Protein AF-A0A415EIR6-F1 (afdb_monomer)

Solvent-accessible surface area (backbone atoms only — not comparable to full-atom values): 23571 Å² total; per-residue (Å²): 142,83,88,81,83,83,81,78,79,88,65,87,73,75,87,71,74,74,69,89,70,48,70,69,56,34,32,58,34,14,55,51,38,48,51,50,52,42,71,72,45,33,69,49,93,43,71,67,63,44,50,50,51,32,55,47,48,59,51,32,56,76,61,48,87,56,74,88,52,66,75,45,60,47,40,31,49,40,77,56,44,36,68,49,57,38,47,51,34,42,35,40,39,22,46,23,30,60,74,62,42,91,47,72,35,34,48,37,27,53,50,24,25,36,48,20,37,49,58,68,36,45,69,56,54,50,49,52,50,52,50,53,63,40,44,81,64,40,84,77,64,86,86,72,90,56,83,63,54,65,54,54,52,22,54,52,49,52,49,48,64,70,68,31,66,53,76,66,53,51,55,50,11,46,52,44,6,52,50,20,31,50,75,58,68,38,40,67,38,16,52,32,41,42,44,52,49,51,48,51,52,14,58,74,69,75,32,84,46,50,50,52,38,53,38,51,73,59,59,71,64,51,39,54,48,41,53,57,68,43,54,85,68,64,62,74,45,47,74,48,72,47,95,90,50,28,13,30,26,34,44,96,94,45,71,53,74,36,69,60,68,55,91,80,47,41,18,53,49,52,28,44,45,27,33,28,28,54,42,51,44,52,75,70,64,65,56,46,86,45,51,46,70,48,76,47,90,75,31,8,33,25,25,47,75,89,45,65,37,44,80,31,36,32,83,76,27,84,85,81,42,50,18,56,61,55,25,50,54,50,40,52,53,50,27,53,49,42,50,52,58,59,72,66,50,68,98,70,75,89,72,74,90,82,78,87,85,78,85,84,86,82,82,92,76,92,76,87,87,81,87,84,83,89,78,85,89,79,92,74,90,85,79,83,92,74,89,80,77,78,84,84,85,81,84,79,88,75,88,82,81,89,135

Nearest PDB structures (foldseek):
  3c37-assembly2_B  TM=8.431E-01  e=1.648E-11  Geobacter sulfurreducens PCA
  3c37-assembly1_A  TM=8.569E-01  e=3.204E-11  Geobacter sulfurreducens PCA
  6ait-assembly1_C  TM=7.827E-01  e=4.136E-10  Escherichia coli K-12
  6ait-assembly1_D  TM=7.733E-01  e=9.376E-10  Escherichia coli K-12
  6ait-assembly1_B  TM=7.524E-01  e=5.341E-10  Escherichia coli K-12

Structure (mmCIF, N/CA/C/O backbone):
data_AF-A0A415EIR6-F1
#
_entry.id   AF-A0A415EIR6-F1
#
loop_
_atom_site.group_PDB
_atom_site.id
_atom_site.type_symbol
_atom_site.label_atom_id
_atom_site.label_alt_id
_atom_site.label_comp_id
_atom_site.label_asym_id
_atom_site.label_entity_id
_atom_site.label_seq_id
_atom_site.pdbx_PDB_ins_code
_atom_site.Cartn_x
_atom_site.Cartn_y
_atom_site.Cartn_z
_atom_site.occupancy
_atom_site.B_iso_or_equiv
_atom_site.auth_seq_id
_atom_site.auth_comp_id
_atom_site.auth_asym_id
_atom_site.auth_atom_id
_atom_site.pdbx_PDB_model_num
ATOM 1 N N . MET A 1 1 ? 6.773 29.374 -67.226 1.00 42.34 1 MET A N 1
ATOM 2 C CA . MET A 1 1 ? 6.252 29.586 -65.859 1.00 42.34 1 MET A CA 1
ATOM 3 C C . MET A 1 1 ? 5.043 28.681 -65.683 1.00 42.34 1 MET A C 1
ATOM 5 O O . MET A 1 1 ? 3.971 29.038 -66.146 1.00 42.34 1 MET A O 1
ATOM 9 N N . LEU A 1 2 ? 5.224 27.486 -65.115 1.00 36.88 2 LEU A N 1
ATOM 10 C CA . LEU A 1 2 ? 4.112 26.616 -64.726 1.00 36.88 2 LEU A CA 1
ATOM 11 C C . LEU A 1 2 ? 4.242 26.340 -63.228 1.00 36.88 2 LEU A C 1
ATOM 13 O O . LEU A 1 2 ? 5.269 25.858 -62.759 1.00 36.88 2 LEU A O 1
ATOM 17 N N . CYS A 1 3 ? 3.210 26.753 -62.505 1.00 41.00 3 CYS A N 1
ATOM 18 C CA . CYS A 1 3 ? 3.052 26.660 -61.066 1.00 41.00 3 CYS A CA 1
ATOM 19 C C . CYS A 1 3 ? 2.655 25.217 -60.713 1.00 41.00 3 CYS A C 1
ATOM 21 O O . CYS A 1 3 ? 1.634 24.746 -61.208 1.00 41.00 3 CYS A O 1
ATOM 23 N N . PHE A 1 4 ? 3.437 24.519 -59.884 1.00 41.25 4 PHE A N 1
ATOM 24 C CA . PHE A 1 4 ? 3.026 23.244 -59.288 1.00 41.25 4 PHE A CA 1
ATOM 25 C C . PHE A 1 4 ? 2.698 23.484 -57.814 1.00 41.25 4 PHE A C 1
ATOM 27 O O . PHE A 1 4 ? 3.573 23.714 -56.982 1.00 41.25 4 PHE A O 1
ATOM 34 N N . PHE A 1 5 ? 1.401 23.489 -57.526 1.00 45.62 5 PHE A N 1
ATOM 35 C CA . PHE A 1 5 ? 0.823 23.557 -56.193 1.00 45.62 5 PHE A CA 1
ATOM 36 C C . PHE A 1 5 ? 1.016 22.184 -55.523 1.00 45.62 5 PHE A C 1
ATOM 38 O O . PHE A 1 5 ? 0.353 21.215 -55.891 1.00 45.62 5 PHE A O 1
ATOM 45 N N . CYS A 1 6 ? 1.935 22.071 -54.560 1.00 43.50 6 CYS A N 1
ATOM 46 C CA . CYS A 1 6 ? 2.029 20.891 -53.697 1.00 43.50 6 CYS A CA 1
ATOM 47 C C . CYS A 1 6 ? 0.929 20.959 -52.632 1.00 43.50 6 CYS A C 1
ATOM 49 O O . CYS A 1 6 ? 1.078 21.608 -51.598 1.00 43.50 6 CYS A O 1
ATOM 51 N N . LEU A 1 7 ? -0.182 20.274 -52.897 1.00 43.69 7 LEU A N 1
ATOM 52 C CA . LEU A 1 7 ? -1.229 19.998 -51.923 1.00 43.69 7 LEU A CA 1
ATOM 53 C C . LEU A 1 7 ? -0.724 18.912 -50.955 1.00 43.69 7 LEU A C 1
ATOM 55 O O . LEU A 1 7 ? -0.846 17.718 -51.222 1.00 43.69 7 LEU A O 1
ATOM 59 N N . PHE A 1 8 ? -0.121 19.323 -49.838 1.00 44.19 8 PHE A N 1
ATOM 60 C CA . PHE A 1 8 ? 0.155 18.426 -48.714 1.00 44.19 8 PHE A CA 1
ATOM 61 C C . PHE A 1 8 ? -1.186 18.020 -48.089 1.00 44.19 8 PHE A C 1
ATOM 63 O O . PHE A 1 8 ? -1.839 18.809 -47.406 1.00 44.19 8 PHE A O 1
ATOM 70 N N . CYS A 1 9 ? -1.625 16.791 -48.360 1.00 42.34 9 CYS A N 1
ATOM 71 C CA . CYS A 1 9 ? -2.767 16.194 -47.682 1.00 42.34 9 CYS A CA 1
ATOM 72 C C . CYS A 1 9 ? -2.441 16.024 -46.191 1.00 42.34 9 CYS A C 1
ATOM 74 O O . CYS A 1 9 ? -1.628 15.184 -45.811 1.00 42.34 9 CYS A O 1
ATOM 76 N N . LEU A 1 10 ? -3.103 16.824 -45.356 1.00 52.06 10 LEU A N 1
ATOM 77 C CA . LEU A 1 10 ? -3.256 16.614 -43.918 1.00 52.06 10 LEU A CA 1
ATOM 78 C C . LEU A 1 10 ? -4.143 15.382 -43.689 1.00 52.06 10 LEU A C 1
ATOM 80 O O . LEU A 1 10 ? -5.353 15.502 -43.513 1.00 52.06 10 LEU A O 1
ATOM 84 N N . LEU A 1 11 ? -3.552 14.190 -43.708 1.00 45.53 11 LEU A N 1
ATOM 85 C CA . LEU A 1 11 ? -4.164 13.017 -43.086 1.00 45.53 11 LEU A CA 1
ATOM 86 C C . LEU A 1 11 ? -3.562 12.860 -41.683 1.00 45.53 11 LEU A C 1
ATOM 88 O O . LEU A 1 11 ? -2.335 12.880 -41.557 1.00 45.53 11 LEU A O 1
ATOM 92 N N . PRO A 1 12 ? -4.376 12.711 -40.621 1.00 43.81 12 PRO A N 1
ATOM 93 C CA . PRO A 1 12 ? -3.854 12.352 -39.313 1.00 43.81 12 PRO A CA 1
ATOM 94 C C . PRO A 1 12 ? -3.249 10.951 -39.421 1.00 43.81 12 PRO A C 1
ATOM 96 O O . PRO A 1 12 ? -3.966 9.959 -39.552 1.00 43.81 12 PRO A O 1
ATOM 99 N N . LEU A 1 13 ? -1.918 10.872 -39.405 1.00 49.16 13 LEU A N 1
ATOM 100 C CA . LEU A 1 13 ? -1.220 9.604 -39.235 1.00 49.16 13 LEU A CA 1
ATOM 101 C C . LEU A 1 13 ? -1.740 8.960 -37.939 1.00 49.16 13 LEU A C 1
ATOM 103 O O . LEU A 1 13 ? -1.738 9.630 -36.899 1.00 49.16 13 LEU A O 1
ATOM 107 N N . PRO A 1 14 ? -2.196 7.695 -37.958 1.00 42.81 14 PRO A N 1
ATOM 108 C CA . PRO A 1 14 ? -2.469 6.992 -36.717 1.00 42.81 14 PRO A CA 1
ATOM 109 C C . PRO A 1 14 ? -1.179 6.990 -35.892 1.00 42.81 14 PRO A C 1
ATOM 111 O O . PRO A 1 14 ? -0.109 6.663 -36.409 1.00 42.81 14 PRO A O 1
ATOM 114 N N . LYS A 1 15 ? -1.266 7.367 -34.610 1.00 40.03 15 LYS A N 1
ATOM 115 C CA . LYS A 1 15 ? -0.161 7.251 -33.646 1.00 40.03 15 LYS A CA 1
ATOM 116 C C . LYS A 1 15 ? 0.082 5.776 -33.310 1.00 40.03 15 LYS A C 1
ATOM 118 O O . LYS A 1 15 ? -0.088 5.352 -32.176 1.00 40.03 15 LYS A O 1
ATOM 123 N N . ALA A 1 16 ? 0.449 4.975 -34.300 1.00 42.72 16 ALA A N 1
ATOM 124 C CA . ALA A 1 16 ? 1.125 3.719 -34.052 1.00 42.72 16 ALA A CA 1
ATOM 125 C C . ALA A 1 16 ? 2.602 4.070 -33.858 1.00 42.72 16 ALA A C 1
ATOM 127 O O . ALA A 1 16 ? 3.388 4.048 -34.803 1.00 42.72 16 ALA A O 1
ATOM 128 N N . GLN A 1 17 ? 2.969 4.468 -32.637 1.00 47.75 17 GLN A N 1
ATOM 129 C CA . GLN A 1 17 ? 4.368 4.411 -32.233 1.00 47.75 17 GLN A CA 1
ATOM 130 C C . GLN A 1 17 ? 4.720 2.919 -32.280 1.00 47.75 17 GLN A C 1
ATOM 132 O O . GLN A 1 17 ? 4.278 2.152 -31.428 1.00 47.75 17 GLN A O 1
ATOM 137 N N . ALA A 1 18 ? 5.404 2.465 -33.330 1.00 51.66 18 ALA A N 1
ATOM 138 C CA . ALA A 1 18 ? 5.965 1.124 -33.318 1.00 51.66 18 ALA A CA 1
ATOM 139 C C . ALA A 1 18 ? 6.944 1.083 -32.138 1.00 51.66 18 ALA A C 1
ATOM 141 O O . ALA A 1 18 ? 7.941 1.806 -32.159 1.00 51.66 18 ALA A O 1
ATOM 142 N N . ALA A 1 19 ? 6.618 0.319 -31.091 1.00 62.62 19 ALA A N 1
ATOM 143 C CA . ALA A 1 19 ? 7.515 0.141 -29.957 1.00 62.62 19 ALA A CA 1
ATOM 144 C C . ALA A 1 19 ? 8.850 -0.392 -30.493 1.00 62.62 19 ALA A C 1
ATOM 146 O O . ALA A 1 19 ? 8.878 -1.407 -31.197 1.00 62.62 19 ALA A O 1
ATOM 147 N N . MET A 1 20 ? 9.942 0.319 -30.214 1.00 80.12 20 MET A N 1
ATOM 148 C CA . MET A 1 20 ? 11.279 -0.078 -30.656 1.00 80.12 20 MET A CA 1
ATOM 149 C C . MET A 1 20 ? 11.759 -1.316 -29.895 1.00 80.12 20 MET A C 1
ATOM 151 O O . MET A 1 20 ? 12.554 -2.094 -30.420 1.00 80.12 20 MET A O 1
ATOM 155 N N . ILE A 1 21 ? 11.263 -1.510 -28.672 1.00 83.69 21 ILE A N 1
ATOM 156 C CA . ILE A 1 21 ? 11.559 -2.666 -27.829 1.00 83.69 21 ILE A CA 1
ATOM 157 C C . ILE A 1 21 ? 10.351 -3.612 -27.840 1.00 83.69 21 ILE A C 1
ATOM 159 O O . ILE A 1 21 ? 9.280 -3.308 -27.310 1.00 83.69 21 ILE A O 1
ATOM 163 N N . SER A 1 22 ? 10.523 -4.797 -28.429 1.00 88.56 22 SER A N 1
ATOM 164 C CA . SER A 1 22 ? 9.506 -5.857 -28.393 1.00 88.56 22 SER A CA 1
ATOM 165 C C . SER A 1 22 ? 9.292 -6.390 -26.972 1.00 88.56 22 SER A C 1
ATOM 167 O O . SER A 1 22 ? 10.174 -6.302 -26.122 1.00 88.56 22 SER A O 1
ATOM 169 N N . GLU A 1 23 ? 8.139 -7.008 -26.705 1.00 91.69 23 GLU A N 1
ATOM 170 C CA . GLU A 1 23 ? 7.875 -7.630 -25.397 1.00 91.69 23 GLU A CA 1
ATOM 171 C C . GLU A 1 23 ? 8.887 -8.729 -25.040 1.00 91.69 23 GLU A C 1
ATOM 173 O O . GLU A 1 23 ? 9.310 -8.838 -23.894 1.00 91.69 23 GLU A O 1
ATOM 178 N N . LYS A 1 24 ? 9.344 -9.509 -26.024 1.00 90.06 24 LYS A N 1
ATOM 179 C CA . LYS A 1 24 ? 10.393 -10.505 -25.791 1.00 90.06 24 LYS A CA 1
ATOM 180 C C . LYS A 1 24 ? 11.683 -9.846 -25.287 1.00 90.06 24 LYS A C 1
ATOM 182 O O . LYS A 1 24 ? 12.264 -10.310 -24.312 1.00 90.06 24 LYS A O 1
ATOM 187 N N . GLN A 1 25 ? 12.105 -8.754 -25.928 1.00 87.56 25 GLN A N 1
ATOM 188 C CA . GLN A 1 25 ? 13.288 -7.993 -25.509 1.00 87.56 25 GLN A CA 1
ATOM 189 C C . GLN A 1 25 ? 13.087 -7.335 -24.140 1.00 87.56 25 GLN A C 1
ATOM 191 O O . GLN A 1 25 ? 14.022 -7.297 -23.347 1.00 87.56 25 GLN A O 1
ATOM 196 N N . GLU A 1 26 ? 11.879 -6.846 -23.850 1.00 91.88 26 GLU A N 1
ATOM 197 C CA . GLU A 1 26 ? 11.505 -6.320 -22.536 1.00 91.88 26 GLU A CA 1
ATOM 198 C C . GLU A 1 26 ? 11.695 -7.378 -21.438 1.00 91.88 26 GLU A C 1
ATOM 200 O O . GLU A 1 26 ? 12.342 -7.101 -20.431 1.00 91.88 26 GLU A O 1
ATOM 205 N N . ILE A 1 27 ? 11.193 -8.600 -21.646 1.00 94.31 27 ILE A N 1
ATOM 206 C CA . ILE A 1 27 ? 11.322 -9.704 -20.684 1.00 94.31 27 ILE A CA 1
ATOM 207 C C . ILE A 1 27 ? 12.789 -10.115 -20.504 1.00 94.31 27 ILE A C 1
ATOM 209 O O . ILE A 1 27 ? 13.251 -10.253 -19.374 1.00 94.31 27 ILE A O 1
ATOM 213 N N . GLU A 1 28 ? 13.542 -10.285 -21.595 1.00 89.75 28 GLU A N 1
ATOM 214 C CA . GLU A 1 28 ? 14.969 -10.649 -21.538 1.00 89.75 28 GLU A CA 1
ATOM 215 C C . GLU A 1 28 ? 15.805 -9.590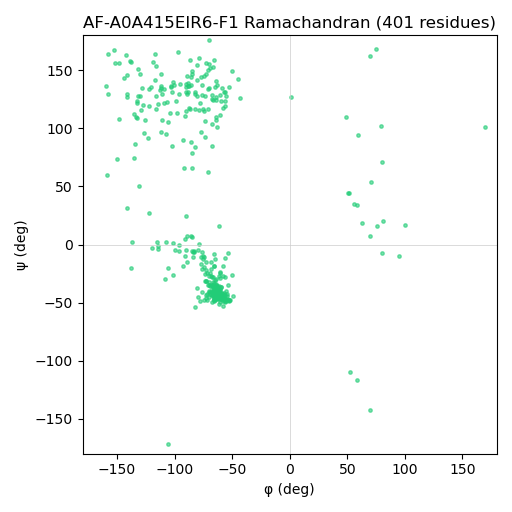 -20.803 1.00 89.75 28 GLU A C 1
ATOM 217 O O . GLU A 1 28 ? 16.719 -9.915 -20.042 1.00 89.75 28 GLU A O 1
ATOM 222 N N . MET A 1 29 ? 15.489 -8.312 -21.013 1.00 88.88 29 MET A N 1
ATOM 223 C CA . MET A 1 29 ? 16.104 -7.200 -20.297 1.00 88.88 29 MET A CA 1
ATOM 224 C C . MET A 1 29 ? 15.734 -7.230 -18.813 1.00 88.88 29 MET A C 1
ATOM 226 O O . MET A 1 29 ? 16.620 -7.152 -17.963 1.00 88.88 29 MET A O 1
ATOM 230 N N . GLY A 1 30 ? 14.450 -7.417 -18.510 1.00 93.38 30 GLY A N 1
ATOM 231 C CA . GLY A 1 30 ? 13.923 -7.586 -17.160 1.00 93.38 30 GLY A CA 1
ATOM 232 C C . GLY A 1 30 ? 14.640 -8.665 -16.364 1.00 93.38 30 GLY A C 1
ATOM 233 O O . GLY A 1 30 ? 15.092 -8.408 -15.254 1.00 93.38 30 GLY A O 1
ATOM 234 N N . GLN A 1 31 ? 14.830 -9.842 -16.966 1.00 95.44 31 GLN A N 1
ATOM 235 C CA . GLN A 1 31 ? 15.546 -10.966 -16.358 1.00 95.44 31 GLN A CA 1
ATOM 236 C C . GLN A 1 31 ? 16.987 -10.609 -15.982 1.00 95.44 31 GLN A C 1
ATOM 238 O O . GLN A 1 31 ? 17.455 -10.984 -14.908 1.00 95.44 31 GLN A O 1
ATOM 243 N N . LYS A 1 32 ? 17.699 -9.871 -16.840 1.00 89.81 32 LYS A N 1
ATOM 244 C CA . LYS A 1 32 ? 19.078 -9.449 -16.555 1.00 89.81 32 LYS A CA 1
ATOM 245 C C . LYS A 1 32 ? 19.137 -8.415 -15.438 1.00 89.81 32 LYS A C 1
ATOM 247 O O . LYS A 1 32 ? 19.988 -8.529 -14.561 1.00 89.81 32 LYS A O 1
ATOM 252 N N . VAL A 1 33 ? 18.230 -7.438 -15.446 1.00 91.31 33 VAL A N 1
ATOM 253 C CA . VAL A 1 33 ? 18.150 -6.432 -14.378 1.00 91.31 33 VAL A CA 1
ATOM 254 C C . VAL A 1 33 ? 17.778 -7.100 -13.052 1.00 91.31 33 VAL A C 1
ATOM 256 O O . VAL A 1 33 ? 18.442 -6.869 -12.049 1.00 91.31 33 VAL A O 1
ATOM 259 N N . ALA A 1 34 ? 16.795 -8.001 -13.052 1.00 94.94 34 ALA A N 1
ATOM 260 C CA . ALA A 1 34 ? 16.421 -8.824 -11.903 1.00 94.94 34 ALA A CA 1
ATOM 261 C C . ALA A 1 34 ? 17.623 -9.591 -11.319 1.00 94.94 34 ALA A C 1
ATOM 263 O O . ALA A 1 34 ? 17.881 -9.518 -10.120 1.00 94.94 34 ALA A O 1
ATOM 264 N N . GLN A 1 35 ? 18.422 -10.252 -12.166 1.00 95.50 35 GLN A N 1
ATOM 265 C CA . GLN A 1 35 ? 19.650 -10.933 -11.736 1.00 95.50 35 GLN A CA 1
ATOM 266 C C . GLN A 1 35 ? 20.672 -9.976 -11.109 1.00 95.50 35 GLN A C 1
ATOM 268 O O . GLN A 1 35 ? 21.318 -10.339 -10.129 1.00 95.50 35 GLN A O 1
ATOM 273 N N . GLN A 1 36 ? 20.818 -8.759 -11.641 1.00 92.38 36 GLN A N 1
ATOM 274 C CA . GLN A 1 36 ? 21.704 -7.742 -11.066 1.00 92.38 36 GLN A CA 1
ATOM 275 C C . GLN A 1 36 ? 21.222 -7.285 -9.683 1.00 92.38 36 GLN A C 1
ATOM 277 O O . GLN A 1 36 ? 22.031 -7.215 -8.762 1.00 92.38 36 GLN A O 1
ATOM 282 N N . GLN A 1 37 ? 19.918 -7.038 -9.517 1.00 93.50 37 GLN A N 1
ATOM 283 C CA . GLN A 1 37 ? 19.329 -6.662 -8.225 1.00 93.50 37 GLN A CA 1
ATOM 284 C C . GLN A 1 37 ? 19.501 -7.779 -7.183 1.00 93.50 37 GLN A C 1
ATOM 286 O O . GLN A 1 37 ? 19.928 -7.526 -6.057 1.00 93.50 37 GLN A O 1
ATOM 291 N N . GLU A 1 38 ? 19.242 -9.032 -7.568 1.00 96.75 38 GLU A N 1
ATOM 292 C CA . GLU A 1 38 ? 19.437 -10.194 -6.693 1.00 96.75 38 GLU A CA 1
ATOM 293 C C . GLU A 1 38 ? 20.910 -10.409 -6.329 1.00 96.75 38 GLU A C 1
ATOM 295 O O . GLU A 1 38 ? 21.209 -10.736 -5.183 1.00 96.75 38 GLU A O 1
ATOM 300 N N . ALA A 1 39 ? 21.839 -10.189 -7.264 1.00 96.50 39 ALA A N 1
ATOM 301 C CA . ALA A 1 39 ? 23.271 -10.272 -6.990 1.00 96.50 39 ALA A CA 1
ATOM 302 C C . ALA A 1 39 ? 23.758 -9.147 -6.062 1.00 96.50 39 ALA A C 1
ATOM 304 O O . ALA A 1 39 ? 24.651 -9.372 -5.247 1.00 96.50 39 ALA A O 1
ATOM 305 N N . GLN A 1 40 ? 23.183 -7.947 -6.183 1.00 94.44 40 GLN A N 1
ATOM 306 C CA . GLN A 1 40 ? 23.561 -6.787 -5.381 1.00 94.44 40 GLN A CA 1
ATOM 307 C C . GLN A 1 40 ? 23.052 -6.882 -3.938 1.00 94.44 40 GLN A C 1
ATOM 309 O O . GLN A 1 40 ? 23.813 -6.624 -3.008 1.00 94.44 40 GLN A O 1
ATOM 314 N N . TYR A 1 41 ? 21.776 -7.221 -3.748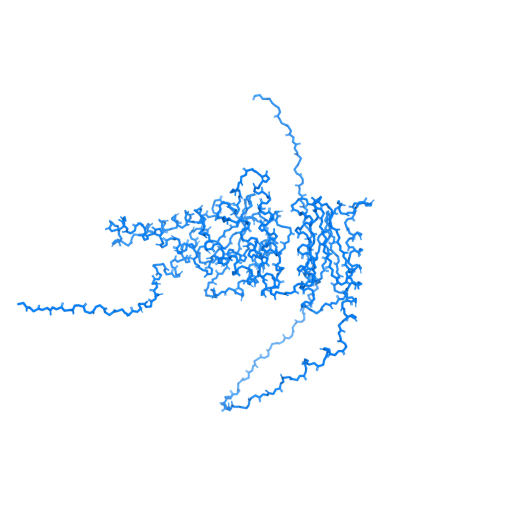 1.00 96.31 41 TYR A N 1
ATOM 315 C CA . TYR A 1 41 ? 21.120 -7.143 -2.437 1.00 96.31 41 TYR A CA 1
ATOM 316 C C . TYR A 1 41 ? 20.888 -8.506 -1.776 1.00 96.31 41 TYR A C 1
ATOM 318 O O . TYR A 1 41 ? 20.703 -8.581 -0.562 1.00 96.31 41 TYR A O 1
ATOM 326 N N . GLY A 1 42 ? 20.888 -9.592 -2.552 1.00 97.94 42 GLY A N 1
ATOM 327 C CA . GLY A 1 42 ? 20.450 -10.905 -2.090 1.00 97.94 42 GLY A CA 1
ATOM 328 C C . GLY A 1 42 ? 18.938 -10.984 -1.845 1.00 97.94 42 GLY A C 1
ATOM 329 O O . GLY A 1 42 ? 18.238 -9.979 -1.702 1.00 97.94 42 GLY A O 1
ATOM 330 N N . LEU A 1 43 ? 18.422 -12.212 -1.775 1.00 98.00 43 LEU A N 1
ATOM 331 C CA . LEU A 1 43 ? 17.023 -12.483 -1.435 1.00 98.00 43 LEU A CA 1
ATOM 332 C C . LEU A 1 43 ? 16.854 -12.657 0.075 1.00 98.00 43 LEU A C 1
ATOM 334 O O . LEU A 1 43 ? 17.623 -13.385 0.710 1.00 98.00 43 LEU A O 1
ATOM 338 N N . TYR A 1 44 ? 15.821 -12.036 0.639 1.00 98.19 44 TYR A N 1
ATOM 339 C CA . TYR A 1 44 ? 15.456 -12.221 2.039 1.00 98.19 44 TYR A CA 1
ATOM 340 C C . TYR A 1 44 ? 14.860 -13.620 2.252 1.00 98.19 44 TYR A C 1
ATOM 342 O O . TYR A 1 44 ? 13.826 -13.965 1.684 1.00 98.19 44 TYR A O 1
ATOM 350 N N . GLN A 1 45 ? 15.532 -14.440 3.063 1.00 97.56 45 GLN A N 1
ATOM 351 C CA . GLN A 1 45 ? 15.192 -15.851 3.268 1.00 97.56 45 GLN A CA 1
ATOM 352 C C . GLN A 1 45 ? 14.115 -16.010 4.348 1.00 97.56 45 GLN A C 1
ATOM 354 O O . GLN A 1 45 ? 14.413 -16.321 5.502 1.00 97.56 45 GLN A O 1
ATOM 359 N N . ASN A 1 46 ? 12.859 -15.757 3.982 1.00 97.94 46 ASN A N 1
ATOM 360 C CA . ASN A 1 46 ? 11.704 -15.990 4.844 1.00 97.94 46 ASN A CA 1
ATOM 361 C C . ASN A 1 46 ? 10.479 -16.378 4.003 1.00 97.94 46 ASN A C 1
ATOM 363 O O . ASN A 1 46 ? 9.892 -15.535 3.323 1.00 97.94 46 ASN A O 1
ATOM 367 N N . ASP A 1 47 ? 10.089 -17.650 4.081 1.00 97.88 47 ASP A N 1
ATOM 368 C CA . ASP A 1 47 ? 9.016 -18.220 3.258 1.00 97.88 47 ASP A CA 1
ATOM 369 C C . ASP A 1 47 ? 7.649 -17.584 3.535 1.00 97.88 47 ASP A C 1
ATOM 371 O O . ASP A 1 47 ? 6.854 -17.400 2.615 1.00 97.88 47 ASP A O 1
ATOM 375 N N . GLU A 1 48 ? 7.369 -17.205 4.783 1.00 96.19 48 GLU A N 1
ATOM 376 C CA . GLU A 1 48 ? 6.097 -16.582 5.158 1.00 96.19 48 GLU A CA 1
ATOM 377 C C . GLU A 1 48 ? 5.983 -15.168 4.587 1.00 96.19 48 GLU A C 1
ATOM 379 O O . GLU A 1 48 ? 4.966 -14.804 3.989 1.00 96.19 48 GLU A O 1
ATOM 384 N N . VAL A 1 49 ? 7.050 -14.380 4.714 1.00 97.38 49 VAL A N 1
ATOM 385 C CA . VAL A 1 49 ? 7.120 -13.029 4.151 1.00 97.38 49 VAL A CA 1
ATOM 386 C C . VAL A 1 49 ? 7.059 -13.079 2.625 1.00 97.38 49 VAL A C 1
ATOM 388 O O . VAL A 1 49 ? 6.312 -12.314 2.012 1.00 97.38 49 VAL A O 1
ATOM 391 N N . GLN A 1 50 ? 7.779 -14.013 2.006 1.00 98.31 50 GLN A N 1
ATOM 392 C CA . GLN A 1 50 ? 7.747 -14.212 0.562 1.00 98.31 50 GLN A CA 1
ATOM 393 C C . GLN A 1 50 ? 6.347 -14.626 0.076 1.00 98.31 50 GLN A C 1
ATOM 395 O O . GLN A 1 50 ? 5.860 -14.082 -0.917 1.00 98.31 50 GLN A O 1
ATOM 400 N N . ALA A 1 51 ? 5.663 -15.524 0.793 1.00 98.25 51 ALA A N 1
ATOM 401 C CA . ALA A 1 51 ? 4.292 -15.928 0.482 1.00 98.25 51 ALA A CA 1
ATOM 402 C C . ALA A 1 51 ? 3.280 -14.789 0.682 1.00 98.25 51 ALA A C 1
ATOM 404 O O . ALA A 1 51 ? 2.323 -14.677 -0.083 1.00 98.25 51 ALA A O 1
ATOM 405 N N . ARG A 1 52 ? 3.478 -13.923 1.686 1.00 97.50 52 ARG A N 1
ATOM 406 C CA . ARG A 1 52 ? 2.663 -12.716 1.895 1.00 97.50 52 ARG A CA 1
ATOM 407 C C . ARG A 1 52 ? 2.778 -11.760 0.710 1.00 97.50 52 ARG A C 1
ATOM 409 O O . ARG A 1 52 ? 1.750 -11.349 0.176 1.00 97.50 52 ARG A O 1
ATOM 416 N N . VAL A 1 53 ? 4.00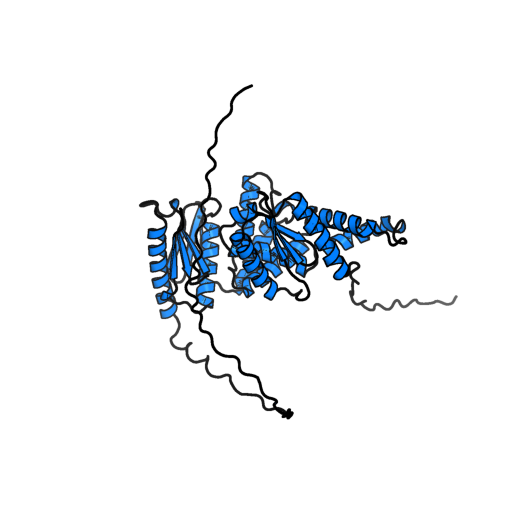1 -11.431 0.294 1.00 98.56 53 VAL A N 1
ATOM 417 C CA . VAL A 1 53 ? 4.249 -10.513 -0.829 1.00 98.56 53 VAL A CA 1
ATOM 418 C C . VAL A 1 53 ? 3.709 -11.090 -2.138 1.00 98.56 53 VAL A C 1
ATOM 420 O O . VAL A 1 53 ? 3.027 -10.376 -2.871 1.00 98.56 53 VAL A O 1
ATOM 423 N N . ASP A 1 54 ? 3.930 -12.381 -2.404 1.00 98.50 54 ASP A N 1
ATOM 424 C CA . ASP A 1 54 ? 3.382 -13.033 -3.597 1.00 98.50 54 ASP A CA 1
ATOM 425 C C . ASP A 1 54 ? 1.847 -13.058 -3.572 1.00 98.50 54 ASP A C 1
ATOM 427 O O . ASP A 1 54 ? 1.218 -12.632 -4.534 1.00 98.50 54 ASP A O 1
ATOM 431 N N . ARG A 1 55 ? 1.212 -13.425 -2.450 1.00 98.38 55 ARG A N 1
ATOM 432 C CA . ARG A 1 55 ? -0.257 -13.397 -2.319 1.00 98.38 55 ARG A CA 1
ATOM 433 C C . ARG A 1 55 ? -0.842 -12.023 -2.658 1.00 98.38 55 ARG A C 1
ATOM 435 O O . ARG A 1 55 ? -1.856 -11.960 -3.353 1.00 98.38 55 ARG A O 1
ATOM 442 N N . ILE A 1 56 ? -0.226 -10.950 -2.158 1.00 98.62 56 ILE A N 1
ATOM 443 C CA . ILE A 1 56 ? -0.665 -9.575 -2.431 1.00 98.62 56 ILE A CA 1
ATOM 444 C C . ILE A 1 56 ? -0.437 -9.223 -3.904 1.00 98.62 56 ILE A C 1
ATOM 446 O O . ILE A 1 56 ? -1.357 -8.777 -4.579 1.00 98.62 56 ILE A O 1
ATOM 450 N N . GLY A 1 57 ? 0.754 -9.471 -4.446 1.00 98.50 57 GLY A N 1
ATOM 451 C CA . GLY A 1 57 ? 1.043 -9.174 -5.850 1.00 98.50 57 GLY A CA 1
ATOM 452 C C . GLY A 1 57 ? 0.129 -9.927 -6.821 1.00 98.50 57 GLY A C 1
ATOM 453 O O . GLY A 1 57 ? -0.466 -9.330 -7.719 1.00 98.50 57 GLY A O 1
ATOM 454 N N . GLN A 1 58 ? -0.065 -11.228 -6.603 1.00 98.31 58 GLN A N 1
ATOM 455 C CA . GLN A 1 58 ? -0.916 -12.065 -7.450 1.00 98.31 58 GLN A CA 1
ATOM 456 C C . GLN A 1 58 ? -2.402 -11.695 -7.353 1.00 98.31 58 GLN A C 1
ATOM 458 O O . GLN A 1 58 ? -3.147 -11.914 -8.311 1.00 98.31 58 GLN A O 1
ATOM 463 N N . SER A 1 59 ? -2.877 -11.142 -6.229 1.00 98.38 59 SER A N 1
ATOM 464 C CA . SER A 1 59 ? -4.261 -10.658 -6.135 1.00 98.38 59 SER A CA 1
ATOM 465 C C . SER A 1 59 ? -4.482 -9.414 -7.008 1.00 98.38 59 SER A C 1
ATOM 467 O O . SER A 1 59 ? -5.529 -9.313 -7.648 1.00 98.38 59 SER A O 1
ATOM 469 N N . LEU A 1 60 ? -3.476 -8.540 -7.119 1.00 98.62 60 LEU A N 1
ATOM 470 C CA . LEU A 1 60 ? -3.507 -7.313 -7.922 1.00 98.62 60 LEU A CA 1
ATOM 471 C C . LEU A 1 60 ? -3.350 -7.582 -9.427 1.00 98.62 60 LEU A C 1
ATOM 473 O O . LEU A 1 60 ? -4.093 -7.025 -10.235 1.00 98.62 60 LEU A O 1
ATOM 477 N N . VAL A 1 61 ? -2.459 -8.499 -9.825 1.00 97.94 61 VAL A N 1
ATOM 478 C CA . VAL A 1 61 ? -2.216 -8.860 -11.243 1.00 97.94 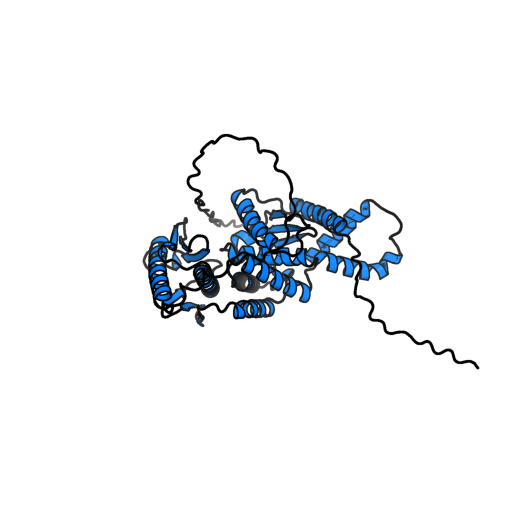61 VAL A CA 1
ATOM 479 C C . VAL A 1 61 ? -3.485 -9.354 -11.950 1.00 97.94 61 VAL A C 1
ATOM 481 O O . VAL A 1 61 ? -3.662 -9.152 -13.158 1.00 97.94 61 VAL A O 1
ATOM 484 N N . LYS A 1 62 ? -4.445 -9.921 -11.206 1.00 97.38 62 LYS A N 1
ATOM 485 C CA . LYS A 1 62 ? -5.781 -10.284 -11.719 1.00 97.38 62 LYS A CA 1
ATOM 486 C C . LYS A 1 62 ? -6.550 -9.105 -12.310 1.00 97.38 62 LYS A C 1
ATOM 488 O O . LYS A 1 62 ? -7.412 -9.337 -13.155 1.00 97.38 62 LYS A O 1
ATOM 493 N N . TYR A 1 63 ? -6.169 -7.870 -12.001 1.00 98.06 63 TYR A N 1
ATOM 494 C CA . TYR A 1 63 ? -6.793 -6.647 -12.506 1.00 98.06 63 TYR A CA 1
ATOM 495 C C . TYR A 1 63 ? -5.892 -5.805 -13.415 1.00 98.06 63 TYR A C 1
ATOM 497 O O . TYR A 1 63 ? -6.370 -4.811 -13.955 1.00 98.06 63 TYR A O 1
ATOM 505 N N . SER A 1 64 ? -4.643 -6.222 -13.650 1.00 96.81 64 SER A N 1
ATOM 506 C CA . SER A 1 64 ? -3.745 -5.543 -14.595 1.00 96.81 64 SER A CA 1
ATOM 507 C C . SER A 1 64 ? -4.132 -5.777 -16.061 1.00 96.81 64 SER A C 1
ATOM 509 O O . SER A 1 64 ? -4.573 -6.870 -16.411 1.00 96.81 64 SER A O 1
ATOM 511 N N . ASP A 1 65 ? -3.912 -4.811 -16.945 1.00 95.94 65 ASP A N 1
ATOM 512 C CA . ASP A 1 65 ? -4.216 -4.961 -18.376 1.00 95.94 65 ASP A CA 1
ATOM 513 C C . ASP A 1 65 ? -3.211 -5.867 -19.124 1.00 95.94 65 ASP A C 1
ATOM 515 O O . ASP A 1 65 ? -3.533 -6.436 -20.171 1.00 95.94 65 ASP A O 1
ATOM 519 N N . ARG A 1 66 ? -2.006 -6.094 -18.577 1.00 94.81 66 ARG A N 1
ATOM 520 C CA . ARG A 1 66 ? -0.953 -6.922 -19.204 1.00 94.81 66 ARG A CA 1
ATOM 521 C C . ARG A 1 66 ? -0.998 -8.393 -18.781 1.00 94.81 66 ARG A C 1
ATOM 523 O O . ARG A 1 66 ? -0.076 -8.921 -18.165 1.00 94.81 66 ARG A O 1
ATOM 530 N N . LYS A 1 67 ? -2.070 -9.096 -19.158 1.00 91.94 67 LYS A N 1
ATOM 531 C CA . LYS A 1 67 ? -2.310 -10.514 -18.791 1.00 91.94 67 LYS A CA 1
ATOM 532 C C . LYS A 1 67 ? -1.325 -11.531 -19.367 1.00 91.94 67 LYS A C 1
ATOM 534 O O . LYS A 1 67 ? -1.278 -12.668 -18.911 1.00 91.94 67 LYS A O 1
ATOM 539 N N . ASN A 1 68 ? -0.595 -11.153 -20.403 1.00 91.69 68 ASN A N 1
ATOM 540 C CA . ASN A 1 68 ? 0.343 -12.005 -21.123 1.00 91.69 68 ASN A CA 1
ATOM 541 C C . ASN A 1 68 ? 1.730 -12.087 -20.465 1.00 91.69 68 ASN A C 1
ATOM 543 O O . ASN A 1 68 ? 2.532 -12.932 -20.859 1.00 91.69 68 ASN A O 1
ATOM 547 N N . LEU A 1 69 ? 2.014 -11.245 -19.467 1.00 96.19 69 LEU A N 1
ATOM 548 C CA . LEU A 1 69 ? 3.244 -11.328 -18.687 1.00 96.19 69 LEU A CA 1
ATOM 549 C C . LEU A 1 69 ? 3.114 -12.323 -17.531 1.00 96.19 69 LEU A C 1
ATOM 551 O O . LEU A 1 69 ? 2.063 -12.458 -16.907 1.00 96.19 69 LEU A O 1
ATOM 555 N N . THR A 1 70 ? 4.226 -12.980 -17.204 1.00 97.19 70 THR A N 1
ATOM 556 C CA . THR A 1 70 ? 4.358 -13.704 -15.936 1.00 97.19 70 THR A CA 1
ATOM 557 C C . THR A 1 70 ? 4.924 -12.751 -14.896 1.00 97.19 70 THR A C 1
ATOM 559 O O . THR A 1 70 ? 6.063 -12.312 -15.027 1.00 97.19 70 THR A O 1
ATOM 562 N N . TYR A 1 71 ? 4.134 -12.443 -13.872 1.00 98.31 71 TYR A N 1
ATOM 563 C CA . TYR A 1 71 ? 4.560 -11.579 -12.779 1.00 98.31 71 TYR A CA 1
ATOM 564 C C . TYR A 1 71 ? 5.235 -12.389 -11.673 1.00 98.31 71 TYR A C 1
ATOM 566 O O . TYR A 1 71 ? 4.690 -13.395 -11.211 1.00 98.31 71 TYR A O 1
ATOM 574 N N . THR A 1 72 ? 6.404 -11.933 -11.227 1.00 98.25 72 THR A N 1
ATOM 575 C CA . THR A 1 72 ? 7.131 -12.509 -10.092 1.00 98.25 72 THR A CA 1
ATOM 576 C C . THR A 1 72 ? 7.369 -11.448 -9.036 1.00 98.25 72 THR A C 1
ATOM 578 O O . THR A 1 72 ? 7.859 -10.367 -9.361 1.00 98.25 72 THR A O 1
ATOM 581 N N . PHE A 1 73 ? 7.100 -11.789 -7.780 1.00 98.62 73 PHE A N 1
ATOM 582 C CA . PHE A 1 73 ? 7.298 -10.903 -6.642 1.00 98.62 73 PHE A CA 1
ATOM 583 C C . PHE A 1 73 ? 8.359 -11.491 -5.722 1.00 98.62 73 PHE A C 1
ATOM 585 O O . PHE A 1 73 ? 8.257 -12.655 -5.337 1.00 98.62 73 PHE A O 1
ATOM 592 N N . LYS A 1 74 ? 9.382 -10.718 -5.364 1.00 98.50 74 LYS A N 1
ATOM 593 C CA . LYS A 1 74 ? 10.463 -11.181 -4.482 1.00 98.50 74 LYS A CA 1
ATOM 594 C C . LYS A 1 74 ? 10.853 -10.126 -3.460 1.00 98.50 74 LYS A C 1
ATOM 596 O O . LYS A 1 74 ? 10.636 -8.935 -3.675 1.00 98.50 74 LYS A O 1
ATOM 601 N N . VAL A 1 75 ? 11.454 -10.568 -2.359 1.00 98.56 75 VAL A N 1
ATOM 602 C CA . VAL A 1 75 ? 11.926 -9.666 -1.302 1.00 98.56 75 VAL A CA 1
ATOM 603 C C . VAL A 1 75 ? 13.446 -9.559 -1.318 1.00 98.56 75 VAL A C 1
ATOM 605 O O . VAL A 1 75 ? 14.142 -10.567 -1.187 1.00 98.56 75 VAL A O 1
ATOM 608 N N . LEU A 1 76 ? 13.965 -8.338 -1.461 1.00 98.25 76 LEU A N 1
ATOM 609 C CA . LEU A 1 76 ? 15.402 -8.059 -1.402 1.00 98.25 76 LEU A CA 1
ATOM 610 C C . LEU A 1 76 ? 15.849 -7.787 0.035 1.00 98.25 76 LEU A C 1
ATOM 612 O O . LEU A 1 76 ? 15.167 -7.098 0.801 1.00 98.25 76 LEU A O 1
ATOM 616 N N . ASN A 1 77 ? 17.014 -8.320 0.400 1.00 97.75 77 ASN A N 1
ATOM 617 C CA . ASN A 1 77 ? 17.555 -8.244 1.755 1.00 97.75 77 ASN A CA 1
ATOM 618 C C . ASN A 1 77 ? 18.328 -6.936 2.005 1.00 97.75 77 ASN A C 1
ATOM 620 O O . ASN A 1 77 ? 19.538 -6.936 2.222 1.00 97.75 77 ASN A O 1
ATOM 624 N N . THR A 1 78 ? 17.616 -5.812 1.992 1.00 95.38 78 THR A N 1
ATOM 625 C CA . THR A 1 78 ? 18.153 -4.488 2.340 1.00 95.38 78 THR A CA 1
ATOM 626 C C . THR A 1 78 ? 17.234 -3.760 3.322 1.00 95.38 78 THR A C 1
ATOM 628 O O . THR A 1 78 ? 16.024 -3.993 3.341 1.00 95.38 78 THR A O 1
ATOM 631 N N . GLN A 1 79 ? 17.822 -2.896 4.155 1.00 93.31 79 GLN A N 1
ATOM 632 C CA . GLN A 1 79 ? 17.104 -2.070 5.137 1.00 93.31 79 GLN A CA 1
ATOM 633 C C . GLN A 1 79 ? 16.524 -0.789 4.522 1.00 93.31 79 GLN A C 1
ATOM 635 O O . GLN A 1 79 ? 15.790 -0.073 5.196 1.00 93.31 79 GLN A O 1
ATOM 640 N N . ASP A 1 80 ? 16.835 -0.496 3.258 1.00 91.25 80 ASP A N 1
ATOM 641 C CA . ASP A 1 80 ? 16.270 0.661 2.571 1.00 91.25 80 ASP A CA 1
ATOM 642 C C . ASP A 1 80 ? 14.744 0.511 2.421 1.00 91.25 80 ASP A C 1
ATOM 644 O O . ASP A 1 80 ? 14.220 -0.571 2.131 1.00 91.25 80 ASP A O 1
ATOM 648 N N . VAL A 1 81 ? 14.020 1.617 2.594 1.00 91.69 81 VAL A N 1
ATOM 649 C CA . VAL A 1 81 ? 12.561 1.679 2.426 1.00 91.69 81 VAL A CA 1
ATOM 650 C C . VAL A 1 81 ? 12.250 1.937 0.954 1.00 91.69 81 VAL A C 1
ATOM 652 O O . VAL A 1 81 ? 12.174 3.088 0.515 1.00 91.69 81 VAL A O 1
ATOM 655 N N . ASN A 1 82 ? 12.133 0.860 0.172 1.00 92.00 82 ASN A N 1
ATOM 656 C CA . ASN A 1 82 ? 11.883 0.951 -1.264 1.00 92.00 82 ASN A CA 1
ATOM 657 C C . ASN A 1 82 ? 11.150 -0.273 -1.852 1.00 92.00 82 ASN A C 1
ATOM 659 O O . ASN A 1 82 ? 11.033 -1.331 -1.227 1.00 92.00 82 ASN A O 1
ATOM 663 N N . ALA A 1 83 ? 10.682 -0.123 -3.085 1.00 94.38 83 ALA A N 1
ATOM 664 C CA . ALA A 1 83 ? 10.273 -1.193 -3.983 1.00 94.38 83 ALA A CA 1
ATOM 665 C C . ALA A 1 83 ? 10.703 -0.816 -5.407 1.00 94.38 83 ALA A C 1
ATOM 667 O O . ALA A 1 83 ? 11.055 0.331 -5.664 1.00 94.38 83 ALA A O 1
ATOM 668 N N . LEU A 1 84 ? 10.734 -1.781 -6.320 1.00 92.06 84 LEU A N 1
ATOM 669 C CA . LEU A 1 84 ? 10.995 -1.497 -7.727 1.00 92.06 84 LEU A CA 1
ATOM 670 C C . LEU A 1 84 ? 10.346 -2.524 -8.643 1.00 92.06 84 LEU A C 1
ATOM 672 O O . LEU A 1 84 ? 10.140 -3.685 -8.281 1.00 92.06 84 LEU A O 1
ATOM 676 N N . SER A 1 85 ? 10.108 -2.093 -9.872 1.00 93.38 85 SER A N 1
ATOM 677 C CA . SER A 1 85 ? 9.638 -2.904 -10.984 1.00 93.38 85 SER A CA 1
ATOM 678 C C . SER A 1 85 ? 10.696 -2.945 -12.083 1.00 93.38 85 SER A C 1
ATOM 680 O O . SER A 1 85 ? 11.029 -1.935 -12.700 1.00 93.38 85 SER A O 1
ATOM 682 N N . CYS A 1 86 ? 11.231 -4.130 -12.368 1.00 93.56 86 CYS A N 1
ATOM 683 C CA . CYS A 1 86 ? 12.008 -4.347 -13.581 1.00 93.56 86 CYS A CA 1
ATOM 684 C C . CYS A 1 86 ? 11.054 -4.579 -14.771 1.00 93.56 86 CYS A C 1
ATOM 686 O O . CYS A 1 86 ? 9.942 -5.093 -14.588 1.00 93.56 86 CYS A O 1
ATOM 688 N N . PRO A 1 87 ? 11.497 -4.286 -16.010 1.00 93.62 87 PRO A N 1
ATOM 689 C CA . PRO A 1 87 ? 10.730 -4.596 -17.216 1.00 93.62 87 PRO A CA 1
ATOM 690 C C . PRO A 1 87 ? 10.250 -6.055 -17.258 1.00 93.62 87 PRO A C 1
ATOM 692 O O . PRO A 1 87 ? 10.923 -6.942 -16.744 1.00 93.62 87 PRO A O 1
ATOM 695 N N . GLY A 1 88 ? 9.108 -6.336 -17.887 1.00 94.56 88 GLY A N 1
ATOM 696 C CA . GLY A 1 88 ? 8.679 -7.719 -18.129 1.00 94.56 88 GLY A CA 1
ATOM 697 C C . GLY A 1 88 ? 8.117 -8.488 -16.925 1.00 94.56 88 GLY A C 1
ATOM 698 O O . GLY A 1 88 ? 7.991 -9.705 -17.020 1.00 94.56 88 GLY A O 1
ATOM 699 N N . GLY A 1 89 ? 7.738 -7.809 -15.835 1.00 96.81 89 GLY A N 1
ATOM 700 C CA . GLY A 1 89 ? 6.940 -8.411 -14.754 1.00 96.81 89 GLY A CA 1
ATOM 701 C C . GLY A 1 89 ? 7.710 -8.850 -13.507 1.00 96.81 89 GLY A C 1
ATOM 702 O O . GLY A 1 89 ? 7.165 -9.603 -12.704 1.00 96.81 89 GLY A O 1
ATOM 703 N N . PHE A 1 90 ? 8.941 -8.382 -13.293 1.00 98.06 90 PHE A N 1
ATOM 704 C CA . PHE A 1 90 ? 9.688 -8.684 -12.063 1.00 98.06 90 PHE A CA 1
ATOM 705 C C . PHE A 1 90 ? 9.554 -7.529 -11.071 1.00 98.06 90 PHE A C 1
ATOM 707 O O . PHE A 1 90 ? 10.058 -6.440 -11.324 1.00 98.06 90 PHE A O 1
ATOM 714 N N . ILE A 1 91 ? 8.876 -7.759 -9.948 1.00 98.31 91 ILE A N 1
ATOM 715 C CA . ILE A 1 91 ? 8.662 -6.762 -8.899 1.00 98.31 91 ILE A CA 1
ATOM 716 C C . ILE A 1 91 ? 9.431 -7.191 -7.653 1.00 98.31 91 ILE A C 1
ATOM 718 O O . ILE A 1 91 ? 9.350 -8.341 -7.211 1.00 98.31 91 ILE A O 1
ATOM 722 N N . TYR A 1 92 ? 10.151 -6.245 -7.063 1.00 97.88 92 TYR A N 1
ATOM 723 C CA . TYR A 1 92 ? 10.904 -6.442 -5.837 1.00 97.88 92 TYR A CA 1
ATOM 724 C C . TYR A 1 92 ? 10.426 -5.492 -4.751 1.00 97.88 92 TYR A C 1
ATOM 726 O O . TYR A 1 92 ? 10.255 -4.298 -4.975 1.00 97.88 92 TYR A O 1
ATOM 734 N N . VAL A 1 93 ? 10.261 -6.035 -3.551 1.00 97.69 93 VAL A N 1
ATOM 735 C CA . VAL A 1 93 ? 9.979 -5.272 -2.337 1.00 97.69 93 VAL A CA 1
ATOM 736 C C . VAL A 1 93 ? 11.190 -5.359 -1.422 1.00 97.69 93 VAL A C 1
ATOM 738 O O . VAL A 1 93 ? 11.775 -6.429 -1.263 1.00 97.69 93 VAL A O 1
ATOM 741 N N . TYR A 1 94 ? 11.598 -4.248 -0.820 1.00 97.19 94 TYR A N 1
ATOM 742 C CA . TYR A 1 94 ? 12.743 -4.263 0.081 1.00 97.19 94 TYR A CA 1
ATOM 743 C C . TYR A 1 94 ? 12.290 -4.641 1.488 1.00 97.19 94 TYR A C 1
ATOM 745 O O . TYR A 1 94 ? 11.213 -4.242 1.936 1.00 97.19 94 TYR A O 1
ATOM 753 N N . LYS A 1 95 ? 13.122 -5.392 2.214 1.00 97.19 95 LYS A N 1
ATOM 754 C CA . LYS A 1 95 ? 12.836 -5.785 3.601 1.00 97.19 95 LYS A CA 1
ATOM 755 C C . LYS A 1 95 ? 12.556 -4.563 4.491 1.00 97.19 95 LYS A C 1
ATOM 757 O O . LYS A 1 95 ? 11.602 -4.604 5.260 1.00 97.19 95 LYS A O 1
ATOM 762 N N . GLY A 1 96 ? 13.291 -3.461 4.320 1.00 95.00 96 GLY A N 1
ATOM 763 C CA . GLY A 1 96 ? 13.037 -2.204 5.037 1.00 95.00 96 GLY A CA 1
ATOM 764 C C . GLY A 1 96 ? 11.641 -1.613 4.798 1.00 95.00 96 GLY A C 1
ATOM 765 O O . GLY A 1 96 ? 11.014 -1.119 5.733 1.00 95.00 96 GLY A O 1
ATOM 766 N N . LEU A 1 97 ? 11.090 -1.729 3.580 1.00 95.38 97 LEU A N 1
ATOM 767 C CA . LEU A 1 97 ? 9.709 -1.309 3.307 1.00 95.38 97 LEU A CA 1
ATOM 768 C C . LEU A 1 97 ? 8.699 -2.157 4.089 1.00 95.38 97 LEU A C 1
ATOM 770 O O . LEU A 1 97 ? 7.717 -1.626 4.601 1.00 95.38 97 LEU A O 1
ATOM 774 N N . LEU A 1 98 ? 8.941 -3.464 4.199 1.00 95.50 98 LEU A N 1
ATOM 775 C CA . LEU A 1 98 ? 8.063 -4.372 4.939 1.00 95.50 98 LEU A CA 1
ATOM 776 C C . LEU A 1 98 ? 8.059 -4.093 6.443 1.00 95.50 98 LEU A C 1
ATOM 778 O O . LEU A 1 98 ? 7.027 -4.296 7.076 1.00 95.50 98 LEU A O 1
ATOM 782 N N . ASP A 1 99 ? 9.178 -3.631 7.006 1.00 93.19 99 ASP A N 1
ATOM 783 C CA . ASP A 1 99 ? 9.239 -3.214 8.412 1.00 93.19 99 ASP A CA 1
ATOM 784 C C . ASP A 1 99 ? 8.510 -1.883 8.652 1.00 93.19 99 ASP A C 1
ATOM 786 O O . ASP A 1 99 ? 7.971 -1.644 9.732 1.00 93.19 99 ASP A O 1
ATOM 790 N N . PHE A 1 100 ? 8.517 -1.005 7.647 1.00 93.44 100 PHE A N 1
ATOM 791 C CA . PHE A 1 100 ? 7.929 0.330 7.715 1.00 93.44 100 PHE A CA 1
ATOM 792 C C . PHE A 1 100 ? 6.402 0.322 7.506 1.00 93.44 100 PHE A C 1
ATOM 794 O O . PHE A 1 100 ? 5.664 1.074 8.153 1.00 93.44 100 PHE A O 1
ATOM 801 N N . MET A 1 101 ? 5.912 -0.546 6.617 1.00 92.31 101 MET A N 1
ATOM 802 C CA . MET A 1 101 ? 4.489 -0.675 6.295 1.00 92.31 101 MET A CA 1
ATOM 803 C C . MET A 1 101 ? 3.800 -1.642 7.253 1.00 92.31 101 MET A C 1
ATOM 805 O O . MET A 1 101 ? 4.085 -2.840 7.286 1.00 92.31 101 MET A O 1
ATOM 809 N N . THR A 1 102 ? 2.844 -1.134 8.024 1.00 90.31 102 THR A N 1
ATOM 810 C CA . THR A 1 102 ? 2.234 -1.901 9.112 1.00 90.31 102 THR A CA 1
ATOM 811 C C . THR A 1 102 ? 1.025 -2.705 8.648 1.00 90.31 102 THR A C 1
ATOM 813 O O . THR A 1 102 ? 0.602 -3.599 9.384 1.00 90.31 102 THR A O 1
ATOM 816 N N . SER A 1 103 ? 0.447 -2.436 7.468 1.00 94.19 103 SER A N 1
ATOM 817 C CA . SER A 1 103 ? -0.694 -3.161 6.873 1.00 94.19 103 SER A CA 1
ATOM 818 C C . SER A 1 103 ? -0.386 -3.835 5.531 1.00 94.19 103 SER A C 1
ATOM 820 O O . SER A 1 103 ? 0.511 -3.431 4.791 1.00 94.19 103 SER A O 1
ATOM 822 N N . ASP A 1 104 ? -1.181 -4.859 5.197 1.00 97.06 104 ASP A N 1
ATOM 823 C CA . ASP A 1 104 ? -1.234 -5.422 3.839 1.00 97.06 104 ASP A CA 1
ATOM 824 C C . ASP A 1 104 ? -1.815 -4.410 2.837 1.00 97.06 104 ASP A C 1
ATOM 826 O O . ASP A 1 104 ? -1.436 -4.451 1.674 1.00 97.06 104 ASP A O 1
ATOM 830 N N . ASP A 1 105 ? -2.674 -3.481 3.271 1.00 98.25 105 ASP A N 1
ATOM 831 C CA . ASP A 1 105 ? -3.272 -2.447 2.415 1.00 98.25 105 ASP A CA 1
ATOM 832 C C . ASP A 1 105 ? -2.248 -1.421 1.912 1.00 98.25 105 ASP A C 1
ATOM 834 O O . ASP A 1 105 ? -2.234 -1.063 0.735 1.00 98.25 105 ASP A O 1
ATOM 838 N N . GLU A 1 106 ? -1.364 -0.960 2.796 1.00 97.94 106 GLU A N 1
ATOM 839 C CA . GLU A 1 106 ? -0.265 -0.057 2.442 1.00 97.94 106 GLU A CA 1
ATOM 840 C C . GLU A 1 106 ? 0.732 -0.744 1.505 1.00 97.94 106 GLU A C 1
ATOM 842 O O . GLU A 1 106 ? 1.182 -0.150 0.522 1.00 97.94 106 GLU A O 1
ATOM 847 N N . LEU A 1 107 ? 1.049 -2.013 1.786 1.00 97.94 107 LEU A N 1
ATOM 848 C CA . LEU A 1 107 ? 1.935 -2.819 0.952 1.00 97.94 107 LEU A CA 1
ATOM 849 C C . LEU A 1 107 ? 1.313 -3.096 -0.423 1.00 97.94 107 LEU A C 1
ATOM 851 O O . LEU A 1 107 ? 1.998 -2.983 -1.438 1.00 97.94 107 LEU A O 1
ATOM 855 N N . ALA A 1 108 ? 0.016 -3.407 -0.473 1.00 98.56 108 ALA A N 1
ATOM 856 C CA . ALA A 1 108 ? -0.725 -3.565 -1.717 1.00 98.56 108 ALA A CA 1
ATOM 857 C C . ALA A 1 108 ? -0.718 -2.277 -2.539 1.00 98.56 108 ALA A C 1
ATOM 859 O O . ALA A 1 108 ? -0.539 -2.346 -3.749 1.00 98.56 108 ALA A O 1
ATOM 860 N N . ALA A 1 109 ? -0.834 -1.107 -1.904 1.00 98.12 109 ALA A N 1
ATOM 861 C CA . ALA A 1 109 ? -0.740 0.168 -2.607 1.00 98.12 109 ALA A CA 1
ATOM 862 C C . ALA A 1 109 ? 0.627 0.375 -3.282 1.00 98.12 109 ALA A C 1
ATOM 864 O O . ALA A 1 109 ? 0.662 0.790 -4.440 1.00 98.12 109 ALA A O 1
ATOM 865 N N . VAL A 1 110 ? 1.736 0.037 -2.609 1.00 97.44 110 VAL A N 1
ATOM 866 C CA . VAL A 1 110 ? 3.076 0.105 -3.224 1.00 97.44 110 VAL A CA 1
ATOM 867 C C . VAL A 1 110 ? 3.212 -0.913 -4.356 1.00 97.44 110 VAL A C 1
ATOM 869 O O . VAL A 1 110 ? 3.617 -0.559 -5.457 1.00 97.44 110 VAL A O 1
ATOM 872 N N . ILE A 1 111 ? 2.831 -2.172 -4.128 1.00 98.56 111 ILE A N 1
ATOM 873 C CA . ILE A 1 111 ? 2.937 -3.213 -5.161 1.00 98.56 111 ILE A CA 1
ATOM 874 C C . ILE A 1 111 ? 2.042 -2.885 -6.366 1.00 98.56 111 ILE A C 1
ATOM 876 O O . ILE A 1 111 ? 2.450 -3.086 -7.506 1.00 98.56 111 ILE A O 1
ATOM 880 N N . GLY A 1 112 ? 0.843 -2.351 -6.136 1.00 98.44 112 GLY A N 1
ATOM 881 C CA . GLY A 1 112 ? -0.071 -1.910 -7.187 1.00 98.44 112 GLY A CA 1
ATOM 882 C C . GLY A 1 112 ? 0.522 -0.783 -8.027 1.00 98.44 112 GLY A C 1
ATOM 883 O O . GLY A 1 112 ? 0.418 -0.826 -9.251 1.00 98.44 112 GLY A O 1
ATOM 884 N N . HIS A 1 113 ? 1.193 0.179 -7.391 1.00 97.81 113 HIS A N 1
ATOM 885 C CA . HIS A 1 113 ? 1.939 1.230 -8.081 1.00 97.81 113 HIS A CA 1
ATOM 886 C C . HIS A 1 113 ? 3.056 0.644 -8.969 1.00 97.81 113 HIS A C 1
ATOM 888 O O . HIS A 1 113 ? 3.122 0.951 -10.161 1.00 97.81 113 HIS A O 1
ATOM 894 N N . GLU A 1 114 ? 3.856 -0.294 -8.450 1.00 97.44 114 GLU A N 1
ATOM 895 C CA . GLU A 1 114 ? 4.900 -0.977 -9.234 1.00 97.44 114 GLU A CA 1
ATOM 896 C C . GLU A 1 114 ? 4.336 -1.798 -10.404 1.00 97.44 114 GLU A C 1
ATOM 898 O O . GLU A 1 114 ? 4.886 -1.789 -11.508 1.00 97.44 114 GLU A O 1
ATOM 903 N N . ILE A 1 115 ? 3.203 -2.481 -10.209 1.00 98.44 115 ILE A N 1
ATOM 904 C CA . ILE A 1 115 ? 2.504 -3.167 -11.305 1.00 98.44 115 ILE A CA 1
ATOM 905 C C . ILE A 1 115 ? 2.036 -2.147 -12.351 1.00 98.44 115 ILE A C 1
ATOM 907 O O . ILE A 1 115 ? 2.144 -2.431 -13.544 1.00 98.44 115 ILE A O 1
ATOM 911 N N . GLY A 1 116 ? 1.590 -0.957 -11.937 1.00 97.88 116 GLY A N 1
ATOM 912 C CA . GLY A 1 116 ? 1.226 0.148 -12.827 1.00 97.88 116 GLY A CA 1
ATOM 913 C C . GLY A 1 116 ? 2.369 0.565 -13.760 1.00 97.88 116 GLY A C 1
ATOM 914 O O . GLY A 1 116 ? 2.153 0.724 -14.964 1.00 97.88 116 GLY A O 1
ATOM 915 N N . HIS A 1 117 ? 3.608 0.641 -13.259 1.00 97.06 117 HIS A N 1
ATOM 916 C CA . HIS A 1 117 ? 4.782 0.912 -14.102 1.00 97.06 117 HIS A CA 1
ATOM 917 C C . HIS A 1 117 ? 5.027 -0.169 -15.160 1.00 97.06 117 HIS A C 1
ATOM 919 O O . HIS A 1 117 ? 5.315 0.154 -16.319 1.00 97.06 117 HIS A O 1
ATOM 925 N N . VAL A 1 118 ? 4.876 -1.446 -14.794 1.00 97.00 118 VAL A N 1
ATOM 926 C CA . VAL A 1 118 ? 5.008 -2.572 -15.735 1.00 97.00 118 VAL A CA 1
ATOM 927 C C . VAL A 1 118 ? 3.871 -2.571 -16.756 1.00 97.00 118 VAL A C 1
ATOM 929 O O . VAL A 1 118 ? 4.102 -2.770 -17.953 1.00 97.00 118 VAL A O 1
ATOM 932 N N . GLU A 1 119 ? 2.642 -2.336 -16.299 1.00 96.75 119 GLU A N 1
ATOM 933 C CA . GLU A 1 119 ? 1.439 -2.298 -17.126 1.00 96.75 119 GLU A CA 1
ATOM 934 C C . GLU A 1 119 ? 1.546 -1.238 -18.224 1.00 96.75 119 GLU A C 1
ATOM 936 O O . GLU A 1 119 ? 1.275 -1.516 -19.392 1.00 96.75 119 GLU A O 1
ATOM 941 N N . LYS A 1 120 ? 2.015 -0.041 -17.867 1.00 96.44 120 LYS A N 1
ATOM 942 C CA . LYS A 1 120 ? 2.166 1.087 -18.794 1.00 96.44 120 LYS A CA 1
ATOM 943 C C . LYS A 1 120 ? 3.528 1.153 -19.469 1.00 96.44 120 LYS A C 1
ATOM 945 O O . LYS A 1 120 ? 3.794 2.077 -20.237 1.00 96.44 120 LYS A O 1
ATOM 950 N N . ARG A 1 121 ? 4.387 0.155 -19.231 1.00 95.12 121 ARG A N 1
ATOM 951 C CA . ARG A 1 121 ? 5.716 0.030 -19.847 1.00 95.12 121 ARG A CA 1
ATOM 952 C C . ARG A 1 121 ? 6.593 1.266 -19.611 1.00 95.12 121 ARG A C 1
ATOM 954 O O . ARG A 1 121 ? 7.384 1.630 -20.480 1.00 95.12 121 ARG A O 1
ATOM 961 N N . HIS A 1 122 ? 6.486 1.911 -18.447 1.00 94.19 122 HIS A N 1
ATOM 962 C CA . HIS A 1 122 ? 7.161 3.187 -18.178 1.00 94.19 122 HIS A CA 1
ATOM 963 C C . HIS A 1 122 ? 8.686 3.100 -18.346 1.00 94.19 122 HIS A C 1
ATOM 965 O O . HIS A 1 122 ? 9.270 3.946 -19.025 1.00 94.19 122 HIS A O 1
ATOM 971 N N . THR A 1 123 ? 9.331 2.041 -17.840 1.00 90.25 123 THR A N 1
ATOM 972 C CA . THR A 1 123 ? 10.783 1.833 -18.011 1.00 90.25 123 THR A CA 1
ATOM 973 C C . THR A 1 123 ? 11.159 1.678 -19.484 1.00 90.25 123 THR A C 1
ATOM 975 O O . THR A 1 123 ? 12.150 2.240 -19.941 1.00 90.25 123 THR A O 1
ATOM 978 N N . VAL A 1 124 ? 10.345 0.954 -20.260 1.00 90.38 124 VAL A N 1
ATOM 979 C CA . VAL A 1 124 ? 10.577 0.762 -21.698 1.00 90.38 124 VAL A CA 1
ATOM 980 C C . VAL A 1 124 ? 10.440 2.086 -22.438 1.00 90.38 124 VAL A C 1
ATOM 982 O O . VAL A 1 124 ? 11.324 2.439 -23.207 1.00 90.38 124 VAL A O 1
ATOM 985 N N . HIS A 1 125 ? 9.387 2.860 -22.174 1.00 90.75 125 HIS A N 1
ATOM 986 C CA . HIS A 1 125 ? 9.206 4.171 -22.797 1.00 90.75 125 HIS A CA 1
ATOM 987 C C . HIS A 1 125 ? 10.335 5.142 -22.435 1.00 90.75 125 HIS A C 1
ATOM 989 O O . HIS A 1 125 ? 10.758 5.943 -23.270 1.00 90.75 125 HIS A O 1
ATOM 995 N N . GLN A 1 126 ? 10.844 5.086 -21.204 1.00 86.50 126 GLN A N 1
ATOM 996 C CA . GLN A 1 126 ? 11.999 5.877 -20.790 1.00 86.50 126 GLN A CA 1
ATOM 997 C C . GLN A 1 126 ? 13.265 5.463 -21.544 1.00 86.50 126 GLN A C 1
ATOM 999 O O . GLN A 1 126 ? 13.984 6.327 -22.048 1.00 86.50 126 GLN A O 1
ATOM 1004 N N . LEU A 1 127 ? 13.500 4.159 -21.690 1.00 83.19 127 LEU A N 1
ATOM 1005 C CA . LEU A 1 127 ? 14.610 3.626 -22.472 1.00 83.19 127 LEU A CA 1
ATOM 1006 C C . LEU A 1 127 ? 14.511 3.991 -23.944 1.00 83.19 127 LEU A C 1
ATOM 1008 O O . LEU A 1 127 ? 15.492 4.440 -24.518 1.00 83.19 127 LEU A O 1
ATOM 1012 N N . GLU A 1 128 ? 13.337 3.874 -24.555 1.00 85.12 128 GLU A N 1
ATOM 1013 C CA . GLU A 1 128 ? 13.128 4.266 -25.947 1.00 85.12 128 GLU A CA 1
ATOM 1014 C C . GLU A 1 128 ? 13.383 5.761 -26.151 1.00 85.12 128 GLU A C 1
ATOM 1016 O O . GLU A 1 128 ? 14.011 6.139 -27.139 1.00 85.12 128 GLU A O 1
ATOM 1021 N N . LYS A 1 129 ? 12.977 6.617 -25.201 1.00 83.38 129 LYS A N 1
ATOM 1022 C CA . LYS A 1 129 ? 13.304 8.053 -25.215 1.00 83.38 129 LYS A CA 1
ATOM 1023 C C . LYS A 1 129 ? 14.812 8.284 -25.103 1.00 83.38 129 LYS A C 1
ATOM 1025 O O . LYS A 1 129 ? 15.355 9.064 -25.882 1.00 83.38 129 LYS A O 1
ATOM 1030 N N . GLN A 1 130 ? 15.495 7.606 -24.178 1.00 77.81 130 GLN A N 1
ATOM 1031 C CA . GLN A 1 130 ? 16.952 7.702 -24.030 1.00 77.81 130 GLN A CA 1
ATOM 1032 C C . GLN A 1 130 ? 17.674 7.205 -25.285 1.00 77.81 130 GLN A C 1
ATOM 1034 O O . GLN A 1 130 ? 18.538 7.902 -25.799 1.00 77.81 130 GLN A O 1
ATOM 1039 N N . MET A 1 131 ? 17.270 6.062 -25.839 1.00 73.62 131 MET A N 1
ATOM 1040 C CA . MET A 1 131 ? 17.812 5.503 -27.076 1.00 73.62 131 MET A CA 1
ATOM 1041 C C . MET A 1 131 ? 17.539 6.399 -28.279 1.00 73.62 131 MET A C 1
ATOM 1043 O O . MET A 1 131 ? 18.410 6.510 -29.128 1.00 73.62 131 MET A O 1
ATOM 1047 N N . ALA A 1 132 ? 16.375 7.050 -28.364 1.00 72.25 132 ALA A N 1
ATOM 1048 C CA . ALA A 1 132 ? 16.054 8.005 -29.424 1.00 72.25 132 ALA A CA 1
ATOM 1049 C C . ALA A 1 132 ? 16.914 9.276 -29.326 1.00 72.25 132 ALA A C 1
ATOM 1051 O O . ALA A 1 132 ? 17.435 9.745 -30.338 1.00 72.25 132 ALA A O 1
ATOM 1052 N N . LEU A 1 133 ? 17.135 9.791 -28.110 1.00 63.56 133 LEU A N 1
ATOM 1053 C CA . LEU A 1 133 ? 18.095 10.871 -27.852 1.00 63.56 133 LEU A CA 1
ATOM 1054 C C . LEU A 1 133 ? 19.524 10.430 -28.191 1.00 63.56 133 LEU A C 1
ATOM 1056 O O . LEU A 1 133 ? 20.278 11.187 -28.797 1.00 63.56 133 LEU A O 1
ATOM 1060 N N . SER A 1 134 ? 19.871 9.183 -27.880 1.00 61.50 134 SER A N 1
ATOM 1061 C CA . SER A 1 134 ? 21.121 8.557 -28.292 1.00 61.50 134 SER A CA 1
ATOM 1062 C C . SER A 1 134 ? 21.130 8.151 -29.763 1.00 61.50 134 SER A C 1
ATOM 1064 O O . SER A 1 134 ? 22.197 7.849 -30.262 1.00 61.50 134 SER A O 1
ATOM 1066 N N . PHE A 1 135 ? 20.025 8.175 -30.513 1.00 47.94 135 PHE A N 1
ATOM 1067 C CA . PHE A 1 135 ? 19.996 7.881 -31.955 1.00 47.94 135 PHE A CA 1
ATOM 1068 C C . PHE A 1 135 ? 20.547 9.059 -32.769 1.00 47.94 135 PHE A C 1
ATOM 1070 O O . PHE A 1 135 ? 21.101 8.850 -33.847 1.00 47.94 135 PHE A O 1
ATOM 1077 N N . LEU A 1 136 ? 20.548 10.272 -32.191 1.00 46.16 136 LEU A N 1
ATOM 1078 C CA . LEU A 1 136 ? 21.447 11.355 -32.617 1.00 46.16 136 LEU A CA 1
ATOM 1079 C C . LEU A 1 136 ? 22.935 10.978 -32.458 1.00 46.16 136 LEU A C 1
ATOM 1081 O O . LEU A 1 136 ? 23.781 11.535 -33.149 1.00 46.16 136 LEU A O 1
ATOM 1085 N N . SER A 1 137 ? 23.261 10.032 -31.575 1.00 43.12 137 SER A N 1
ATOM 1086 C CA . SER A 1 137 ? 24.615 9.529 -31.294 1.00 43.12 137 SER A CA 1
ATOM 1087 C C . SER A 1 137 ? 24.926 8.169 -31.968 1.00 43.12 137 SER A C 1
ATOM 1089 O O . SER A 1 137 ? 26.086 7.879 -32.242 1.00 43.12 137 SER A O 1
ATOM 1091 N N . ILE A 1 138 ? 23.911 7.337 -32.257 1.00 43.38 138 ILE A N 1
ATOM 1092 C CA . ILE A 1 138 ? 23.986 5.915 -32.675 1.00 43.38 138 ILE A CA 1
ATOM 1093 C C . ILE A 1 138 ? 23.798 5.709 -34.191 1.00 43.38 138 ILE A C 1
ATOM 1095 O O . ILE A 1 138 ? 24.011 4.599 -34.685 1.00 43.38 138 ILE A O 1
ATOM 1099 N N . LEU A 1 139 ? 23.615 6.769 -34.992 1.00 46.59 139 LEU A N 1
ATOM 1100 C CA . LEU A 1 139 ? 23.994 6.703 -36.420 1.00 46.59 139 LEU A CA 1
ATOM 1101 C C . LEU A 1 139 ? 25.466 6.251 -36.627 1.00 46.59 139 LEU A C 1
ATOM 1103 O O . LEU A 1 139 ? 25.862 5.958 -37.750 1.00 46.59 139 LEU A O 1
ATOM 1107 N N . ALA A 1 140 ? 26.251 6.122 -35.550 1.00 47.25 140 ALA A N 1
ATOM 1108 C CA . ALA A 1 140 ? 27.589 5.549 -35.517 1.00 47.25 140 ALA A CA 1
ATOM 1109 C C . ALA A 1 140 ? 27.705 4.021 -35.238 1.00 47.25 140 ALA A C 1
ATOM 1111 O O . ALA A 1 140 ? 28.815 3.518 -35.382 1.00 47.25 140 ALA A O 1
ATOM 1112 N N . GLY A 1 141 ? 26.662 3.259 -34.836 1.00 52.19 141 GLY A N 1
ATOM 1113 C CA . GLY A 1 141 ? 26.900 1.932 -34.199 1.00 52.19 141 GLY A CA 1
ATOM 1114 C C . GLY A 1 141 ? 26.042 0.693 -34.541 1.00 52.19 141 GLY A C 1
ATOM 1115 O O . GLY A 1 141 ? 26.491 -0.423 -34.295 1.00 52.19 141 GLY A O 1
ATOM 1116 N N . ALA A 1 142 ? 24.827 0.802 -35.086 1.00 43.19 142 ALA A N 1
ATOM 1117 C CA . ALA A 1 142 ? 23.827 -0.284 -34.975 1.00 43.19 142 ALA A CA 1
ATOM 1118 C C . ALA A 1 142 ? 23.792 -1.374 -36.084 1.00 43.19 142 ALA A C 1
ATOM 1120 O O . ALA A 1 142 ? 22.756 -2.005 -36.274 1.00 43.19 142 ALA A O 1
ATOM 1121 N N . ALA A 1 143 ? 24.879 -1.648 -36.814 1.00 48.06 143 ALA A N 1
ATOM 1122 C CA . ALA A 1 143 ? 24.854 -2.626 -37.922 1.00 48.06 143 ALA A CA 1
ATOM 1123 C C . ALA A 1 143 ? 25.328 -4.065 -37.581 1.00 48.06 143 ALA A C 1
ATOM 1125 O O . ALA A 1 143 ? 25.329 -4.908 -38.473 1.00 48.06 143 ALA A O 1
ATOM 1126 N N . ALA A 1 144 ? 25.750 -4.381 -36.346 1.00 52.47 144 ALA A N 1
ATOM 1127 C CA . ALA A 1 144 ? 26.693 -5.499 -36.136 1.00 52.47 144 ALA A CA 1
ATOM 1128 C C . ALA A 1 144 ? 26.224 -6.753 -35.354 1.00 52.47 144 ALA A C 1
ATOM 1130 O O . ALA A 1 144 ? 26.994 -7.705 -35.283 1.00 52.47 144 ALA A O 1
ATOM 1131 N N . GLY A 1 145 ? 25.011 -6.826 -34.788 1.00 54.00 145 GLY A N 1
ATOM 1132 C CA . GLY A 1 145 ? 24.515 -8.079 -34.170 1.00 54.00 145 GLY A CA 1
ATOM 1133 C C . GLY A 1 145 ? 25.374 -8.652 -33.022 1.00 54.00 145 GLY A C 1
ATOM 1134 O O . GLY A 1 145 ? 25.483 -9.868 -32.881 1.00 54.00 145 GLY A O 1
ATOM 1135 N N . ASP A 1 146 ? 25.994 -7.784 -32.219 1.00 57.75 146 ASP A N 1
ATOM 1136 C CA . ASP A 1 146 ? 26.949 -8.142 -31.161 1.00 57.75 146 ASP A CA 1
ATOM 1137 C C . ASP A 1 146 ? 26.260 -8.714 -29.891 1.00 57.75 146 ASP A C 1
ATOM 1139 O O . ASP A 1 146 ? 25.371 -8.056 -29.334 1.00 57.75 146 ASP A O 1
ATOM 1143 N N . PRO A 1 147 ? 26.681 -9.891 -29.372 1.00 53.94 147 PRO A N 1
ATOM 1144 C CA . PRO A 1 147 ? 26.270 -10.429 -28.068 1.00 53.94 147 PRO A CA 1
ATOM 1145 C C . PRO A 1 147 ? 26.390 -9.449 -26.882 1.00 53.94 147 PRO A C 1
ATOM 1147 O O . PRO A 1 147 ? 25.636 -9.566 -25.912 1.00 53.94 147 PRO A O 1
ATOM 1150 N N . GLY A 1 148 ? 27.290 -8.460 -26.952 1.00 57.81 148 GLY A N 1
ATOM 1151 C CA . GLY A 1 148 ? 27.446 -7.402 -25.946 1.00 57.81 148 GLY A CA 1
ATOM 1152 C C . GLY A 1 148 ? 26.274 -6.413 -25.870 1.00 57.81 148 GLY A C 1
ATOM 1153 O O . GLY A 1 148 ? 26.053 -5.795 -24.824 1.00 57.81 148 GLY A O 1
ATOM 1154 N N . ALA A 1 149 ? 25.456 -6.306 -26.924 1.00 61.38 149 ALA A N 1
ATOM 1155 C CA . ALA A 1 149 ? 24.340 -5.358 -26.989 1.00 61.38 149 ALA A CA 1
ATOM 1156 C C . ALA A 1 149 ? 23.285 -5.612 -25.900 1.00 61.38 149 ALA A C 1
ATOM 1158 O O . ALA A 1 149 ? 22.734 -4.679 -25.317 1.00 61.38 149 ALA A O 1
ATOM 1159 N N . GLY A 1 150 ? 23.041 -6.882 -25.565 1.00 59.69 150 GLY A N 1
ATOM 1160 C CA . GLY A 1 150 ? 22.088 -7.245 -24.521 1.00 59.69 150 GLY A CA 1
ATOM 1161 C C . GLY A 1 150 ? 22.572 -6.937 -23.100 1.00 59.69 150 GLY A C 1
ATOM 1162 O O . GLY A 1 150 ? 21.739 -6.861 -22.202 1.00 59.69 150 GLY A O 1
ATOM 1163 N N . ILE A 1 151 ? 23.885 -6.812 -22.874 1.00 64.75 151 ILE A N 1
ATOM 1164 C CA . ILE A 1 151 ? 24.451 -6.365 -21.589 1.00 64.75 151 ILE A CA 1
ATOM 1165 C C . ILE A 1 151 ? 24.362 -4.842 -21.507 1.00 64.75 151 ILE A C 1
ATOM 1167 O O . ILE A 1 151 ? 23.898 -4.319 -20.500 1.00 64.75 151 ILE A O 1
ATOM 1171 N N . ALA A 1 152 ? 24.720 -4.139 -22.587 1.00 68.94 152 ALA A N 1
ATOM 1172 C CA . ALA A 1 152 ? 24.606 -2.685 -22.660 1.00 68.94 152 ALA A CA 1
ATOM 1173 C C . ALA A 1 152 ? 23.167 -2.208 -22.393 1.00 68.94 152 ALA A C 1
ATOM 1175 O O . ALA A 1 152 ? 22.964 -1.337 -21.552 1.00 68.94 152 ALA A O 1
ATOM 1176 N N . LEU A 1 153 ? 22.167 -2.840 -23.021 1.00 67.62 153 LEU A N 1
ATOM 1177 C CA . LEU A 1 153 ? 20.754 -2.521 -22.791 1.00 67.62 153 LEU A CA 1
ATOM 1178 C C . LEU A 1 153 ? 20.305 -2.769 -21.345 1.00 67.62 153 LEU A C 1
ATOM 1180 O O . LEU A 1 153 ? 19.578 -1.948 -20.797 1.00 67.62 153 LEU A O 1
ATOM 1184 N N . ALA A 1 154 ? 20.741 -3.863 -20.712 1.00 65.25 154 ALA A N 1
ATOM 1185 C CA . ALA A 1 154 ? 20.415 -4.135 -19.310 1.00 65.25 154 ALA A CA 1
ATOM 1186 C C . ALA A 1 154 ? 21.048 -3.097 -18.369 1.00 65.25 154 ALA A C 1
ATOM 1188 O O . ALA A 1 154 ? 20.390 -2.616 -17.450 1.00 65.25 154 ALA A O 1
ATOM 1189 N N . THR A 1 155 ? 22.292 -2.686 -18.635 1.00 74.00 155 THR A N 1
ATOM 1190 C CA . THR A 1 155 ? 22.950 -1.605 -17.891 1.00 74.00 155 THR A CA 1
ATOM 1191 C C . THR A 1 155 ? 22.196 -0.284 -18.044 1.00 74.00 155 THR A C 1
ATOM 1193 O O . THR A 1 155 ? 21.937 0.384 -17.046 1.00 74.00 155 THR A O 1
ATOM 1196 N N . THR A 1 156 ? 21.781 0.084 -19.261 1.00 72.62 156 THR A N 1
ATOM 1197 C CA . THR A 1 156 ? 20.967 1.290 -19.488 1.00 72.62 156 THR A CA 1
ATOM 1198 C C . THR A 1 156 ? 19.601 1.183 -18.807 1.00 72.62 156 THR A C 1
ATOM 1200 O O . THR A 1 156 ? 19.145 2.154 -18.217 1.00 72.62 156 THR A O 1
ATOM 1203 N N . ALA A 1 157 ? 18.968 0.007 -18.806 1.00 69.62 157 ALA A N 1
ATOM 1204 C CA . ALA A 1 157 ? 17.716 -0.243 -18.085 1.00 69.62 157 ALA A CA 1
ATOM 1205 C C . ALA A 1 157 ? 17.862 -0.047 -16.580 1.00 69.62 157 ALA A C 1
ATOM 1207 O O . ALA A 1 157 ? 17.056 0.653 -15.973 1.00 69.62 157 ALA A O 1
ATOM 1208 N N . SER A 1 158 ? 18.926 -0.590 -15.987 1.00 72.50 158 SER A N 1
ATOM 1209 C CA . SER A 1 158 ? 19.225 -0.361 -14.576 1.00 72.50 158 SER A CA 1
ATOM 1210 C C . SER A 1 158 ? 19.468 1.123 -14.280 1.00 72.50 158 SER A C 1
ATOM 1212 O O . SER A 1 158 ? 19.032 1.603 -13.239 1.00 72.50 158 SER A O 1
ATOM 1214 N N . GLN A 1 159 ? 20.123 1.861 -15.182 1.00 74.50 159 GLN A N 1
ATOM 1215 C CA . GLN A 1 159 ? 20.305 3.310 -15.044 1.00 74.50 159 GLN A CA 1
ATOM 1216 C C . GLN A 1 159 ? 18.987 4.080 -15.176 1.00 74.50 159 GLN A C 1
ATOM 1218 O O . GLN A 1 159 ? 18.778 5.040 -14.444 1.00 74.50 159 GLN A O 1
ATOM 1223 N N . ALA A 1 160 ? 18.093 3.665 -16.077 1.00 73.62 160 ALA A N 1
ATOM 1224 C CA . ALA A 1 160 ? 16.773 4.267 -16.242 1.00 73.62 160 ALA A CA 1
ATOM 1225 C C . ALA A 1 160 ? 15.918 4.090 -14.977 1.00 73.62 160 ALA A C 1
ATOM 1227 O O . ALA A 1 160 ? 15.360 5.068 -14.491 1.00 73.62 160 ALA A O 1
ATOM 1228 N N . LEU A 1 161 ? 15.922 2.893 -14.377 1.00 74.25 161 LEU A N 1
ATOM 1229 C CA . LEU A 1 161 ? 15.274 2.649 -13.082 1.00 74.25 161 LEU A CA 1
ATOM 1230 C C . LEU A 1 161 ? 15.818 3.571 -11.982 1.00 74.25 161 LEU A C 1
ATOM 1232 O O . LEU A 1 161 ? 15.046 4.159 -11.233 1.00 74.25 161 LEU A O 1
ATOM 1236 N N . MET A 1 162 ? 17.141 3.753 -11.913 1.00 73.44 162 MET A N 1
ATOM 1237 C CA . MET A 1 162 ? 17.756 4.670 -10.944 1.00 73.44 162 MET A CA 1
ATOM 1238 C C . MET A 1 162 ? 17.473 6.149 -11.238 1.00 73.44 162 MET A C 1
ATOM 1240 O O . MET A 1 162 ? 17.531 6.969 -10.326 1.00 73.44 162 MET A O 1
ATOM 1244 N N . ALA A 1 163 ? 17.191 6.510 -12.493 1.00 70.75 163 ALA A N 1
ATOM 1245 C CA . ALA A 1 163 ? 16.912 7.887 -12.892 1.00 70.75 163 ALA A CA 1
ATOM 1246 C C . ALA A 1 163 ? 15.511 8.372 -12.470 1.00 70.75 163 ALA A C 1
ATOM 1248 O O . ALA A 1 163 ? 15.252 9.574 -12.544 1.00 70.75 163 ALA A O 1
ATOM 1249 N N . GLY A 1 164 ? 14.631 7.462 -12.032 1.00 75.56 164 GLY A N 1
ATOM 1250 C CA . GLY A 1 164 ? 13.249 7.758 -11.650 1.00 75.56 164 GLY A CA 1
ATOM 1251 C C . GLY A 1 164 ? 12.335 8.010 -12.851 1.00 75.56 164 GLY A C 1
ATOM 1252 O O . GLY A 1 164 ? 12.795 8.173 -13.984 1.00 75.56 164 GLY A O 1
ATOM 1253 N N . TYR A 1 165 ? 11.024 8.043 -12.623 1.00 83.88 165 TYR A N 1
ATOM 1254 C CA . TYR A 1 165 ? 10.039 8.215 -13.695 1.00 83.88 165 TYR A CA 1
ATOM 1255 C C . TYR A 1 165 ? 9.567 9.665 -13.849 1.00 83.88 165 TYR A C 1
ATOM 1257 O O . TYR A 1 165 ? 9.793 10.534 -13.001 1.00 83.88 165 TYR A O 1
ATOM 1265 N N . SER A 1 166 ? 8.905 9.970 -14.972 1.00 87.38 166 SER A N 1
ATOM 1266 C CA . SER A 1 166 ? 8.329 11.302 -15.152 1.00 87.38 166 SER A CA 1
ATOM 1267 C C . SER A 1 166 ? 7.098 11.497 -14.262 1.00 87.38 166 SER A C 1
ATOM 1269 O O . SER A 1 166 ? 6.384 10.556 -13.936 1.00 87.38 166 SER A O 1
ATOM 1271 N N . ARG A 1 167 ? 6.762 12.754 -13.943 1.00 88.75 167 ARG A N 1
ATOM 1272 C CA . ARG A 1 167 ? 5.551 13.092 -13.163 1.00 88.75 167 ARG A CA 1
ATOM 1273 C C . ARG A 1 167 ? 4.258 12.563 -13.795 1.00 88.75 167 ARG A C 1
ATOM 1275 O O . ARG A 1 167 ? 3.272 12.372 -13.094 1.00 88.75 167 ARG A O 1
ATOM 1282 N N . ALA A 1 168 ? 4.223 12.404 -15.120 1.00 90.94 168 ALA A N 1
ATOM 1283 C CA . ALA A 1 168 ? 3.071 11.827 -15.807 1.00 90.94 168 ALA A CA 1
ATOM 1284 C C . ALA A 1 168 ? 2.985 10.316 -15.561 1.00 90.94 168 ALA A C 1
ATOM 1286 O O . ALA A 1 168 ? 1.916 9.846 -15.183 1.00 90.94 168 ALA A O 1
ATOM 1287 N N . ASP A 1 169 ? 4.117 9.619 -15.689 1.00 93.31 169 ASP A N 1
ATOM 1288 C CA . ASP A 1 169 ? 4.235 8.180 -15.439 1.00 93.31 169 ASP A CA 1
ATOM 1289 C C . ASP A 1 169 ? 3.849 7.847 -13.983 1.00 93.31 169 ASP A C 1
ATOM 1291 O O . ASP A 1 169 ? 3.043 6.955 -13.749 1.00 93.31 169 ASP A O 1
ATOM 1295 N N . GLU A 1 170 ? 4.323 8.629 -13.004 1.00 93.00 170 GLU A N 1
ATOM 1296 C CA . GLU A 1 170 ? 3.964 8.467 -11.583 1.00 93.00 170 GLU A CA 1
ATOM 1297 C C . GLU A 1 170 ? 2.454 8.531 -11.341 1.00 93.00 170 GLU A C 1
ATOM 1299 O O . GLU A 1 170 ? 1.871 7.701 -10.648 1.00 93.00 170 GLU A O 1
ATOM 1304 N N . ARG A 1 171 ? 1.796 9.528 -11.942 1.00 94.06 171 ARG A N 1
ATOM 1305 C CA . ARG A 1 171 ? 0.353 9.740 -11.776 1.00 94.06 171 ARG A CA 1
ATOM 1306 C C . ARG A 1 171 ? -0.461 8.653 -12.471 1.00 94.06 171 ARG A C 1
ATOM 1308 O O . ARG A 1 171 ? -1.565 8.368 -12.016 1.00 94.06 171 ARG A O 1
ATOM 1315 N N . GLU A 1 172 ? 0.040 8.107 -13.578 1.00 96.06 172 GLU A N 1
ATOM 1316 C CA . GLU A 1 172 ? -0.594 6.989 -14.278 1.00 96.06 172 GLU A CA 1
ATOM 1317 C C . GLU A 1 172 ? -0.425 5.685 -13.485 1.00 96.06 172 GLU A C 1
ATOM 1319 O O . GLU A 1 172 ? -1.405 4.974 -13.270 1.00 96.06 172 GLU A O 1
ATOM 1324 N N . ALA A 1 173 ? 0.773 5.423 -12.953 1.00 96.75 173 ALA A N 1
ATOM 1325 C CA . ALA A 1 173 ? 1.043 4.278 -12.086 1.00 96.75 173 ALA A CA 1
ATOM 1326 C C . ALA A 1 173 ? 0.203 4.316 -10.800 1.00 96.75 173 ALA A C 1
ATOM 1328 O O . ALA A 1 173 ? -0.377 3.304 -10.413 1.00 96.75 173 ALA A O 1
ATOM 1329 N N . ASP A 1 174 ? 0.046 5.488 -10.180 1.00 97.06 174 ASP A N 1
ATOM 1330 C CA . ASP A 1 174 ? -0.855 5.676 -9.039 1.00 97.06 174 ASP A CA 1
ATOM 1331 C C . ASP A 1 174 ? -2.313 5.374 -9.374 1.00 97.06 174 ASP A C 1
ATOM 1333 O O . ASP A 1 174 ? -3.025 4.766 -8.575 1.00 97.06 174 ASP A O 1
ATOM 1337 N N . GLN A 1 175 ? -2.770 5.827 -10.543 1.00 97.44 175 GLN A N 1
ATOM 1338 C CA . GLN A 1 175 ? -4.152 5.648 -10.968 1.00 97.44 175 GLN A CA 1
ATOM 1339 C C . GLN A 1 175 ? -4.466 4.166 -11.183 1.00 97.44 175 GLN A C 1
ATOM 1341 O O . GLN A 1 175 ? -5.493 3.681 -10.703 1.00 97.44 175 GLN A O 1
ATOM 1346 N N . GLU A 1 176 ? -3.580 3.440 -11.866 1.00 98.19 176 GLU A N 1
ATOM 1347 C CA . GLU A 1 176 ? -3.746 2.000 -12.066 1.00 98.19 176 GLU A CA 1
ATOM 1348 C C . GLU A 1 176 ? -3.553 1.216 -10.771 1.00 98.19 176 GLU A C 1
ATOM 1350 O O . GLU A 1 176 ? -4.331 0.305 -10.489 1.00 98.19 176 GLU A O 1
ATOM 1355 N N . GLY A 1 177 ? -2.582 1.603 -9.941 1.00 98.12 177 GLY A N 1
ATOM 1356 C CA . GLY A 1 177 ? -2.374 1.024 -8.617 1.00 98.12 177 GLY A CA 1
ATOM 1357 C C . GLY A 1 177 ? -3.621 1.147 -7.744 1.00 98.12 177 GLY A C 1
ATOM 1358 O O . GLY A 1 177 ? -4.095 0.153 -7.197 1.00 98.12 177 GLY A O 1
ATOM 1359 N N . PHE A 1 178 ? -4.223 2.339 -7.686 1.00 98.38 178 PHE A N 1
ATOM 1360 C CA . PHE A 1 178 ? -5.487 2.564 -6.984 1.00 98.38 178 PHE A CA 1
ATOM 1361 C C . PHE A 1 178 ? -6.617 1.693 -7.545 1.00 98.38 178 PHE A C 1
ATOM 1363 O O . PHE A 1 178 ? -7.337 1.053 -6.775 1.00 98.38 178 PHE A O 1
ATOM 1370 N N . ARG A 1 179 ? -6.765 1.640 -8.877 1.00 98.25 179 ARG A N 1
ATOM 1371 C CA . ARG A 1 179 ? -7.788 0.818 -9.537 1.00 98.25 179 ARG A CA 1
ATOM 1372 C C . ARG A 1 179 ? -7.626 -0.655 -9.162 1.00 98.25 179 ARG A C 1
ATOM 1374 O O . ARG A 1 179 ? -8.582 -1.258 -8.684 1.00 98.25 179 ARG A O 1
ATOM 1381 N N . MET A 1 180 ? -6.429 -1.218 -9.328 1.00 98.56 180 MET A N 1
ATOM 1382 C CA . MET A 1 180 ? -6.145 -2.620 -9.010 1.00 98.56 180 MET A CA 1
ATOM 1383 C C . MET A 1 180 ? -6.384 -2.931 -7.533 1.00 98.56 180 MET A C 1
ATOM 1385 O O . MET A 1 180 ? -7.015 -3.941 -7.229 1.00 98.56 180 MET A O 1
ATOM 1389 N N . CYS A 1 181 ? -5.949 -2.060 -6.618 1.00 98.56 181 CYS A N 1
ATOM 1390 C CA . CYS A 1 181 ? -6.189 -2.234 -5.187 1.00 98.56 181 CYS A CA 1
ATOM 1391 C C . CYS A 1 181 ? -7.684 -2.248 -4.850 1.00 98.56 181 CYS A C 1
ATOM 1393 O O . CYS A 1 181 ? -8.143 -3.142 -4.139 1.00 98.56 181 CYS A O 1
ATOM 1395 N N . ASN A 1 182 ? -8.460 -1.305 -5.391 1.00 97.38 182 ASN A N 1
ATOM 1396 C CA . ASN A 1 182 ? -9.897 -1.218 -5.131 1.00 97.38 182 ASN A CA 1
ATOM 1397 C C . ASN A 1 182 ? -10.673 -2.424 -5.700 1.00 97.38 182 ASN A C 1
ATOM 1399 O O . ASN A 1 182 ? -11.583 -2.934 -5.043 1.00 97.38 182 ASN A O 1
ATOM 1403 N N . GLU A 1 183 ? -10.302 -2.908 -6.888 1.00 97.38 183 GLU A N 1
ATOM 1404 C CA . GLU A 1 183 ? -10.889 -4.115 -7.494 1.00 97.38 183 GLU A CA 1
ATOM 1405 C C . GLU A 1 183 ? -10.480 -5.401 -6.749 1.00 97.38 183 GLU A C 1
ATOM 1407 O O . GLU A 1 183 ? -11.280 -6.325 -6.587 1.00 97.38 183 GLU A O 1
ATOM 1412 N N . ALA A 1 184 ? -9.255 -5.454 -6.220 1.00 97.69 184 ALA A N 1
ATOM 1413 C CA . ALA A 1 184 ? -8.780 -6.557 -5.383 1.00 97.69 184 ALA A CA 1
ATOM 1414 C C . ALA A 1 184 ? -9.335 -6.532 -3.950 1.00 97.69 184 ALA A C 1
ATOM 1416 O O . ALA A 1 184 ? -9.138 -7.491 -3.206 1.00 97.69 184 ALA A O 1
ATOM 1417 N N . GLY A 1 185 ? -10.069 -5.481 -3.574 1.00 97.06 185 GLY A N 1
ATOM 1418 C CA . GLY A 1 185 ? -10.699 -5.361 -2.263 1.00 97.06 185 GLY A CA 1
ATOM 1419 C C . GLY A 1 185 ? -9.763 -4.886 -1.152 1.00 97.06 185 GLY A C 1
ATOM 1420 O O . GLY A 1 185 ? -10.092 -5.101 0.014 1.00 97.06 185 GLY A O 1
ATOM 1421 N N . TYR A 1 186 ? -8.642 -4.247 -1.501 1.00 98.44 186 TYR A N 1
ATOM 1422 C CA . TYR A 1 186 ? -7.788 -3.520 -0.559 1.00 98.44 186 TYR A CA 1
ATOM 1423 C C . TYR A 1 186 ? -8.367 -2.150 -0.216 1.00 98.44 186 TYR A C 1
ATOM 1425 O O . TYR A 1 186 ? -9.205 -1.592 -0.932 1.00 98.44 186 TYR A O 1
ATOM 1433 N N . ASN A 1 187 ? -7.899 -1.599 0.899 1.00 98.44 187 ASN A N 1
ATOM 1434 C CA . ASN A 1 187 ? -8.362 -0.332 1.435 1.00 98.44 187 ASN A CA 1
ATOM 1435 C C . ASN A 1 187 ? -8.155 0.836 0.448 1.00 98.44 187 ASN A C 1
ATOM 1437 O O . ASN A 1 187 ? -7.014 1.126 0.079 1.00 98.44 187 ASN A O 1
ATOM 1441 N N . PRO A 1 188 ? -9.216 1.581 0.078 1.00 97.81 188 PRO A N 1
ATOM 1442 C CA . PRO A 1 188 ? -9.096 2.716 -0.839 1.00 97.81 188 PRO A CA 1
ATOM 1443 C C . PRO A 1 188 ? -8.183 3.844 -0.342 1.00 97.81 188 PRO A C 1
ATOM 1445 O O . PRO A 1 188 ? -7.641 4.597 -1.149 1.00 97.81 188 PRO A O 1
ATOM 1448 N N . TYR A 1 189 ? -7.987 3.971 0.974 1.00 98.31 189 TYR A N 1
ATOM 1449 C CA . TYR A 1 189 ? -7.057 4.948 1.541 1.00 98.31 189 TYR A CA 1
ATOM 1450 C C . TYR A 1 189 ? -5.603 4.467 1.570 1.00 98.31 189 TYR A C 1
ATOM 1452 O O . TYR A 1 189 ? -4.731 5.272 1.890 1.00 98.31 189 TYR A O 1
ATOM 1460 N N . GLY A 1 190 ? -5.316 3.208 1.212 1.00 97.50 190 GLY A N 1
ATOM 1461 C CA . GLY A 1 190 ? -3.971 2.628 1.268 1.00 97.50 190 GLY A CA 1
ATOM 1462 C C . GLY A 1 190 ? -2.935 3.476 0.532 1.00 97.50 190 GLY A C 1
ATOM 1463 O O . GLY A 1 190 ? -1.925 3.850 1.116 1.00 97.50 190 GLY A O 1
ATOM 1464 N N . ILE A 1 191 ? -3.229 3.893 -0.704 1.00 95.44 191 ILE A N 1
ATOM 1465 C CA . ILE A 1 191 ? -2.304 4.718 -1.498 1.00 95.44 191 ILE A CA 1
ATOM 1466 C C . ILE A 1 191 ? -2.048 6.099 -0.878 1.00 95.44 191 ILE A C 1
ATOM 1468 O O . ILE A 1 191 ? -0.906 6.552 -0.840 1.00 95.44 191 ILE A O 1
ATOM 1472 N N . TYR A 1 192 ? -3.082 6.744 -0.325 1.00 96.88 192 TYR A N 1
ATOM 1473 C CA . TYR A 1 192 ? -2.935 8.025 0.369 1.00 96.88 192 TYR A CA 1
ATOM 1474 C C . TYR A 1 192 ? -2.071 7.872 1.627 1.00 96.88 192 TYR A C 1
ATOM 1476 O O . TYR A 1 192 ? -1.143 8.650 1.834 1.00 96.88 192 TYR A O 1
ATOM 1484 N N . VAL A 1 193 ? -2.355 6.855 2.445 1.00 97.25 193 VAL A N 1
ATOM 1485 C CA . VAL A 1 193 ? -1.649 6.608 3.707 1.00 97.25 193 VAL A CA 1
ATOM 1486 C C . VAL A 1 193 ? -0.186 6.251 3.466 1.00 97.25 193 VAL A C 1
ATOM 1488 O O . VAL A 1 193 ? 0.686 6.829 4.109 1.00 97.25 193 VAL A O 1
ATOM 1491 N N . THR A 1 194 ? 0.092 5.372 2.504 1.00 94.69 194 THR A N 1
ATOM 1492 C CA . THR A 1 194 ? 1.453 5.012 2.090 1.00 94.69 194 THR A CA 1
ATOM 1493 C C . THR A 1 194 ? 2.251 6.247 1.672 1.00 94.69 194 THR A C 1
ATOM 1495 O O . THR A 1 194 ? 3.364 6.450 2.157 1.00 94.69 194 THR A O 1
ATOM 1498 N N . MET A 1 195 ? 1.689 7.104 0.810 1.00 93.19 195 MET A N 1
ATOM 1499 C CA . MET A 1 195 ? 2.364 8.336 0.382 1.00 93.19 195 MET A CA 1
ATOM 1500 C C . MET A 1 195 ? 2.610 9.288 1.551 1.00 93.19 195 MET A C 1
ATOM 1502 O O . MET A 1 195 ? 3.712 9.813 1.680 1.00 93.19 195 MET A O 1
ATOM 1506 N N . ALA A 1 196 ? 1.613 9.481 2.417 1.00 93.94 196 ALA A N 1
ATOM 1507 C CA . ALA A 1 196 ? 1.732 10.364 3.572 1.00 93.94 196 ALA A CA 1
ATOM 1508 C C . ALA A 1 196 ? 2.812 9.884 4.554 1.00 93.94 196 ALA A C 1
ATOM 1510 O O . ALA A 1 196 ? 3.604 10.689 5.038 1.00 93.94 196 ALA A O 1
ATOM 1511 N N . LYS A 1 197 ? 2.892 8.570 4.800 1.00 93.00 197 LYS A N 1
ATOM 1512 C CA . LYS A 1 197 ? 3.935 7.955 5.633 1.00 93.00 197 LYS A CA 1
ATOM 1513 C C . LYS A 1 197 ? 5.330 8.181 5.083 1.00 93.00 197 LYS A C 1
ATOM 1515 O O . LYS A 1 197 ? 6.232 8.578 5.817 1.00 93.00 197 LYS A O 1
ATOM 1520 N N . LEU A 1 198 ? 5.513 7.913 3.796 1.00 90.00 198 LEU A N 1
ATOM 1521 C CA . LEU A 1 198 ? 6.806 8.084 3.147 1.00 90.00 198 LEU A CA 1
ATOM 1522 C C . LEU A 1 198 ? 7.220 9.574 3.115 1.00 90.00 198 LEU A C 1
ATOM 1524 O O . LEU A 1 198 ? 8.407 9.875 3.218 1.00 90.00 198 LEU A O 1
ATOM 1528 N N . ASP A 1 199 ? 6.259 10.501 2.996 1.00 88.94 199 ASP A N 1
ATOM 1529 C CA . ASP A 1 199 ? 6.508 11.948 2.923 1.00 88.94 199 ASP A CA 1
ATOM 1530 C C . ASP A 1 199 ? 6.956 12.466 4.291 1.00 88.94 199 ASP A C 1
ATOM 1532 O O . ASP A 1 199 ? 7.941 13.195 4.407 1.00 88.94 199 ASP A O 1
ATOM 1536 N N . ASP A 1 200 ? 6.304 11.994 5.351 1.00 89.94 200 ASP A N 1
ATOM 1537 C CA . ASP A 1 200 ? 6.708 12.283 6.721 1.00 89.94 200 ASP A CA 1
ATOM 1538 C C . ASP A 1 200 ? 8.088 11.703 7.052 1.00 89.94 200 ASP A C 1
ATOM 1540 O O . ASP A 1 200 ? 8.929 12.426 7.581 1.00 89.94 200 ASP A O 1
ATOM 1544 N N . MET A 1 201 ? 8.375 10.455 6.663 1.00 87.00 201 MET A N 1
ATOM 1545 C CA . MET A 1 201 ? 9.713 9.867 6.823 1.00 87.00 201 MET A CA 1
ATOM 1546 C C . MET A 1 201 ? 10.785 10.704 6.107 1.00 87.00 201 MET A C 1
ATOM 1548 O O . MET A 1 201 ? 11.849 10.975 6.665 1.00 87.00 201 MET A O 1
ATOM 1552 N N . SER A 1 202 ? 10.507 11.142 4.877 1.00 83.12 202 SER A N 1
ATOM 1553 C CA . SER A 1 202 ? 11.426 11.963 4.088 1.00 83.12 202 SER A CA 1
ATOM 1554 C C . SER A 1 202 ? 11.723 13.315 4.754 1.00 83.12 202 SER A C 1
ATOM 1556 O O . SER A 1 202 ? 12.885 13.735 4.817 1.00 83.12 202 SER A O 1
ATOM 1558 N N . LYS A 1 203 ? 10.695 13.969 5.311 1.00 84.44 203 LYS A N 1
ATOM 1559 C CA . LYS A 1 203 ? 10.840 15.213 6.085 1.00 84.44 203 LYS A CA 1
ATOM 1560 C C . LYS A 1 203 ? 11.633 14.995 7.372 1.00 84.44 203 LYS A C 1
ATOM 1562 O O . LYS A 1 203 ? 12.524 15.788 7.667 1.00 84.44 203 LYS A O 1
ATOM 1567 N N . GLU A 1 204 ? 11.343 13.926 8.110 1.00 84.88 204 GLU A N 1
ATOM 1568 C CA . GLU A 1 204 ? 12.019 13.582 9.369 1.00 84.88 204 GLU A CA 1
ATOM 1569 C C . GLU A 1 204 ? 13.515 13.296 9.159 1.00 84.88 204 GLU A C 1
ATOM 1571 O O . GLU A 1 204 ? 14.346 13.700 9.972 1.00 84.88 204 GLU A O 1
ATOM 1576 N N . MET A 1 205 ? 13.884 12.681 8.033 1.00 78.94 205 MET A N 1
ATOM 1577 C CA . MET A 1 205 ? 15.283 12.426 7.673 1.00 78.94 205 MET A CA 1
ATOM 1578 C C . MET A 1 205 ? 16.015 13.642 7.085 1.00 78.94 205 MET A C 1
ATOM 1580 O O . MET A 1 205 ? 17.210 13.555 6.800 1.00 78.94 205 MET A O 1
ATOM 1584 N N . GLY A 1 206 ? 15.327 14.768 6.860 1.00 70.00 206 GLY A N 1
ATOM 1585 C CA . GLY A 1 206 ? 15.908 15.948 6.214 1.00 70.00 206 GLY A CA 1
ATOM 1586 C C . GLY A 1 206 ? 16.371 15.694 4.773 1.00 70.00 206 GLY A C 1
ATOM 1587 O O . GLY A 1 206 ? 17.171 16.460 4.237 1.00 70.00 206 GLY A O 1
ATOM 1588 N N . ASN A 1 207 ? 15.885 14.620 4.147 1.00 66.25 207 ASN A N 1
ATOM 1589 C CA . ASN A 1 207 ? 16.231 14.228 2.789 1.00 66.25 207 ASN A CA 1
ATOM 1590 C C . ASN A 1 207 ? 14.934 14.045 1.980 1.00 66.25 207 ASN A C 1
ATOM 1592 O O . ASN A 1 207 ? 14.349 12.956 2.008 1.00 66.25 207 ASN A O 1
ATOM 1596 N N . PRO A 1 208 ? 14.509 15.085 1.230 1.00 53.31 208 PRO A N 1
ATOM 1597 C CA . PRO A 1 208 ? 13.309 15.081 0.382 1.00 53.31 208 PRO A CA 1
ATOM 1598 C C . PRO A 1 208 ? 13.260 13.957 -0.670 1.00 53.31 208 PRO A C 1
ATOM 1600 O O . PRO A 1 208 ? 12.231 13.759 -1.306 1.00 53.31 208 PRO A O 1
ATOM 1603 N N . GLY A 1 209 ? 14.379 13.255 -0.888 1.00 52.06 209 GLY A N 1
ATOM 1604 C CA . GLY A 1 209 ? 14.501 12.108 -1.781 1.00 52.06 209 GLY A CA 1
ATOM 1605 C C . GLY A 1 209 ? 14.997 10.843 -1.077 1.00 52.06 209 GLY A C 1
ATOM 1606 O O . GLY A 1 209 ? 15.660 10.026 -1.694 1.00 52.06 209 GLY A O 1
ATOM 1607 N N . TYR A 1 210 ? 14.787 10.642 0.220 1.00 50.88 210 TYR A N 1
ATOM 1608 C CA . TYR A 1 210 ? 15.124 9.338 0.805 1.00 50.88 210 TYR A CA 1
ATOM 1609 C C . TYR A 1 210 ? 14.064 8.278 0.449 1.00 50.88 210 TYR A C 1
ATOM 1611 O O . TYR A 1 210 ? 12.865 8.550 0.505 1.00 50.88 210 TYR A O 1
ATOM 1619 N N . GLY A 1 211 ? 14.500 7.066 0.092 1.00 60.16 211 GLY A N 1
ATOM 1620 C CA . GLY A 1 211 ? 13.613 5.946 -0.251 1.00 60.16 211 GLY A CA 1
ATOM 1621 C C . GLY A 1 211 ? 12.855 6.134 -1.572 1.00 60.16 211 GLY A C 1
ATOM 1622 O O . GLY A 1 211 ? 13.401 6.678 -2.536 1.00 60.16 211 GLY A O 1
ATOM 1623 N N . LEU A 1 212 ? 11.591 5.695 -1.602 1.00 62.41 212 LEU A N 1
ATOM 1624 C CA . LEU A 1 212 ? 10.718 5.722 -2.788 1.00 62.41 212 LEU A CA 1
ATOM 1625 C C . LEU A 1 212 ? 10.618 7.134 -3.417 1.00 62.41 212 LEU A C 1
ATOM 1627 O O . LEU A 1 212 ? 10.623 7.271 -4.632 1.00 62.41 212 LEU A O 1
ATOM 1631 N N . PHE A 1 213 ? 10.646 8.223 -2.639 1.00 58.66 213 PHE A N 1
ATOM 1632 C CA . PHE A 1 213 ? 10.500 9.584 -3.189 1.00 58.66 213 PHE A CA 1
ATOM 1633 C C . PHE A 1 213 ? 11.711 10.128 -3.967 1.00 58.66 213 PHE A C 1
ATOM 1635 O O . PHE A 1 213 ? 11.539 11.087 -4.722 1.00 58.66 213 PHE A O 1
ATOM 1642 N N . SER A 1 214 ? 12.909 9.529 -3.865 1.00 59.16 214 SER A N 1
ATOM 1643 C CA . SER A 1 214 ? 14.019 9.893 -4.777 1.00 59.16 214 SER A CA 1
ATOM 1644 C C . SER A 1 214 ? 13.730 9.485 -6.216 1.00 59.16 214 SER A C 1
ATOM 1646 O O . SER A 1 214 ? 14.078 10.213 -7.144 1.00 59.16 214 SER A O 1
ATOM 1648 N N . SER A 1 215 ? 13.044 8.357 -6.395 1.00 56.62 215 SER A N 1
ATOM 1649 C CA . SER A 1 215 ? 12.650 7.837 -7.706 1.00 56.62 215 SER A CA 1
ATOM 1650 C C . SER A 1 215 ? 11.245 8.291 -8.133 1.00 56.62 215 SER A C 1
ATOM 1652 O O . SER A 1 215 ? 10.961 8.287 -9.330 1.00 56.62 215 SER A O 1
ATOM 1654 N N . HIS A 1 216 ? 10.408 8.758 -7.192 1.00 60.34 216 HIS A N 1
ATOM 1655 C CA . HIS A 1 216 ? 8.966 8.967 -7.385 1.00 60.34 216 HIS A CA 1
ATOM 1656 C C . HIS A 1 216 ? 8.441 10.321 -6.825 1.00 60.34 216 HIS A C 1
ATOM 1658 O O . HIS A 1 216 ? 7.774 10.336 -5.798 1.00 60.34 216 HIS A O 1
ATOM 1664 N N . PRO A 1 217 ? 8.685 11.489 -7.452 1.00 71.19 217 PRO A N 1
ATOM 1665 C CA . PRO A 1 217 ? 8.426 12.823 -6.866 1.00 71.19 217 PRO A CA 1
ATOM 1666 C C . PRO A 1 217 ? 6.931 13.226 -6.693 1.00 71.19 217 PRO A C 1
ATOM 1668 O O . PRO A 1 217 ? 6.020 12.546 -7.154 1.00 71.19 217 PRO A O 1
ATOM 1671 N N . GLU A 1 218 ? 6.690 14.407 -6.089 1.00 79.56 218 GLU A N 1
ATOM 1672 C CA . GLU A 1 218 ? 5.381 15.094 -5.883 1.00 79.56 218 GLU A CA 1
ATOM 1673 C C . GLU A 1 218 ? 4.381 14.484 -4.870 1.00 79.56 218 GLU A C 1
ATOM 1675 O O . GLU A 1 218 ? 3.201 14.321 -5.209 1.00 79.56 218 GLU A O 1
ATOM 1680 N N . PRO A 1 219 ? 4.775 14.225 -3.608 1.00 82.50 219 PRO A N 1
ATOM 1681 C CA . PRO A 1 219 ? 3.885 13.618 -2.613 1.00 82.50 219 PRO A CA 1
ATOM 1682 C C . PRO A 1 219 ? 2.566 14.388 -2.431 1.00 82.50 219 PRO A C 1
ATOM 1684 O O . PRO A 1 219 ? 1.491 13.797 -2.503 1.00 82.50 219 PRO A O 1
ATOM 1687 N N . GLU A 1 220 ? 2.607 15.715 -2.285 1.00 85.31 220 GLU A N 1
ATOM 1688 C CA . GLU A 1 220 ? 1.411 16.532 -2.013 1.00 85.31 220 GLU A CA 1
ATOM 1689 C C . GLU A 1 220 ? 0.346 16.449 -3.121 1.00 85.31 220 GLU A C 1
ATOM 1691 O O . GLU A 1 220 ? -0.844 16.260 -2.852 1.00 85.31 220 GLU A O 1
ATOM 1696 N N . VAL A 1 221 ? 0.763 16.551 -4.388 1.00 88.88 221 VAL A N 1
ATOM 1697 C CA . VAL A 1 221 ? -0.151 16.506 -5.543 1.00 88.88 221 VAL A CA 1
ATOM 1698 C C . VAL A 1 221 ? -0.741 15.107 -5.711 1.00 88.88 221 VAL A C 1
ATOM 1700 O O . VAL A 1 221 ? -1.930 14.967 -6.011 1.00 88.88 221 VAL A O 1
ATOM 1703 N N . ARG A 1 222 ? 0.076 14.068 -5.517 1.00 92.44 222 ARG A N 1
ATOM 1704 C CA . ARG A 1 222 ? -0.342 12.667 -5.647 1.00 92.44 222 ARG A CA 1
ATOM 1705 C C . ARG A 1 222 ? -1.290 12.256 -4.521 1.00 92.44 222 ARG A C 1
ATOM 1707 O O . ARG A 1 222 ? -2.341 11.688 -4.806 1.00 92.44 222 ARG A O 1
ATOM 1714 N N . MET A 1 223 ? -1.024 12.677 -3.283 1.00 93.94 223 MET A N 1
ATOM 1715 C CA . MET A 1 223 ? -1.948 12.506 -2.155 1.00 93.94 223 MET A CA 1
ATOM 1716 C C . MET A 1 223 ? -3.304 13.178 -2.411 1.00 93.94 223 MET A C 1
ATOM 1718 O O . MET A 1 223 ? -4.354 12.578 -2.172 1.00 93.94 223 MET A O 1
ATOM 1722 N N . ALA A 1 224 ? -3.311 14.403 -2.948 1.00 94.62 224 ALA A N 1
ATOM 1723 C CA . ALA A 1 224 ? -4.556 15.086 -3.293 1.00 94.62 224 ALA A CA 1
ATOM 1724 C C . ALA A 1 224 ? -5.352 14.331 -4.374 1.00 94.62 224 ALA A C 1
ATOM 1726 O O . ALA A 1 224 ? -6.580 14.249 -4.289 1.00 94.62 224 ALA A O 1
ATOM 1727 N N . LYS A 1 225 ? -4.671 13.748 -5.371 1.00 95.62 225 LYS A N 1
ATOM 1728 C CA . LYS A 1 225 ? -5.299 12.897 -6.395 1.00 95.62 225 LYS A CA 1
ATOM 1729 C C . LYS A 1 225 ? -5.842 11.590 -5.824 1.00 95.62 225 LYS A C 1
ATOM 1731 O O . LYS A 1 225 ? -6.979 11.245 -6.132 1.00 95.62 225 LYS A O 1
ATOM 1736 N N . ALA A 1 226 ? -5.093 10.918 -4.952 1.00 96.31 226 ALA A N 1
ATOM 1737 C CA . ALA A 1 226 ? -5.555 9.720 -4.258 1.00 96.31 226 ALA A CA 1
ATOM 1738 C C . ALA A 1 226 ? -6.897 9.967 -3.552 1.00 96.31 226 ALA A C 1
ATOM 1740 O O . ALA A 1 226 ? -7.866 9.239 -3.763 1.00 96.31 226 ALA A O 1
ATOM 1741 N N . LEU A 1 227 ? -7.005 11.070 -2.804 1.00 96.25 227 LEU A N 1
ATOM 1742 C CA . LEU A 1 227 ? -8.262 11.453 -2.158 1.00 96.25 227 LEU A CA 1
ATOM 1743 C C . LEU A 1 227 ? -9.373 11.799 -3.163 1.00 96.25 227 LEU A C 1
ATOM 1745 O O . LEU A 1 227 ? -10.545 11.575 -2.868 1.00 96.25 227 LEU A O 1
ATOM 1749 N N . GLN A 1 228 ? -9.049 12.321 -4.351 1.00 97.00 228 GLN A N 1
ATOM 1750 C CA . GLN A 1 228 ? -10.043 12.530 -5.410 1.00 97.00 228 GLN A CA 1
ATOM 1751 C C . GLN A 1 228 ? -10.607 11.211 -5.946 1.00 97.00 228 GLN A C 1
ATOM 1753 O O . GLN A 1 228 ? -11.807 11.157 -6.204 1.00 97.00 228 GLN A O 1
ATOM 1758 N N . TRP A 1 229 ? -9.797 10.158 -6.075 1.00 96.94 229 TRP A N 1
ATOM 1759 C CA . TRP A 1 229 ? -10.270 8.839 -6.517 1.00 96.94 229 TRP A CA 1
ATOM 1760 C C . TRP A 1 229 ? -11.103 8.106 -5.468 1.00 96.94 229 TRP A C 1
ATOM 1762 O O . TRP A 1 229 ? -11.958 7.299 -5.821 1.00 96.94 229 TRP A O 1
ATOM 1772 N N . VAL A 1 230 ? -10.912 8.425 -4.187 1.00 97.44 230 VAL A N 1
ATOM 1773 C CA . VAL A 1 230 ? -11.747 7.891 -3.104 1.00 97.44 230 VAL A CA 1
ATOM 1774 C C . VAL A 1 230 ? -13.151 8.514 -3.100 1.00 97.44 230 VAL A C 1
ATOM 1776 O O . VAL A 1 230 ? -14.115 7.835 -2.753 1.00 97.44 230 VAL A O 1
ATOM 1779 N N . LYS A 1 231 ? -13.314 9.780 -3.519 1.00 96.06 231 LYS A N 1
ATOM 1780 C CA . LYS A 1 231 ? -14.611 10.493 -3.451 1.00 96.06 231 LYS A CA 1
ATOM 1781 C C . LYS A 1 231 ? -15.783 9.737 -4.107 1.00 96.06 231 LYS A C 1
ATOM 1783 O O . LYS A 1 231 ? -16.818 9.623 -3.451 1.00 96.06 231 LYS A O 1
ATOM 1788 N N . PRO A 1 232 ? -15.667 9.191 -5.336 1.00 96.94 232 PRO A N 1
ATOM 1789 C CA . PRO A 1 232 ? -16.752 8.443 -5.977 1.00 96.94 232 PRO A CA 1
ATOM 1790 C C . PRO A 1 232 ? -17.145 7.139 -5.271 1.00 96.94 232 PRO A C 1
ATOM 1792 O O . PRO A 1 232 ? -18.188 6.577 -5.595 1.00 96.94 232 PRO A O 1
ATOM 1795 N N . LEU A 1 233 ? -16.346 6.647 -4.317 1.00 96.25 233 LEU A N 1
ATOM 1796 C CA . LEU A 1 233 ? -16.681 5.454 -3.534 1.00 96.25 233 LEU A CA 1
ATOM 1797 C C . LEU A 1 233 ? -17.722 5.734 -2.440 1.00 96.25 233 LEU A C 1
ATOM 1799 O O . LEU A 1 233 ? -18.254 4.790 -1.868 1.00 96.25 233 LEU A O 1
ATOM 1803 N N . HIS A 1 234 ? -18.031 7.009 -2.162 1.00 95.44 234 HIS A N 1
ATOM 1804 C CA . HIS A 1 234 ? -19.023 7.425 -1.161 1.00 95.44 234 HIS A CA 1
ATOM 1805 C C . HIS A 1 234 ? -18.805 6.767 0.216 1.00 95.44 234 HIS A C 1
ATOM 1807 O O . HIS A 1 234 ? -19.751 6.305 0.855 1.00 95.44 234 HIS A O 1
ATOM 1813 N N . ILE A 1 235 ? -17.548 6.718 0.674 1.00 95.44 235 ILE A N 1
ATOM 1814 C CA . ILE A 1 235 ? -17.192 6.183 1.994 1.00 95.44 235 ILE A CA 1
ATOM 1815 C C . ILE A 1 235 ? -17.944 6.971 3.074 1.00 95.44 235 ILE A C 1
ATOM 1817 O O . ILE A 1 235 ? -17.770 8.180 3.206 1.00 95.44 235 ILE A O 1
ATOM 1821 N N . GLY A 1 236 ? -18.804 6.280 3.828 1.00 90.19 236 GLY A N 1
ATOM 1822 C CA . GLY A 1 236 ? -19.726 6.913 4.777 1.00 90.19 236 GLY A CA 1
ATOM 1823 C C . GLY A 1 236 ? -19.084 7.378 6.086 1.00 90.19 236 GLY A C 1
ATOM 1824 O O . GLY A 1 236 ? -19.690 8.166 6.809 1.00 90.19 236 GLY A O 1
ATOM 1825 N N . ALA A 1 237 ? -17.884 6.895 6.405 1.00 94.69 237 ALA A N 1
ATOM 1826 C CA . ALA A 1 237 ? -17.143 7.317 7.584 1.00 94.69 237 ALA A CA 1
ATOM 1827 C C . ALA A 1 237 ? -16.423 8.651 7.331 1.00 94.69 237 ALA A C 1
ATOM 1829 O O . ALA A 1 237 ? -15.670 8.795 6.369 1.00 94.69 237 ALA A O 1
ATOM 1830 N N . ALA A 1 238 ? -16.632 9.622 8.217 1.00 95.69 238 ALA A N 1
ATOM 1831 C CA . ALA A 1 238 ? -15.933 10.897 8.215 1.00 95.69 238 ALA A CA 1
ATOM 1832 C C . ALA A 1 238 ? -14.643 10.803 9.037 1.00 95.69 238 ALA A C 1
ATOM 1834 O O . ALA A 1 238 ? -14.644 10.272 10.149 1.00 95.69 238 ALA A O 1
ATOM 1835 N N . VAL A 1 239 ? -13.560 11.368 8.503 1.00 97.00 239 VAL A N 1
ATOM 1836 C CA . VAL A 1 239 ? -12.253 11.464 9.164 1.00 97.00 239 VAL A CA 1
ATOM 1837 C C . VAL A 1 239 ? -11.989 12.914 9.554 1.00 97.00 239 VAL A C 1
ATOM 1839 O O . VAL A 1 239 ? -12.197 13.829 8.760 1.00 97.00 239 VAL A O 1
ATOM 1842 N N . THR A 1 240 ? -11.530 13.135 10.782 1.00 97.00 240 THR A N 1
ATOM 1843 C CA . THR A 1 240 ? -11.097 14.444 11.287 1.00 97.00 240 THR A CA 1
ATOM 1844 C C . THR A 1 240 ? -9.727 14.296 11.931 1.00 97.00 240 THR A C 1
ATOM 1846 O O . THR A 1 240 ? -9.543 13.435 12.786 1.00 97.00 240 THR A O 1
ATOM 1849 N N . VAL A 1 241 ? -8.766 15.123 11.521 1.00 96.19 241 VAL A N 1
ATOM 1850 C CA . VAL A 1 241 ? -7.433 15.205 12.134 1.00 96.19 241 VAL A CA 1
ATOM 1851 C C . VAL A 1 241 ? -7.361 16.528 12.883 1.00 96.19 241 VAL A C 1
ATOM 1853 O O . VAL A 1 241 ? -7.580 17.584 12.290 1.00 96.19 241 VAL A O 1
ATOM 1856 N N . ASN A 1 242 ? -7.110 16.463 14.184 1.00 94.38 242 ASN A N 1
ATOM 1857 C CA . ASN A 1 242 ? -7.071 17.623 15.059 1.00 94.38 242 ASN A CA 1
ATOM 1858 C C . ASN A 1 242 ? -5.676 18.267 15.055 1.00 94.38 242 ASN A C 1
ATOM 1860 O O . ASN A 1 242 ? -4.677 17.630 14.714 1.00 94.38 242 ASN A O 1
ATOM 1864 N N . ALA A 1 243 ? -5.602 19.545 15.434 1.00 91.19 243 ALA A N 1
ATOM 1865 C CA . ALA A 1 243 ? -4.366 20.329 15.365 1.00 91.19 243 ALA A CA 1
ATOM 1866 C C . ALA A 1 243 ? -3.261 19.791 16.291 1.00 91.19 243 ALA A C 1
ATOM 1868 O O . ALA A 1 243 ? -2.080 19.907 15.980 1.00 91.19 243 ALA A O 1
ATOM 1869 N N . GLU A 1 244 ? -3.645 19.176 17.408 1.00 91.88 244 GLU A N 1
ATOM 1870 C CA . GLU A 1 244 ? -2.750 18.525 18.364 1.00 91.88 244 GLU A CA 1
ATOM 1871 C C . GLU A 1 244 ? -2.273 17.129 17.923 1.00 91.88 244 GLU A C 1
ATOM 1873 O O . GLU A 1 244 ? -1.527 16.483 18.651 1.00 91.88 244 GLU A O 1
ATOM 1878 N N . GLY A 1 245 ? -2.686 16.652 16.743 1.00 91.75 245 GLY A N 1
ATOM 1879 C CA . GLY A 1 245 ? -2.227 15.392 16.147 1.00 91.75 245 GLY A CA 1
ATOM 1880 C C . GLY A 1 245 ? -3.116 14.179 16.427 1.00 91.75 245 GLY A C 1
ATOM 1881 O O . GLY A 1 245 ? -2.947 13.148 15.773 1.00 91.75 245 GLY A O 1
ATOM 1882 N N . SER A 1 246 ? -4.097 14.298 17.328 1.00 96.81 246 SER A N 1
ATOM 1883 C CA . SER A 1 246 ? -5.136 13.278 17.500 1.00 96.81 246 SER A CA 1
ATOM 1884 C C . SER A 1 246 ? -6.028 13.199 16.254 1.00 96.81 246 SER A C 1
ATOM 1886 O O . SER A 1 246 ? -6.176 14.171 15.510 1.00 96.81 246 SER A O 1
ATOM 1888 N N . ALA A 1 247 ? -6.630 12.043 15.989 1.00 98.19 247 ALA A N 1
ATOM 1889 C CA . ALA A 1 247 ? -7.496 11.870 14.831 1.00 98.19 247 ALA A CA 1
ATOM 1890 C C . ALA A 1 247 ? -8.701 10.992 15.160 1.00 98.19 247 ALA A C 1
ATOM 1892 O O . ALA A 1 247 ? -8.615 10.069 15.965 1.00 98.19 247 ALA A O 1
ATOM 1893 N N . THR A 1 248 ? -9.839 11.288 14.539 1.00 98.12 248 THR A N 1
ATOM 1894 C CA . THR A 1 248 ? -11.121 10.634 14.802 1.00 98.12 248 THR A CA 1
ATOM 1895 C C . THR A 1 248 ? -11.747 10.137 13.511 1.00 98.12 248 THR A C 1
ATOM 1897 O O . THR A 1 248 ? -11.820 10.872 12.527 1.00 98.12 248 THR A O 1
ATOM 1900 N N . VAL A 1 249 ? -12.243 8.902 13.539 1.00 97.56 249 VAL A N 1
ATOM 1901 C CA . VAL A 1 249 ? -13.198 8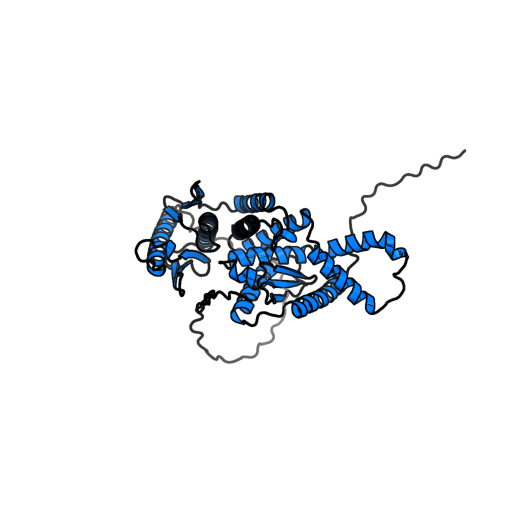.388 12.555 1.00 97.56 249 VAL A CA 1
ATOM 1902 C C . VAL A 1 249 ? -14.597 8.409 13.167 1.00 97.56 249 VAL A C 1
ATOM 1904 O O . VAL A 1 249 ? -14.765 8.111 14.349 1.00 97.56 249 VAL A O 1
ATOM 1907 N N . SER A 1 250 ? -15.609 8.786 12.389 1.00 95.81 250 SER A N 1
ATOM 1908 C CA . SER A 1 250 ? -17.001 8.827 12.847 1.00 95.81 250 SER A CA 1
AT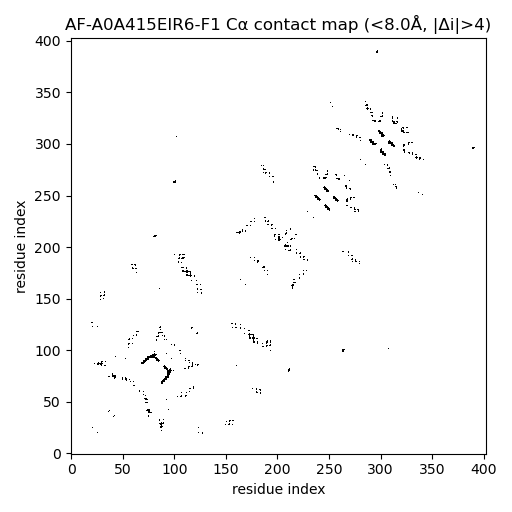OM 1909 C C . SER A 1 250 ? -17.983 8.417 11.755 1.00 95.81 250 SER A C 1
ATOM 1911 O O . SER A 1 250 ? -17.783 8.722 10.583 1.00 95.81 250 SER A O 1
ATOM 1913 N N . GLN A 1 251 ? -19.052 7.718 12.130 1.00 92.75 251 GLN A N 1
ATOM 1914 C CA . GLN A 1 251 ? -20.117 7.302 11.220 1.00 92.75 251 GLN A CA 1
ATOM 1915 C C . GLN A 1 251 ? -21.398 7.020 12.010 1.00 92.75 251 GLN A C 1
ATOM 1917 O O . GLN A 1 251 ? -21.378 6.250 12.965 1.00 92.75 251 GLN A O 1
ATOM 1922 N N . ASN A 1 252 ? -22.528 7.604 11.598 1.00 85.81 252 ASN A N 1
ATOM 1923 C CA . ASN A 1 252 ? -23.859 7.318 12.159 1.00 85.81 252 ASN A CA 1
ATOM 1924 C C . ASN A 1 252 ? -23.937 7.400 13.701 1.00 85.81 252 ASN A C 1
ATOM 1926 O O . ASN A 1 252 ? -24.508 6.529 14.351 1.00 85.81 252 ASN A O 1
ATOM 1930 N N . GLY A 1 253 ? -23.339 8.438 14.296 1.00 82.94 253 GLY A N 1
ATOM 1931 C CA . GLY A 1 253 ? -23.330 8.651 15.751 1.00 82.94 253 GLY A CA 1
ATOM 1932 C C . GLY A 1 253 ? -22.302 7.815 16.524 1.00 82.94 253 GLY A C 1
ATOM 1933 O O . GLY A 1 253 ? -22.102 8.059 17.711 1.00 82.94 253 GLY A O 1
ATOM 1934 N N . TRP A 1 254 ? -21.616 6.879 15.866 1.00 90.12 254 TRP A N 1
ATOM 1935 C CA . TRP A 1 254 ? -20.444 6.197 16.406 1.00 90.12 254 TRP A CA 1
ATOM 1936 C C . TRP A 1 254 ? -19.170 6.972 16.052 1.00 90.12 254 TRP A C 1
ATOM 1938 O O . TRP A 1 254 ? -19.068 7.548 14.965 1.00 90.12 254 TRP A O 1
ATOM 1948 N N . SER A 1 255 ? -18.189 6.976 16.951 1.00 95.19 255 SER A N 1
ATOM 1949 C CA . SER A 1 255 ? -16.860 7.521 16.687 1.00 95.19 255 SER A CA 1
ATOM 1950 C C . SER A 1 255 ? -15.774 6.785 17.464 1.00 95.19 255 SER A C 1
ATOM 1952 O O . SER A 1 255 ? -16.023 6.175 18.507 1.00 95.19 255 SER A O 1
ATOM 1954 N N . TYR A 1 256 ? -14.552 6.865 16.946 1.00 95.88 256 TYR A N 1
ATOM 1955 C CA . TYR A 1 256 ? -13.359 6.381 17.619 1.00 95.88 256 TYR A CA 1
ATOM 1956 C C . TYR A 1 256 ? -12.190 7.332 17.370 1.00 95.88 256 TYR A C 1
ATOM 1958 O O . TYR A 1 256 ? -11.908 7.698 16.227 1.00 95.88 256 TYR A O 1
ATOM 1966 N N . THR A 1 257 ? -11.528 7.733 18.454 1.00 96.62 257 THR A N 1
ATOM 1967 C CA . THR A 1 257 ? -10.414 8.683 18.444 1.00 96.62 257 THR A CA 1
ATOM 1968 C C . THR A 1 257 ? -9.126 7.972 18.818 1.00 96.62 257 THR A C 1
ATOM 1970 O O . THR A 1 257 ? -9.079 7.229 19.796 1.00 96.62 257 THR A O 1
ATOM 1973 N N . ILE A 1 258 ? -8.079 8.246 18.052 1.00 96.75 258 ILE A N 1
ATOM 1974 C CA . ILE A 1 258 ? -6.712 7.811 18.307 1.00 96.75 258 ILE A CA 1
ATOM 1975 C C . ILE A 1 258 ? -5.907 9.055 18.667 1.00 96.75 258 ILE A C 1
ATOM 1977 O O . ILE A 1 258 ? -5.962 10.059 17.956 1.00 96.75 258 ILE A O 1
ATOM 1981 N N . THR A 1 259 ? -5.181 9.005 19.778 1.00 95.56 259 THR A N 1
ATOM 1982 C CA . THR A 1 259 ? -4.455 10.166 20.315 1.00 95.56 259 THR A CA 1
ATOM 1983 C C . THR A 1 259 ? -2.947 10.048 20.160 1.00 95.56 259 THR A C 1
ATOM 1985 O O . THR A 1 259 ? -2.286 11.063 19.987 1.00 95.56 259 THR A O 1
ATOM 1988 N N . GLU A 1 260 ? -2.409 8.828 20.170 1.00 93.50 260 GLU A N 1
ATOM 1989 C CA . GLU A 1 260 ? -0.967 8.582 20.224 1.00 93.50 260 GLU A CA 1
ATOM 1990 C C . GLU A 1 260 ? -0.426 7.978 18.922 1.00 93.50 260 GLU A C 1
ATOM 1992 O O . GLU A 1 260 ? -1.082 7.180 18.242 1.00 93.50 260 GLU A O 1
ATOM 1997 N N . THR A 1 261 ? 0.812 8.347 18.591 1.00 94.56 261 THR A N 1
ATOM 1998 C CA . THR A 1 261 ? 1.572 7.720 17.500 1.00 94.56 261 THR A CA 1
ATOM 1999 C C . THR A 1 261 ? 2.194 6.410 17.974 1.00 94.56 261 THR A C 1
ATOM 2001 O O . THR A 1 261 ? 2.680 6.301 19.099 1.00 94.56 261 THR A O 1
ATOM 2004 N N . ALA A 1 262 ? 2.204 5.406 17.100 1.00 92.31 262 ALA A N 1
ATOM 2005 C CA . ALA A 1 262 ? 2.750 4.086 17.370 1.00 92.31 262 ALA A CA 1
ATOM 2006 C C . ALA A 1 262 ? 3.833 3.702 16.358 1.00 92.31 262 ALA A C 1
ATOM 2008 O O . ALA A 1 262 ? 3.535 3.151 15.300 1.00 92.31 262 ALA A O 1
ATOM 2009 N N . GLY A 1 263 ? 5.099 3.998 16.667 1.00 90.62 263 GLY A N 1
ATOM 2010 C CA . GLY A 1 263 ? 6.179 3.838 15.689 1.00 90.62 263 GLY A CA 1
ATOM 2011 C C . GLY A 1 263 ? 5.889 4.684 14.446 1.00 90.62 263 GLY A C 1
ATOM 2012 O O . GLY A 1 263 ? 5.775 5.901 14.553 1.00 90.62 263 GLY A O 1
ATOM 2013 N N . TYR A 1 264 ? 5.705 4.037 13.293 1.00 90.25 264 TYR A N 1
ATOM 2014 C CA . TYR A 1 264 ? 5.353 4.702 12.032 1.00 90.25 264 TYR A CA 1
ATOM 2015 C C . TYR A 1 264 ? 3.844 4.963 11.853 1.00 90.25 264 TYR A C 1
ATOM 2017 O O . TYR A 1 264 ? 3.440 5.629 10.901 1.00 90.25 264 TYR A O 1
ATOM 2025 N N . ASP A 1 265 ? 2.987 4.471 12.752 1.00 93.44 265 ASP A N 1
ATOM 2026 C CA . ASP A 1 265 ? 1.533 4.630 12.659 1.00 93.44 265 ASP A CA 1
ATOM 2027 C C . ASP A 1 265 ? 1.037 5.863 13.427 1.00 93.44 265 ASP A C 1
ATOM 2029 O O . ASP A 1 265 ? 0.679 5.789 14.607 1.00 93.44 265 ASP A O 1
ATOM 2033 N N . LYS A 1 266 ? 0.974 7.008 12.739 1.00 96.06 266 LYS A N 1
ATOM 2034 C CA . LYS A 1 266 ? 0.348 8.236 13.260 1.00 96.06 266 LYS A CA 1
ATOM 2035 C C . LYS A 1 266 ? -1.180 8.081 13.358 1.00 96.06 266 LYS A C 1
ATOM 2037 O O . LYS A 1 266 ? -1.770 7.371 12.532 1.00 96.06 266 LYS A O 1
ATOM 2042 N N . PRO A 1 267 ? -1.856 8.785 14.290 1.00 97.69 267 PRO A N 1
ATOM 2043 C CA . PRO A 1 267 ? -3.314 8.748 14.415 1.00 97.69 267 PRO A CA 1
ATOM 2044 C C . PRO A 1 267 ? -4.055 8.971 13.095 1.00 97.69 267 PRO A C 1
ATOM 2046 O O . PRO A 1 267 ? -4.967 8.212 12.773 1.00 97.69 267 PRO A O 1
ATOM 2049 N N . ALA A 1 268 ? -3.618 9.954 12.298 1.00 97.50 268 ALA A N 1
ATOM 2050 C CA . ALA A 1 268 ? -4.221 10.282 11.007 1.00 97.50 268 ALA A CA 1
ATOM 2051 C C . ALA A 1 268 ? -4.268 9.073 10.055 1.00 97.50 268 ALA A C 1
ATOM 2053 O O . ALA A 1 268 ? -5.323 8.753 9.512 1.00 97.50 268 ALA A O 1
ATOM 2054 N N . TYR A 1 269 ? -3.154 8.357 9.891 1.00 97.69 269 TYR A N 1
ATOM 2055 C CA . TYR A 1 269 ? -3.072 7.190 9.006 1.00 97.69 269 TYR A CA 1
ATOM 2056 C C . TYR A 1 269 ? -4.033 6.090 9.436 1.00 97.69 269 TYR A C 1
ATOM 2058 O O . TYR A 1 269 ? -4.778 5.538 8.626 1.00 97.69 269 TYR A O 1
ATOM 2066 N N . ARG A 1 270 ? -4.046 5.819 10.742 1.00 97.88 270 ARG A N 1
ATOM 2067 C CA . ARG A 1 270 ? -4.850 4.761 11.344 1.00 97.88 270 ARG A CA 1
ATOM 2068 C C . ARG A 1 270 ? -6.342 5.029 11.162 1.00 97.88 270 ARG A C 1
ATOM 2070 O O . ARG A 1 270 ? -7.060 4.100 10.813 1.00 97.88 270 ARG A O 1
ATOM 2077 N N . VAL A 1 271 ? -6.813 6.271 11.321 1.00 98.12 271 VAL A N 1
ATOM 2078 C CA . VAL A 1 271 ? -8.242 6.586 11.119 1.00 98.12 271 VAL A CA 1
ATOM 2079 C C . VAL A 1 271 ? -8.666 6.586 9.649 1.00 98.12 271 VAL A C 1
ATOM 2081 O O . VAL A 1 271 ? -9.798 6.203 9.365 1.00 98.12 271 VAL A O 1
ATOM 2084 N N . TYR A 1 272 ? -7.781 6.941 8.709 1.00 98.25 272 TYR A N 1
ATOM 2085 C CA . TYR A 1 272 ? -8.061 6.786 7.276 1.00 98.25 272 TYR A CA 1
ATOM 2086 C C . TYR A 1 272 ? -8.172 5.310 6.885 1.00 98.25 272 TYR A C 1
ATOM 2088 O O . TYR A 1 272 ? -9.153 4.918 6.250 1.00 98.25 272 TYR A O 1
ATOM 2096 N N . LEU A 1 273 ? -7.223 4.471 7.319 1.00 98.31 273 LEU A N 1
ATOM 2097 C CA . LEU A 1 273 ? -7.324 3.025 7.115 1.00 98.31 273 LEU A CA 1
ATOM 2098 C C . LEU A 1 273 ? -8.585 2.469 7.789 1.00 98.31 273 LEU A C 1
ATOM 2100 O O . LEU A 1 273 ? -9.339 1.743 7.151 1.00 98.31 273 LEU A O 1
ATOM 2104 N N . MET A 1 274 ? -8.897 2.879 9.019 1.00 98.31 274 MET A N 1
ATOM 2105 C CA . MET A 1 274 ? -10.114 2.440 9.703 1.00 98.31 274 MET A CA 1
ATOM 2106 C C . MET A 1 274 ? -11.381 2.820 8.920 1.00 98.31 274 MET A C 1
ATOM 2108 O O . MET A 1 274 ? -12.246 1.974 8.720 1.00 98.31 274 MET A O 1
ATOM 2112 N N . ALA A 1 275 ? -11.478 4.048 8.398 1.00 98.31 275 ALA A N 1
ATOM 2113 C CA . ALA A 1 275 ? -12.613 4.487 7.581 1.00 98.31 275 ALA A CA 1
ATOM 2114 C C . ALA A 1 275 ? -12.794 3.635 6.312 1.00 98.31 275 ALA A C 1
ATOM 2116 O O . ALA A 1 275 ? -13.910 3.219 5.992 1.00 98.31 275 ALA A O 1
ATOM 2117 N N . GLY A 1 276 ? -11.702 3.336 5.604 1.00 98.25 276 GLY A N 1
ATOM 2118 C CA . GLY A 1 276 ? -11.749 2.459 4.433 1.00 98.25 276 GLY A CA 1
ATOM 2119 C C . GLY A 1 276 ? -12.083 1.009 4.782 1.00 98.25 276 GLY A C 1
ATOM 2120 O O . GLY A 1 276 ? -12.824 0.360 4.048 1.00 98.25 276 GLY A O 1
ATOM 2121 N N . ALA A 1 277 ? -11.615 0.521 5.931 1.00 98.12 277 ALA A N 1
ATOM 2122 C CA . ALA A 1 277 ? -11.906 -0.821 6.414 1.00 98.12 277 ALA A CA 1
ATOM 2123 C C . ALA A 1 277 ? -13.399 -0.984 6.749 1.00 98.12 277 ALA A C 1
ATOM 2125 O O . ALA A 1 277 ? -14.019 -1.942 6.295 1.00 98.12 277 ALA A O 1
ATOM 2126 N N . LEU A 1 278 ? -14.010 -0.003 7.429 1.00 97.06 278 LEU A N 1
ATOM 2127 C CA . LEU A 1 278 ? -15.458 0.020 7.686 1.00 97.06 278 LEU A CA 1
ATOM 2128 C C . LEU A 1 278 ? -16.269 0.014 6.381 1.00 97.06 278 LEU A C 1
ATOM 2130 O O . LEU A 1 278 ? -17.240 -0.734 6.262 1.00 97.06 278 LEU A O 1
ATOM 2134 N N . TYR A 1 279 ? -15.847 0.793 5.379 1.00 97.25 279 TYR A N 1
ATOM 2135 C CA . TYR A 1 279 ? -16.466 0.782 4.050 1.00 97.25 279 TYR A CA 1
ATOM 2136 C C . TYR A 1 279 ? -16.389 -0.596 3.382 1.00 97.25 279 TYR A C 1
ATOM 2138 O O . TYR A 1 279 ? -17.391 -1.078 2.848 1.00 97.25 279 TYR A O 1
ATOM 2146 N N . LEU A 1 280 ? -15.233 -1.261 3.435 1.00 97.44 280 LEU A N 1
ATOM 2147 C CA . LEU A 1 280 ? -15.072 -2.603 2.876 1.00 97.44 280 LEU A CA 1
ATOM 2148 C C . LEU A 1 280 ? -15.939 -3.634 3.610 1.00 97.44 280 LEU A C 1
ATOM 2150 O O . LEU A 1 280 ? -16.587 -4.449 2.953 1.00 97.44 280 LEU A O 1
ATOM 2154 N N . SER A 1 281 ? -16.027 -3.562 4.940 1.00 96.31 281 SER A N 1
ATOM 2155 C CA . SER A 1 281 ? -16.922 -4.414 5.734 1.00 96.31 281 SER A CA 1
ATOM 2156 C C . SER A 1 281 ? -18.390 -4.219 5.339 1.00 96.31 281 SER A C 1
ATOM 2158 O O . SER A 1 281 ? -19.118 -5.194 5.167 1.00 96.31 281 SER A O 1
ATOM 2160 N N . GLN A 1 282 ? -18.828 -2.975 5.105 1.00 94.75 282 GLN A N 1
ATOM 2161 C CA . GLN A 1 282 ? -20.172 -2.679 4.588 1.00 94.75 282 GLN A CA 1
ATOM 2162 C C . GLN A 1 282 ? -20.394 -3.245 3.183 1.00 94.75 282 GLN A C 1
ATOM 2164 O O . GLN A 1 282 ? -21.419 -3.882 2.935 1.00 94.75 282 GLN A O 1
ATOM 2169 N N . LYS A 1 283 ? -19.420 -3.071 2.282 1.00 94.38 283 LYS A N 1
ATOM 2170 C CA . LYS A 1 283 ? -19.469 -3.581 0.903 1.00 94.38 283 LYS A CA 1
ATOM 2171 C C . LYS A 1 283 ? -19.588 -5.111 0.844 1.00 94.38 283 LYS A C 1
ATOM 2173 O O . LYS A 1 283 ? -20.171 -5.627 -0.106 1.00 94.38 283 LYS A O 1
ATOM 2178 N N . ARG A 1 284 ? -19.075 -5.830 1.849 1.00 93.31 284 ARG A N 1
ATOM 2179 C CA . ARG A 1 284 ? -19.125 -7.303 1.950 1.00 93.31 284 ARG A CA 1
ATOM 2180 C C . ARG A 1 284 ? -20.363 -7.854 2.667 1.00 93.31 284 ARG A C 1
ATOM 2182 O O . ARG A 1 284 ? -20.444 -9.057 2.882 1.00 93.31 284 ARG A O 1
ATOM 2189 N N . GLY A 1 285 ? -21.337 -7.005 2.994 1.00 92.88 285 GLY A N 1
ATOM 2190 C CA . GLY A 1 285 ? -22.528 -7.417 3.735 1.00 92.88 285 GLY A CA 1
ATOM 2191 C C . GLY A 1 285 ? -22.235 -7.505 5.228 1.00 92.88 285 GLY A C 1
ATOM 2192 O O . GLY A 1 285 ? -22.157 -8.594 5.782 1.00 92.88 285 GLY A O 1
ATOM 2193 N N . LEU A 1 286 ? -22.063 -6.333 5.845 1.00 93.50 286 LEU A N 1
ATOM 2194 C CA . LEU A 1 286 ? -21.695 -6.162 7.251 1.00 93.50 286 LEU A CA 1
ATOM 2195 C C . LEU A 1 286 ? -22.465 -7.110 8.177 1.00 93.50 286 LEU A C 1
ATOM 2197 O O . LEU A 1 286 ? -23.691 -7.060 8.189 1.00 93.50 286 LEU A O 1
ATOM 2201 N N . ASP A 1 287 ? -21.754 -7.882 8.998 1.00 94.00 287 ASP A N 1
ATOM 2202 C CA . ASP A 1 287 ? -22.306 -8.707 10.070 1.00 94.00 287 ASP A CA 1
ATOM 2203 C C . ASP A 1 287 ? -21.556 -8.510 11.391 1.00 94.00 287 ASP A C 1
ATOM 2205 O O . ASP A 1 287 ? -20.333 -8.615 11.460 1.00 94.00 287 ASP A O 1
ATOM 2209 N N . GLU A 1 288 ? -22.285 -8.225 12.468 1.00 94.62 288 GLU A N 1
ATOM 2210 C CA . GLU A 1 288 ? -21.690 -8.000 13.780 1.00 94.62 288 GLU A CA 1
ATOM 2211 C C . GLU A 1 288 ? -20.931 -9.226 14.314 1.00 94.62 288 GLU A C 1
ATOM 2213 O O . GLU A 1 288 ? -19.978 -9.077 15.072 1.00 94.62 288 GLU A O 1
ATOM 2218 N N . SER A 1 289 ? -21.288 -10.446 13.916 1.00 95.69 289 SER A N 1
ATOM 2219 C CA . SER A 1 289 ? -20.616 -11.657 14.397 1.00 95.69 289 SER A CA 1
ATOM 2220 C C . SER A 1 289 ? -19.233 -11.884 13.777 1.00 95.69 289 SER A C 1
ATOM 2222 O O . SER A 1 289 ? -18.484 -12.730 14.262 1.00 95.69 289 SER A O 1
ATOM 2224 N N . HIS A 1 290 ? -18.865 -11.121 12.741 1.00 96.62 290 HIS A N 1
ATOM 2225 C CA . HIS A 1 290 ? -17.614 -11.306 11.998 1.00 96.62 290 HIS A CA 1
ATOM 2226 C C . HIS A 1 290 ? -16.434 -10.493 12.560 1.00 96.62 290 HIS A C 1
ATOM 2228 O O . HIS A 1 290 ? -15.303 -10.643 12.088 1.00 96.62 290 HIS A O 1
ATOM 2234 N N . PHE A 1 291 ? -16.667 -9.648 13.572 1.00 97.44 291 PHE A N 1
ATOM 2235 C CA . PHE A 1 291 ? -15.584 -8.953 14.265 1.00 97.44 291 PHE A CA 1
ATOM 2236 C C . PHE A 1 291 ? -14.815 -9.901 15.182 1.00 97.44 291 PHE A C 1
ATOM 2238 O O . PHE A 1 291 ? -15.397 -10.556 16.048 1.00 97.44 291 PHE A O 1
ATOM 2245 N N . LEU A 1 292 ? -13.494 -9.919 15.028 1.00 97.00 292 LEU A N 1
ATOM 2246 C CA . LEU A 1 292 ? -12.587 -10.767 15.797 1.00 97.00 292 LEU A CA 1
ATOM 2247 C C . LEU A 1 292 ? -11.329 -10.001 16.206 1.00 97.00 292 LEU A C 1
ATOM 2249 O O . LEU A 1 292 ? -10.964 -8.998 15.593 1.00 97.00 292 LEU A O 1
ATOM 2253 N N . THR A 1 293 ? -10.669 -10.481 17.256 1.00 97.62 293 THR A N 1
ATOM 2254 C CA . THR A 1 293 ? -9.406 -9.921 17.744 1.00 97.62 293 THR A CA 1
ATOM 2255 C C . THR A 1 293 ? -8.293 -10.947 17.639 1.00 97.62 293 THR A C 1
ATOM 2257 O O . THR A 1 293 ? -8.512 -12.122 17.938 1.00 97.62 293 THR A O 1
ATOM 2260 N N . MET A 1 294 ? -7.098 -10.500 17.270 1.00 96.31 294 MET A N 1
ATOM 2261 C CA . MET A 1 294 ? -5.905 -11.337 17.204 1.00 96.31 294 MET A CA 1
ATOM 2262 C C . MET A 1 294 ? -4.765 -10.670 17.966 1.00 96.31 294 MET A C 1
ATOM 2264 O O . MET A 1 294 ? -4.304 -9.596 17.582 1.00 96.31 294 MET A O 1
ATOM 2268 N N . ASP A 1 295 ? -4.313 -11.320 19.036 1.00 95.50 295 ASP A N 1
ATOM 2269 C CA . ASP A 1 295 ? -3.202 -10.839 19.851 1.00 95.50 295 ASP A CA 1
ATOM 2270 C C . ASP A 1 295 ? -1.858 -11.220 19.216 1.00 95.50 295 ASP A C 1
ATOM 2272 O O . ASP A 1 295 ? -1.633 -12.373 18.838 1.00 95.50 295 ASP A O 1
ATOM 2276 N N . GLY A 1 296 ? -0.964 -10.240 19.116 1.00 90.75 296 GLY A N 1
ATOM 2277 C CA . GLY A 1 296 ? 0.460 -10.442 18.879 1.00 90.75 296 GLY A CA 1
ATOM 2278 C C . GLY A 1 296 ? 1.270 -10.193 20.152 1.00 90.75 296 GLY A C 1
ATOM 2279 O O . GLY A 1 296 ? 0.715 -9.979 21.228 1.00 90.75 296 GLY A O 1
ATOM 2280 N N . ASP A 1 297 ? 2.597 -10.175 20.027 1.00 87.62 297 ASP A N 1
ATOM 2281 C CA . ASP A 1 297 ? 3.486 -10.034 21.190 1.00 87.62 297 ASP A CA 1
ATOM 2282 C C . ASP A 1 297 ? 3.314 -8.691 21.917 1.00 87.62 297 ASP A C 1
ATOM 2284 O O . ASP A 1 297 ? 3.314 -8.636 23.145 1.00 87.62 297 ASP A O 1
ATOM 2288 N N . ASN A 1 298 ? 3.176 -7.599 21.159 1.00 90.19 298 ASN A N 1
ATOM 2289 C CA . ASN A 1 298 ? 3.072 -6.240 21.701 1.00 90.19 298 ASN A CA 1
ATOM 2290 C C . ASN A 1 298 ? 2.070 -5.372 20.924 1.00 90.19 298 ASN A C 1
ATOM 2292 O O . ASN A 1 298 ? 2.254 -4.169 20.751 1.00 90.19 298 ASN A O 1
ATOM 2296 N N . TRP A 1 299 ? 1.039 -6.007 20.380 1.00 93.88 299 TRP A N 1
ATOM 2297 C CA . TRP A 1 299 ? -0.059 -5.371 19.662 1.00 93.88 299 TRP A CA 1
ATOM 2298 C C . TRP A 1 299 ? -1.266 -6.310 19.672 1.00 93.88 299 TRP A C 1
ATOM 2300 O O . TRP A 1 299 ? -1.131 -7.500 19.952 1.00 93.88 299 TRP A O 1
ATOM 2310 N N . SER A 1 300 ? -2.446 -5.789 19.363 1.00 96.88 300 SER A N 1
ATOM 2311 C CA . SER A 1 300 ? -3.639 -6.602 19.138 1.00 96.88 300 SER A CA 1
ATOM 2312 C C . SER A 1 300 ? -4.437 -6.012 17.983 1.00 96.88 300 SER A C 1
ATOM 2314 O O . SER A 1 300 ? -4.703 -4.813 17.954 1.00 96.88 300 SER A O 1
ATOM 2316 N N . ASP A 1 301 ? -4.757 -6.830 16.990 1.00 97.44 301 ASP A N 1
ATOM 2317 C CA . ASP A 1 301 ? -5.494 -6.400 15.807 1.00 97.44 301 ASP A CA 1
ATOM 2318 C C . ASP A 1 301 ? -6.986 -6.673 15.984 1.00 97.44 301 ASP A C 1
ATOM 2320 O O . ASP A 1 301 ? -7.386 -7.749 16.426 1.00 97.44 301 ASP A O 1
ATOM 2324 N N . VAL A 1 302 ? -7.811 -5.719 15.565 1.00 98.19 302 VAL A N 1
ATOM 2325 C CA . VAL A 1 302 ? -9.247 -5.897 15.356 1.00 98.19 302 VAL A CA 1
ATOM 2326 C C . VAL A 1 302 ? -9.482 -6.121 13.868 1.00 98.19 302 VAL A C 1
ATOM 2328 O O . VAL A 1 302 ? -9.113 -5.280 13.044 1.00 98.19 302 VAL A O 1
ATOM 2331 N N . TYR A 1 303 ? -10.116 -7.237 13.526 1.00 97.94 303 TYR A N 1
ATOM 2332 C CA . TYR A 1 303 ? -10.466 -7.616 12.161 1.00 97.94 303 TYR A CA 1
ATOM 2333 C C . TYR A 1 303 ? -11.980 -7.681 11.975 1.00 97.94 303 TYR A C 1
ATOM 2335 O O . TYR A 1 303 ? -12.727 -7.964 12.912 1.00 97.94 303 TYR A O 1
ATOM 2343 N N . TYR A 1 304 ? -12.406 -7.469 10.735 1.00 97.31 304 TYR A N 1
ATOM 2344 C CA . TYR A 1 304 ? -13.656 -7.969 10.187 1.00 97.31 304 TYR A CA 1
ATOM 2345 C C . TYR A 1 304 ? -13.286 -9.032 9.154 1.00 97.31 304 TYR A C 1
ATOM 2347 O O . TYR A 1 304 ? -12.768 -8.682 8.095 1.00 97.31 304 TYR A O 1
ATOM 2355 N N . GLU A 1 305 ? -13.502 -10.310 9.465 1.00 95.06 305 GLU A N 1
ATOM 2356 C CA . GLU A 1 305 ? -12.988 -11.423 8.650 1.00 95.06 305 GLU A CA 1
ATOM 2357 C C . GLU A 1 305 ? -11.465 -11.297 8.404 1.00 95.06 305 GLU A C 1
ATOM 2359 O O . GLU A 1 305 ? -10.672 -11.453 9.329 1.00 95.06 305 GLU A O 1
ATOM 2364 N N . ASP A 1 306 ? -11.055 -11.001 7.171 1.00 93.75 306 ASP A N 1
ATOM 2365 C CA . ASP A 1 306 ? -9.682 -10.771 6.707 1.00 93.75 306 ASP A CA 1
ATOM 2366 C C . ASP A 1 306 ? -9.321 -9.276 6.564 1.00 93.75 306 ASP A C 1
ATOM 2368 O O . ASP A 1 306 ? -8.168 -8.947 6.284 1.00 93.75 306 ASP A O 1
ATOM 2372 N N . ILE A 1 307 ? -10.267 -8.353 6.773 1.00 96.69 307 ILE A N 1
ATOM 2373 C CA . ILE A 1 307 ? -10.037 -6.903 6.714 1.00 96.69 307 ILE A CA 1
ATOM 2374 C C . ILE A 1 307 ? -9.583 -6.416 8.086 1.00 96.69 307 ILE A C 1
ATOM 2376 O O . ILE A 1 307 ? -10.344 -6.460 9.058 1.00 96.69 307 ILE A O 1
ATOM 2380 N N . ARG A 1 308 ? -8.363 -5.884 8.183 1.00 97.50 308 ARG A N 1
ATOM 2381 C CA . ARG A 1 308 ? -7.904 -5.274 9.432 1.00 97.50 308 ARG A CA 1
ATOM 2382 C C . ARG A 1 308 ? -8.556 -3.910 9.628 1.00 97.50 308 ARG A C 1
ATOM 2384 O O . ARG A 1 308 ? -8.304 -2.981 8.869 1.00 97.50 308 ARG A O 1
ATOM 2391 N N . ILE A 1 309 ? -9.345 -3.775 10.688 1.00 97.81 309 ILE A N 1
ATOM 2392 C CA . ILE A 1 309 ? -9.987 -2.512 11.061 1.00 97.81 309 ILE A CA 1
ATOM 2393 C C . ILE A 1 309 ? -8.986 -1.587 11.753 1.00 97.81 309 ILE A C 1
ATOM 2395 O O . ILE A 1 309 ? -8.886 -0.409 11.418 1.00 97.81 309 ILE A O 1
ATOM 2399 N N . LEU A 1 310 ? -8.256 -2.116 12.737 1.00 97.31 310 LEU A N 1
ATOM 2400 C CA . LEU A 1 310 ? -7.329 -1.338 13.551 1.00 97.31 310 LEU A CA 1
ATOM 2401 C C . LEU A 1 310 ? -6.305 -2.253 14.220 1.00 97.31 310 LEU A C 1
ATOM 2403 O O . LEU A 1 310 ? -6.676 -3.264 14.808 1.00 97.31 310 LEU A O 1
ATOM 2407 N N . ARG A 1 311 ? -5.034 -1.851 14.203 1.00 96.81 311 ARG A N 1
ATOM 2408 C CA . ARG A 1 311 ? -4.029 -2.363 15.138 1.00 96.81 311 ARG A CA 1
ATOM 2409 C C . ARG A 1 311 ? -4.018 -1.508 16.396 1.00 96.81 311 ARG A C 1
ATOM 2411 O O . ARG A 1 311 ? -3.933 -0.284 16.291 1.00 96.81 311 ARG A O 1
ATOM 2418 N N . VAL A 1 312 ? -4.089 -2.147 17.555 1.00 96.19 312 VAL A N 1
ATOM 2419 C CA . VAL A 1 312 ? -3.993 -1.541 18.885 1.00 96.19 312 VAL A CA 1
ATOM 2420 C C . VAL A 1 312 ? -2.606 -1.813 19.455 1.00 96.19 312 VAL A C 1
ATOM 2422 O O . VAL A 1 312 ? -2.111 -2.939 19.391 1.00 96.19 312 VAL A O 1
ATOM 2425 N N . TYR A 1 313 ? -1.995 -0.790 20.036 1.00 95.12 313 TYR A N 1
ATOM 2426 C CA . TYR A 1 313 ? -0.671 -0.824 20.648 1.00 95.12 313 TYR A CA 1
ATOM 2427 C C . TYR A 1 313 ? -0.750 -0.517 22.154 1.00 95.12 313 TYR A C 1
ATOM 2429 O O . TYR A 1 313 ? -1.764 0.011 22.615 1.00 95.12 313 TYR A O 1
ATOM 2437 N N . PRO A 1 314 ? 0.297 -0.813 22.949 1.00 94.00 314 PRO A N 1
ATOM 2438 C CA . PRO A 1 314 ? 0.279 -0.601 24.397 1.00 94.00 314 PRO A CA 1
ATOM 2439 C C . PRO A 1 314 ? -0.068 0.831 24.806 1.00 94.00 314 PRO A C 1
ATOM 2441 O O . PRO A 1 314 ? -0.890 1.033 25.693 1.00 94.00 314 PRO A O 1
ATOM 2444 N N . GLN A 1 315 ? 0.497 1.824 24.119 1.00 91.50 315 GLN A N 1
ATOM 2445 C CA . GLN A 1 315 ? 0.259 3.245 24.383 1.00 91.50 315 GLN A CA 1
ATOM 2446 C C . GLN A 1 315 ? -1.178 3.705 24.096 1.00 91.50 315 GLN A C 1
ATOM 2448 O O . GLN A 1 315 ? -1.595 4.730 24.628 1.00 91.50 315 GLN A O 1
ATOM 2453 N N . ASP A 1 316 ? -1.953 2.952 23.306 1.00 92.31 316 ASP A N 1
ATOM 2454 C CA . ASP A 1 316 ? -3.375 3.253 23.106 1.00 92.31 316 ASP A CA 1
ATOM 2455 C C . ASP A 1 316 ? -4.202 2.898 24.353 1.00 92.31 316 ASP A C 1
ATOM 2457 O O . ASP A 1 316 ? -5.266 3.471 24.583 1.00 92.31 316 ASP A O 1
ATOM 2461 N N . ASN A 1 317 ? -3.721 1.955 25.172 1.00 88.12 317 ASN A N 1
ATOM 2462 C CA . ASN A 1 317 ? -4.364 1.549 26.414 1.00 88.12 317 ASN A CA 1
ATOM 2463 C C . ASN A 1 317 ? -3.656 2.173 27.624 1.00 88.12 317 ASN A C 1
ATOM 2465 O O . ASN A 1 317 ? -2.832 1.544 28.288 1.00 88.12 317 ASN A O 1
ATOM 2469 N N . GLN A 1 318 ? -4.035 3.409 27.951 1.00 78.38 318 GLN A N 1
ATOM 2470 C CA . GLN A 1 318 ? -3.470 4.152 29.084 1.00 78.38 318 GLN A CA 1
ATOM 2471 C C . GLN A 1 318 ? -3.796 3.555 30.467 1.00 78.38 318 GLN A C 1
ATOM 2473 O O . GLN A 1 318 ? -3.254 4.021 31.466 1.00 78.38 318 GLN A O 1
ATOM 2478 N N . GLN A 1 319 ? -4.677 2.551 30.554 1.00 77.12 319 GLN A N 1
ATOM 2479 C CA . GLN A 1 319 ? -5.089 1.971 31.831 1.00 77.12 319 GLN A CA 1
ATOM 2480 C C . GLN A 1 319 ? -4.087 0.932 32.349 1.00 77.12 319 GLN A C 1
ATOM 2482 O O . GLN A 1 319 ? -3.643 1.030 33.491 1.00 77.12 319 GLN A O 1
ATOM 2487 N N . ASP A 1 320 ? -3.742 -0.067 31.535 1.00 78.75 320 ASP A N 1
ATOM 2488 C CA . ASP A 1 320 ? -2.835 -1.153 31.937 1.00 78.75 320 ASP A CA 1
ATOM 2489 C C . ASP A 1 320 ? -1.791 -1.533 30.872 1.00 78.75 320 ASP A C 1
ATOM 2491 O O . ASP A 1 320 ? -0.995 -2.450 31.084 1.00 78.75 320 ASP A O 1
ATOM 2495 N N . GLY A 1 321 ? -1.775 -0.835 29.731 1.00 77.19 321 GLY A N 1
ATOM 2496 C CA . GLY A 1 321 ? -0.840 -1.073 28.634 1.00 77.19 321 GLY A CA 1
ATOM 2497 C C . GLY A 1 321 ? -1.059 -2.385 27.878 1.00 77.19 321 GLY A C 1
ATOM 2498 O O . GLY A 1 321 ? -0.230 -2.726 27.038 1.00 77.19 321 GLY A O 1
ATOM 2499 N N . ARG A 1 322 ? -2.135 -3.144 28.146 1.00 86.94 322 ARG A N 1
ATOM 2500 C CA . ARG A 1 322 ? -2.413 -4.422 27.468 1.00 86.94 322 ARG A CA 1
ATOM 2501 C C . ARG A 1 322 ? -3.286 -4.201 26.229 1.00 86.94 322 ARG A C 1
ATOM 2503 O O . ARG A 1 322 ? -4.476 -3.913 26.374 1.00 86.94 322 ARG A O 1
ATOM 2510 N N . PRO A 1 323 ? -2.772 -4.384 24.998 1.00 93.19 323 PRO A N 1
ATOM 2511 C CA . PRO A 1 323 ? -3.541 -4.069 23.790 1.00 93.19 323 PRO A CA 1
ATOM 2512 C C . PRO A 1 323 ? -4.797 -4.933 23.614 1.00 93.19 323 PRO A C 1
ATOM 2514 O O . PRO A 1 323 ? -5.818 -4.445 23.137 1.00 93.19 323 PRO A O 1
ATOM 2517 N N . GLY A 1 324 ? -4.746 -6.203 24.031 1.00 94.31 324 GLY A N 1
ATOM 2518 C CA . GLY A 1 324 ? -5.814 -7.178 23.780 1.00 94.31 324 GLY A CA 1
ATOM 2519 C C . GLY A 1 324 ? -7.125 -6.923 24.529 1.00 94.31 324 GLY A C 1
ATOM 2520 O O . GLY A 1 324 ? -8.197 -7.303 24.059 1.00 94.31 324 GLY A O 1
ATOM 2521 N N . GLU A 1 325 ? -7.096 -6.270 25.695 1.00 92.75 325 GLU A N 1
ATOM 2522 C CA . GLU A 1 325 ? -8.340 -5.873 26.368 1.00 92.75 325 GLU A CA 1
ATOM 2523 C C . GLU A 1 325 ? -9.022 -4.722 25.627 1.00 92.75 325 GLU A C 1
ATOM 2525 O O . GLU A 1 325 ? -10.207 -4.816 25.299 1.00 92.75 325 GLU A O 1
ATOM 2530 N N . LEU A 1 326 ? -8.257 -3.687 25.277 1.00 94.25 326 LEU A N 1
ATOM 2531 C CA . LEU A 1 326 ? -8.757 -2.559 24.502 1.00 94.25 326 LEU A CA 1
ATOM 2532 C C . LEU A 1 326 ? -9.262 -3.005 23.118 1.00 94.25 326 LEU A C 1
ATOM 2534 O O . LEU A 1 326 ? -10.348 -2.596 22.711 1.00 94.25 326 LEU A O 1
ATOM 2538 N N . ALA A 1 327 ? -8.550 -3.900 22.428 1.00 96.69 327 ALA A N 1
ATOM 2539 C CA . ALA A 1 327 ? -8.988 -4.458 21.147 1.00 96.69 327 ALA A CA 1
ATOM 2540 C C . ALA A 1 327 ? -10.350 -5.163 21.251 1.00 96.69 327 ALA A C 1
ATOM 2542 O O . ALA A 1 327 ? -11.226 -4.934 20.417 1.00 96.69 327 ALA A O 1
ATOM 2543 N N . ARG A 1 328 ? -10.584 -5.956 22.307 1.00 96.00 328 ARG A N 1
ATOM 2544 C CA . ARG A 1 328 ? -11.887 -6.605 22.546 1.00 96.00 328 ARG A CA 1
ATOM 2545 C C . ARG A 1 328 ? -12.997 -5.600 22.845 1.00 96.00 328 ARG A C 1
ATOM 2547 O O . ARG A 1 328 ? -14.112 -5.766 22.354 1.00 96.00 328 ARG A O 1
ATOM 2554 N N . GLN A 1 329 ? -12.705 -4.540 23.601 1.00 94.75 329 GLN A N 1
ATOM 2555 C CA . GLN A 1 329 ? -13.669 -3.459 23.838 1.00 94.75 329 GLN A CA 1
ATOM 2556 C C . GLN A 1 329 ? -14.027 -2.725 22.537 1.00 94.75 329 GLN A C 1
ATOM 2558 O O . GLN A 1 329 ? -15.196 -2.423 22.296 1.00 94.75 329 GLN A O 1
ATOM 2563 N N . ILE A 1 330 ? -13.037 -2.460 21.681 1.00 95.69 330 ILE A N 1
ATOM 2564 C CA . ILE A 1 330 ? -13.241 -1.843 20.364 1.00 95.69 330 ILE A CA 1
ATOM 2565 C C . ILE A 1 330 ? -14.076 -2.759 19.471 1.00 95.69 330 ILE A C 1
ATOM 2567 O O . ILE A 1 330 ? -15.043 -2.288 18.875 1.00 95.69 330 ILE A O 1
ATOM 2571 N N . ALA A 1 331 ? -13.763 -4.057 19.425 1.00 97.06 331 ALA A N 1
ATOM 2572 C CA . ALA A 1 331 ? -14.554 -5.038 18.693 1.00 97.06 331 ALA A CA 1
ATOM 2573 C C . ALA A 1 331 ? -16.019 -5.018 19.157 1.00 97.06 331 ALA A C 1
ATOM 2575 O O . ALA A 1 331 ? -16.903 -4.862 18.325 1.00 97.06 331 ALA A O 1
ATOM 2576 N N . GLY A 1 332 ? -16.293 -5.046 20.467 1.00 96.25 332 GLY A N 1
ATOM 2577 C CA . GLY A 1 332 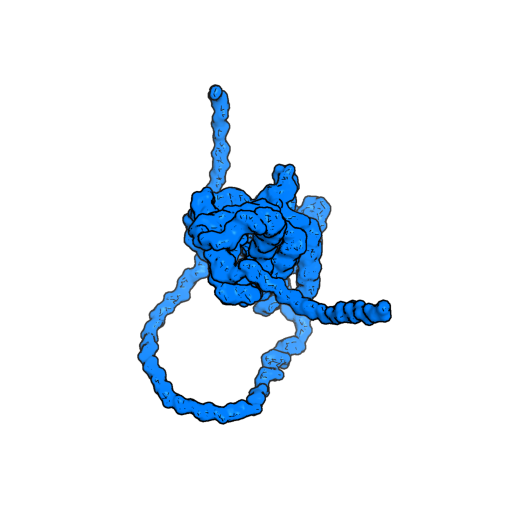? -17.660 -4.935 20.998 1.00 96.25 332 GLY A CA 1
ATOM 2578 C C . GLY A 1 332 ? -18.388 -3.660 20.545 1.00 96.25 332 GLY A C 1
ATOM 2579 O O . GLY A 1 332 ? -19.524 -3.724 20.079 1.00 96.25 332 GLY A O 1
ATOM 2580 N N . LYS A 1 333 ? -17.710 -2.505 20.571 1.00 94.75 333 LYS A N 1
ATOM 2581 C CA . LYS A 1 333 ? -18.274 -1.242 20.057 1.00 94.75 333 LYS A CA 1
ATOM 2582 C C . LYS A 1 333 ? -18.560 -1.289 18.553 1.00 94.75 333 LYS A C 1
ATOM 2584 O O . LYS A 1 333 ? -19.533 -0.690 18.103 1.00 94.75 333 LYS A O 1
ATOM 2589 N N . LEU A 1 334 ? -17.727 -1.977 17.772 1.00 96.19 334 LEU A N 1
ATOM 2590 C CA . LEU A 1 334 ? -17.942 -2.175 16.337 1.00 96.19 334 LEU A CA 1
ATOM 2591 C C . LEU A 1 334 ? -19.113 -3.127 16.058 1.00 96.19 334 LEU A C 1
ATOM 2593 O O . LEU A 1 334 ? -19.867 -2.901 15.117 1.00 96.19 334 LEU A O 1
ATOM 2597 N N . GLN A 1 335 ? -19.326 -4.138 16.902 1.00 95.75 335 GLN A N 1
ATOM 2598 C CA . GLN A 1 335 ? -20.508 -5.003 16.832 1.00 95.75 335 GLN A CA 1
ATOM 2599 C C . GLN A 1 335 ? -21.798 -4.207 17.073 1.00 95.75 335 GLN A C 1
ATOM 2601 O O . GLN A 1 335 ? -22.774 -4.361 16.337 1.00 95.75 335 GLN A O 1
ATOM 2606 N N . ASP A 1 336 ? -21.800 -3.313 18.065 1.00 93.94 336 ASP A N 1
ATOM 2607 C CA . ASP A 1 336 ? -22.931 -2.417 18.332 1.00 93.94 336 ASP A CA 1
ATOM 2608 C C . ASP A 1 336 ? -23.175 -1.438 17.181 1.00 93.94 336 ASP A C 1
ATOM 2610 O O . ASP A 1 336 ? -24.315 -1.260 16.744 1.00 93.94 336 ASP A O 1
ATOM 2614 N N . TRP A 1 337 ? -22.103 -0.853 16.641 1.00 93.75 337 TRP A N 1
ATOM 2615 C CA . TRP A 1 337 ? -22.168 -0.024 15.440 1.00 93.75 337 TRP A CA 1
ATOM 2616 C C . TRP A 1 337 ? -22.772 -0.790 14.255 1.00 93.75 337 TRP A C 1
ATOM 2618 O O . TRP A 1 337 ? -23.692 -0.285 13.610 1.00 93.75 337 TRP A O 1
ATOM 2628 N N . ALA A 1 338 ? -22.334 -2.025 14.003 1.00 93.81 338 ALA A N 1
ATOM 2629 C CA . ALA A 1 338 ? -22.844 -2.841 12.906 1.00 93.81 338 ALA A CA 1
ATOM 2630 C C . ALA A 1 338 ? -24.341 -3.145 13.046 1.00 93.81 338 ALA A C 1
ATOM 2632 O O . ALA A 1 338 ? -25.089 -3.022 12.071 1.00 93.81 338 ALA A O 1
ATOM 2633 N N . ARG A 1 339 ? -24.810 -3.440 14.266 1.00 92.00 339 ARG A N 1
ATOM 2634 C CA . ARG A 1 339 ? -26.244 -3.590 14.563 1.00 92.00 339 ARG A CA 1
ATOM 2635 C C . ARG A 1 339 ? -27.031 -2.309 14.278 1.00 92.00 339 ARG A C 1
ATOM 2637 O O . ARG A 1 339 ? -28.101 -2.374 13.673 1.00 92.00 339 ARG A O 1
ATOM 2644 N N . ALA A 1 340 ? -26.505 -1.148 14.668 1.00 89.12 340 ALA A N 1
ATOM 2645 C CA . ALA A 1 340 ? -27.153 0.143 14.427 1.00 89.12 340 ALA A CA 1
ATOM 2646 C C . ALA A 1 340 ? -27.227 0.497 12.930 1.00 89.12 340 ALA A C 1
ATOM 2648 O O . ALA A 1 340 ? -28.262 0.959 12.444 1.00 89.12 340 ALA A O 1
ATOM 2649 N N . VAL A 1 341 ? -26.159 0.233 12.172 1.00 86.75 341 VAL A N 1
ATOM 2650 C CA . VAL A 1 341 ? -26.138 0.408 10.711 1.00 86.75 341 VAL A CA 1
ATOM 2651 C C . VAL A 1 341 ? -27.157 -0.511 10.028 1.00 86.75 341 VAL A C 1
ATOM 2653 O O . VAL A 1 341 ? -27.900 -0.050 9.164 1.00 86.75 341 VAL A O 1
ATOM 2656 N N . LYS A 1 342 ? -27.266 -1.783 10.437 1.00 80.50 342 LYS A N 1
ATOM 2657 C CA . LYS A 1 342 ? -28.303 -2.697 9.921 1.00 80.50 342 LYS A CA 1
ATOM 2658 C C . LYS A 1 342 ? -29.717 -2.215 10.263 1.00 80.50 342 LYS A C 1
ATOM 2660 O O . LYS A 1 342 ? -30.591 -2.225 9.402 1.00 80.50 342 LYS A O 1
ATOM 2665 N N . GLY A 1 343 ? -29.941 -1.765 11.499 1.00 70.12 343 GLY A N 1
ATOM 2666 C CA . GLY A 1 343 ? -31.248 -1.293 11.972 1.00 70.12 343 GLY A CA 1
ATOM 2667 C C . GLY A 1 343 ? -31.729 0.020 11.343 1.00 70.12 343 GLY A C 1
ATOM 2668 O O . GLY A 1 343 ? -32.912 0.338 11.438 1.00 70.12 343 GLY A O 1
ATOM 2669 N N . THR A 1 344 ? -30.842 0.773 10.687 1.00 62.97 344 THR A N 1
ATOM 2670 C CA . THR A 1 344 ? -31.178 2.011 9.961 1.00 62.97 344 THR A CA 1
ATOM 2671 C C . THR A 1 344 ? -31.391 1.794 8.461 1.00 62.97 344 THR A C 1
ATOM 2673 O O . THR A 1 344 ? -31.822 2.719 7.770 1.00 62.97 344 THR A O 1
ATOM 2676 N N . ALA A 1 345 ? -31.157 0.581 7.944 1.00 52.12 345 ALA A N 1
ATOM 2677 C CA . ALA A 1 345 ? -31.494 0.247 6.568 1.00 52.12 345 ALA A CA 1
ATOM 2678 C C . ALA A 1 345 ? -33.028 0.240 6.398 1.00 52.12 345 ALA A C 1
ATOM 2680 O O . ALA A 1 345 ? -33.726 -0.414 7.179 1.00 52.12 345 ALA A O 1
ATOM 2681 N N . PRO A 1 346 ? -33.597 0.949 5.403 1.00 43.03 346 PRO A N 1
ATOM 2682 C CA . PRO A 1 346 ? -35.037 0.929 5.181 1.00 43.03 346 PRO A CA 1
ATOM 2683 C C . PRO A 1 346 ? -35.497 -0.511 4.925 1.00 43.03 346 PRO A C 1
ATOM 2685 O O . PRO A 1 346 ? -34.895 -1.227 4.124 1.00 43.03 346 PRO A O 1
ATOM 2688 N N . ALA A 1 347 ? -36.591 -0.915 5.577 1.00 40.59 347 ALA A N 1
ATOM 2689 C CA . ALA A 1 347 ? -37.154 -2.272 5.587 1.00 40.59 347 ALA A CA 1
ATOM 2690 C C . ALA A 1 347 ? -37.607 -2.832 4.209 1.00 40.59 347 ALA A C 1
ATOM 2692 O O . ALA A 1 347 ? -38.352 -3.804 4.154 1.00 40.59 347 ALA A O 1
ATOM 2693 N N . GLY A 1 348 ? -37.182 -2.238 3.089 1.00 38.81 348 GLY A N 1
ATOM 2694 C CA . GLY A 1 348 ? -37.590 -2.591 1.726 1.00 38.81 348 GLY A CA 1
ATOM 2695 C C . GLY A 1 348 ? -36.473 -3.049 0.780 1.00 38.81 348 GLY A C 1
ATOM 2696 O O . GLY A 1 348 ? -36.778 -3.417 -0.348 1.00 38.81 348 GLY A O 1
ATOM 2697 N N . ALA A 1 349 ? -35.197 -3.058 1.184 1.00 39.91 349 ALA A N 1
ATOM 2698 C CA . ALA A 1 349 ? -34.095 -3.395 0.265 1.00 39.91 349 ALA A CA 1
ATOM 2699 C C . ALA A 1 349 ? -33.806 -4.907 0.121 1.00 39.91 349 ALA A C 1
ATOM 2701 O O . ALA A 1 349 ? -33.013 -5.303 -0.728 1.00 39.91 349 ALA A O 1
ATOM 2702 N N . ALA A 1 350 ? -34.465 -5.770 0.901 1.00 38.28 350 ALA A N 1
ATOM 2703 C CA . ALA A 1 350 ? -34.241 -7.220 0.872 1.00 38.28 350 ALA A CA 1
ATOM 2704 C C . ALA A 1 350 ? -35.046 -7.979 -0.211 1.00 38.28 350 ALA A C 1
ATOM 2706 O O . ALA A 1 350 ? -35.013 -9.206 -0.236 1.00 38.28 350 ALA A O 1
ATOM 2707 N N . ALA A 1 351 ? -35.769 -7.291 -1.106 1.00 38.62 351 ALA A N 1
ATOM 2708 C CA . ALA A 1 351 ? -36.711 -7.938 -2.031 1.00 38.62 351 ALA A CA 1
ATOM 2709 C C . ALA A 1 351 ? -36.377 -7.847 -3.537 1.00 38.62 351 ALA A C 1
ATOM 2711 O O . ALA A 1 351 ? -37.151 -8.369 -4.333 1.00 38.62 351 ALA A O 1
ATOM 2712 N N . SER A 1 352 ? -35.258 -7.248 -3.971 1.00 36.97 352 SER A N 1
ATOM 2713 C CA . SER A 1 352 ? -34.949 -7.133 -5.417 1.00 36.97 352 SER A CA 1
ATOM 2714 C C . SER A 1 352 ? -33.819 -8.029 -5.941 1.00 36.97 352 SER A C 1
ATOM 2716 O O . SER A 1 352 ? -33.537 -8.000 -7.134 1.00 36.97 352 SER A O 1
ATOM 2718 N N . ALA A 1 353 ? -33.208 -8.881 -5.112 1.00 35.34 353 ALA A N 1
ATOM 2719 C CA . ALA A 1 353 ? -32.132 -9.782 -5.554 1.00 35.34 353 ALA A CA 1
ATOM 2720 C C . ALA A 1 353 ? -32.621 -11.125 -6.149 1.00 35.34 353 ALA A C 1
ATOM 2722 O O . ALA A 1 353 ? -31.813 -12.004 -6.435 1.00 35.34 353 ALA A O 1
ATOM 2723 N N . ALA A 1 354 ? -33.931 -11.302 -6.347 1.00 37.31 354 ALA A N 1
ATOM 2724 C CA . ALA A 1 354 ? -34.521 -12.546 -6.848 1.00 37.31 354 ALA A CA 1
ATOM 2725 C C . ALA A 1 354 ? -35.504 -12.302 -8.005 1.00 37.31 354 ALA A C 1
ATOM 2727 O O . ALA A 1 354 ? -36.636 -12.773 -7.970 1.00 37.31 354 ALA A O 1
ATOM 2728 N N . ALA A 1 355 ? -35.100 -11.541 -9.023 1.00 35.53 355 ALA A N 1
ATOM 2729 C CA . ALA A 1 355 ? -35.855 -11.445 -10.273 1.00 35.53 355 ALA A CA 1
ATOM 2730 C C . ALA A 1 355 ? -34.969 -10.973 -11.435 1.00 35.53 355 ALA A C 1
ATOM 2732 O O . ALA A 1 355 ? -35.245 -9.947 -12.042 1.00 35.53 355 ALA A O 1
ATOM 2733 N N . ASP A 1 356 ? -33.906 -11.714 -11.754 1.00 34.62 356 ASP A N 1
ATOM 2734 C CA . ASP A 1 356 ? -33.348 -11.653 -13.110 1.00 34.62 356 ASP A CA 1
ATOM 2735 C C . ASP A 1 356 ? -32.705 -12.990 -13.499 1.00 34.62 356 ASP A C 1
ATOM 2737 O O . ASP A 1 356 ? -31.493 -13.189 -13.481 1.00 34.62 356 ASP A O 1
ATOM 2741 N N . GLN A 1 357 ? -33.564 -13.971 -13.774 1.00 31.69 357 GLN A N 1
ATOM 2742 C CA . GLN A 1 357 ? -33.204 -15.152 -14.551 1.00 31.69 357 GLN A CA 1
ATOM 2743 C C . GLN A 1 357 ? -34.316 -15.393 -15.569 1.00 31.69 357 GLN A C 1
ATOM 2745 O O . GLN A 1 357 ? -35.254 -16.147 -15.324 1.00 31.69 357 GLN A O 1
ATOM 2750 N N . THR A 1 358 ? -34.203 -14.740 -16.724 1.00 30.73 358 THR A N 1
ATOM 2751 C CA . THR A 1 358 ? -34.900 -15.170 -17.940 1.00 30.73 358 THR A CA 1
ATOM 2752 C C . THR A 1 358 ? -33.839 -15.599 -18.955 1.00 30.73 358 THR A C 1
ATOM 2754 O O . THR A 1 358 ? -32.984 -14.783 -19.300 1.00 30.73 358 THR A O 1
ATOM 2757 N N . PRO A 1 359 ? -33.833 -16.853 -19.442 1.00 34.34 359 PRO A N 1
ATOM 2758 C CA . PRO A 1 359 ? -32.851 -17.285 -20.422 1.00 34.34 359 PRO A CA 1
ATOM 2759 C C . PRO A 1 359 ? -33.292 -16.858 -21.827 1.00 34.34 359 PRO A C 1
ATOM 2761 O O . PRO A 1 359 ? -34.416 -17.123 -22.257 1.00 34.34 359 PRO A O 1
ATOM 2764 N N . ALA A 1 360 ? -32.383 -16.215 -22.558 1.00 31.33 360 ALA A N 1
ATOM 2765 C CA . ALA A 1 360 ? -32.547 -15.947 -23.978 1.00 31.33 360 ALA A CA 1
ATOM 2766 C C . ALA A 1 360 ? -32.522 -17.266 -24.77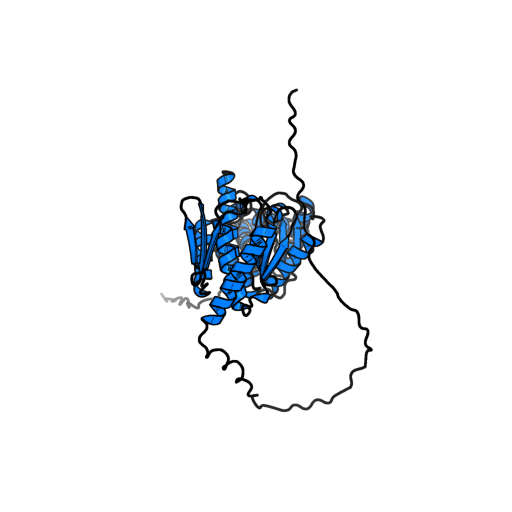1 1.00 31.33 360 ALA A C 1
ATOM 2768 O O . ALA A 1 360 ? -31.580 -18.055 -24.685 1.00 31.33 360 ALA A O 1
ATOM 2769 N N . ALA A 1 361 ? -33.576 -17.496 -25.550 1.00 30.58 361 ALA A N 1
ATOM 2770 C CA . ALA A 1 361 ? -33.675 -18.583 -26.510 1.00 30.58 361 ALA A CA 1
ATOM 2771 C C . ALA A 1 361 ? -32.734 -18.345 -27.703 1.00 30.58 361 ALA A C 1
ATOM 2773 O O . ALA A 1 361 ? -32.733 -17.259 -28.281 1.00 30.58 361 ALA A O 1
ATOM 2774 N N . GLY A 1 362 ? -31.990 -19.371 -28.130 1.00 28.70 362 GLY A N 1
ATOM 2775 C CA . GLY A 1 362 ? -31.273 -19.305 -29.403 1.00 28.70 362 GLY A CA 1
ATOM 2776 C C . GLY A 1 362 ? -30.262 -20.418 -29.668 1.00 28.70 362 GLY A C 1
ATOM 2777 O O . GLY A 1 362 ? -29.120 -20.330 -29.250 1.00 28.70 362 GLY A O 1
ATOM 2778 N N . GLN A 1 363 ? -30.698 -21.373 -30.493 1.00 30.62 363 GLN A N 1
ATOM 2779 C CA . GLN A 1 363 ? -29.917 -22.263 -31.366 1.00 30.62 363 GLN A CA 1
ATOM 2780 C C . GLN A 1 363 ? -29.221 -23.490 -30.752 1.00 30.62 363 GLN A C 1
ATOM 2782 O O . GLN A 1 363 ? -28.121 -23.460 -30.209 1.00 30.62 363 GLN A O 1
ATOM 2787 N N . SER A 1 364 ? -29.884 -24.629 -30.979 1.00 27.30 364 SER A N 1
ATOM 2788 C CA . SER A 1 364 ? -29.352 -25.976 -30.841 1.00 27.30 364 SER A CA 1
ATOM 2789 C C . SER A 1 364 ? -28.217 -26.235 -31.832 1.00 27.30 364 SER A C 1
ATOM 2791 O O . SER A 1 364 ? -28.421 -26.160 -33.046 1.00 27.30 364 SER A O 1
ATOM 2793 N N . VAL A 1 365 ? -27.072 -26.682 -31.328 1.00 32.78 365 VAL A N 1
ATOM 2794 C CA . VAL A 1 365 ? -26.149 -27.517 -32.099 1.00 32.78 365 VAL A CA 1
ATOM 2795 C C . VAL A 1 365 ? -25.887 -28.770 -31.280 1.00 32.78 365 VAL A C 1
ATOM 2797 O O . VAL A 1 365 ? -25.225 -28.755 -30.247 1.00 32.78 365 VAL A O 1
ATOM 2800 N N . THR A 1 366 ? -26.468 -29.867 -31.748 1.00 29.36 366 THR A N 1
ATOM 2801 C CA . THR A 1 366 ? -26.244 -31.228 -31.274 1.00 29.36 366 THR A CA 1
ATOM 2802 C C . THR A 1 366 ? -24.761 -31.587 -31.345 1.00 29.36 366 THR A C 1
ATOM 2804 O O . THR A 1 366 ? -24.197 -31.652 -32.439 1.00 29.36 366 THR A O 1
ATOM 2807 N N . ARG A 1 367 ? -24.143 -31.902 -30.202 1.00 31.89 367 ARG A N 1
ATOM 2808 C CA . ARG A 1 367 ? -22.943 -32.744 -30.154 1.00 31.89 367 ARG A CA 1
ATOM 2809 C C . ARG A 1 367 ? -23.095 -33.821 -29.087 1.00 31.89 367 ARG A C 1
ATOM 2811 O O . ARG A 1 367 ? -23.379 -33.561 -27.925 1.00 31.89 367 ARG A O 1
ATOM 2818 N N . THR A 1 368 ? -22.947 -35.039 -29.578 1.00 30.09 368 THR A N 1
ATOM 2819 C CA . THR A 1 368 ? -22.967 -36.341 -28.921 1.00 30.09 368 THR A CA 1
ATOM 2820 C C . THR A 1 368 ? -22.003 -36.436 -27.740 1.00 30.09 368 THR A C 1
ATOM 2822 O O . THR A 1 368 ? -20.844 -36.035 -27.840 1.00 30.09 368 THR A O 1
ATOM 2825 N N . ALA A 1 369 ? -22.497 -37.017 -26.647 1.00 28.62 369 ALA A N 1
ATOM 2826 C CA . ALA A 1 369 ? -21.760 -37.329 -25.431 1.00 28.62 369 ALA A CA 1
ATOM 2827 C C . ALA A 1 369 ? -20.833 -38.548 -25.603 1.00 28.62 369 ALA A C 1
ATOM 2829 O O . ALA A 1 369 ? -21.198 -39.529 -26.250 1.00 28.62 369 ALA A O 1
ATOM 2830 N N . ALA A 1 370 ? -19.675 -38.500 -24.944 1.00 32.16 370 A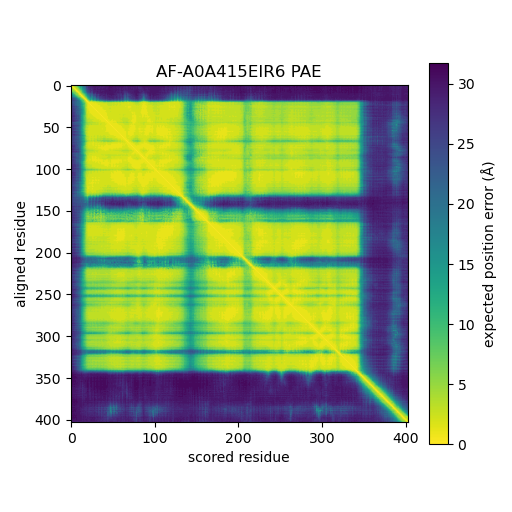LA A N 1
ATOM 2831 C CA . ALA A 1 370 ? -18.836 -39.651 -24.613 1.00 32.16 370 ALA A CA 1
ATOM 2832 C C . ALA A 1 370 ? -18.478 -39.581 -23.108 1.00 32.16 370 ALA A C 1
ATOM 2834 O O . ALA A 1 370 ? -18.393 -38.474 -22.569 1.00 32.16 370 ALA A O 1
ATOM 2835 N N . PRO A 1 371 ? -18.339 -40.721 -22.405 1.00 32.91 371 PRO A N 1
ATOM 2836 C CA . PRO A 1 371 ? -18.447 -40.776 -20.947 1.00 32.91 371 PRO A CA 1
ATOM 2837 C C . PRO A 1 371 ? -17.136 -40.445 -20.217 1.00 32.91 371 PRO A C 1
ATOM 2839 O O . PRO A 1 371 ? -16.042 -40.755 -20.685 1.00 32.91 371 PRO A O 1
ATOM 2842 N N . ALA A 1 372 ? -17.276 -39.859 -19.025 1.00 30.52 372 ALA A N 1
ATOM 2843 C CA . ALA A 1 372 ? -16.195 -39.612 -18.073 1.00 30.52 372 ALA A CA 1
ATOM 2844 C C . ALA A 1 372 ? -15.796 -40.896 -17.315 1.00 30.52 372 ALA A C 1
ATOM 2846 O O . ALA A 1 372 ? -16.682 -41.675 -16.949 1.00 30.52 372 ALA A O 1
ATOM 2847 N N . PRO A 1 373 ? -14.505 -41.111 -17.001 1.00 31.78 373 PRO A N 1
ATOM 2848 C CA . PRO A 1 373 ? -14.099 -42.157 -16.075 1.00 31.78 373 PRO A CA 1
ATOM 2849 C C . PRO A 1 373 ? -14.145 -41.670 -14.617 1.00 31.78 373 PRO A C 1
ATOM 2851 O O . PRO A 1 373 ? -13.719 -40.566 -14.280 1.00 31.78 373 PRO A O 1
ATOM 2854 N N . SER A 1 374 ? -14.658 -42.544 -13.750 1.00 27.61 374 SER A N 1
ATOM 2855 C CA . SER A 1 374 ? -14.740 -42.383 -12.300 1.00 27.61 374 SER A CA 1
ATOM 2856 C C . SER A 1 374 ? -13.367 -42.281 -11.639 1.00 27.61 374 SER A C 1
ATOM 2858 O O . SER A 1 374 ? -12.514 -43.135 -11.891 1.00 27.61 374 SER A O 1
ATOM 2860 N N . GLN A 1 375 ? -13.205 -41.362 -10.686 1.00 31.05 375 GLN A N 1
ATOM 2861 C CA . GLN A 1 375 ? -12.216 -41.516 -9.619 1.00 31.05 375 GLN A CA 1
ATOM 2862 C C . GLN A 1 375 ? -12.823 -41.205 -8.247 1.00 31.05 375 GLN A C 1
ATOM 2864 O O . GLN A 1 375 ? -13.188 -40.083 -7.910 1.00 31.05 375 GLN A O 1
ATOM 2869 N N . THR A 1 376 ? -12.968 -42.304 -7.514 1.00 28.12 376 THR A N 1
ATOM 2870 C CA . THR A 1 376 ? -12.850 -42.516 -6.071 1.00 28.12 376 THR A CA 1
ATOM 2871 C C . THR A 1 376 ? -12.519 -41.322 -5.176 1.00 28.12 376 THR A C 1
ATOM 2873 O O . THR A 1 376 ? -11.486 -40.670 -5.274 1.00 28.12 376 THR A O 1
ATOM 2876 N N . THR A 1 377 ? -13.392 -41.179 -4.185 1.00 28.09 377 THR A N 1
ATOM 2877 C CA . THR A 1 377 ? -13.290 -40.401 -2.955 1.00 28.09 377 THR A CA 1
ATOM 2878 C C . THR A 1 377 ? -12.074 -40.756 -2.094 1.00 28.09 377 THR A C 1
ATOM 2880 O O . THR A 1 377 ? -11.930 -41.905 -1.677 1.00 28.09 377 THR A O 1
ATOM 2883 N N . THR A 1 378 ? -11.331 -39.742 -1.651 1.00 28.52 378 THR A N 1
ATOM 2884 C CA . THR A 1 378 ? -10.625 -39.766 -0.359 1.00 28.52 378 THR A CA 1
ATOM 2885 C C . THR A 1 378 ? -10.839 -38.440 0.360 1.00 28.52 378 THR A C 1
ATOM 2887 O O . THR A 1 378 ? -10.364 -37.396 -0.077 1.00 28.52 378 THR A O 1
ATOM 2890 N N . LYS A 1 379 ? -11.570 -38.500 1.478 1.00 30.16 379 LYS A N 1
ATOM 2891 C CA . LYS A 1 379 ? -11.695 -37.420 2.461 1.00 30.16 379 LYS A CA 1
ATOM 2892 C C . LYS A 1 379 ? -10.325 -37.166 3.100 1.00 30.16 379 LYS A C 1
ATOM 2894 O O . LYS A 1 379 ? -9.768 -38.076 3.711 1.00 30.16 379 LYS A O 1
ATOM 2899 N N . LYS A 1 380 ? -9.828 -35.930 3.046 1.00 28.70 380 LYS A N 1
ATOM 2900 C CA . LYS A 1 380 ? -8.869 -35.406 4.026 1.00 28.70 380 LYS A CA 1
ATOM 2901 C C . LYS A 1 380 ? -9.396 -34.083 4.568 1.00 28.70 380 LYS A C 1
ATOM 2903 O O . LYS A 1 380 ? -9.665 -33.153 3.821 1.00 28.70 380 LYS A O 1
ATOM 2908 N N . SER A 1 381 ? -9.593 -34.084 5.881 1.00 28.72 381 SER A N 1
ATOM 2909 C CA . SER A 1 381 ? -9.921 -32.937 6.719 1.00 28.72 381 SER A CA 1
ATOM 2910 C C . SER A 1 381 ? -8.799 -31.899 6.636 1.00 28.72 381 SER A C 1
ATOM 2912 O O . SER A 1 381 ? -7.639 -32.257 6.836 1.00 28.72 381 SER A O 1
ATOM 2914 N N . ALA A 1 382 ? -9.137 -30.643 6.347 1.00 26.14 382 ALA A N 1
ATOM 2915 C CA . ALA A 1 382 ? -8.237 -29.503 6.479 1.00 26.14 382 ALA A CA 1
ATOM 2916 C C . ALA A 1 382 ? -8.767 -28.623 7.615 1.00 26.14 382 ALA A C 1
ATOM 2918 O O . ALA A 1 382 ? -9.698 -27.841 7.442 1.00 26.14 382 ALA A O 1
ATOM 2919 N N . ALA A 1 383 ? -8.197 -28.825 8.799 1.00 25.80 383 ALA A N 1
ATOM 2920 C CA . ALA A 1 383 ? -8.362 -27.949 9.941 1.00 25.80 383 ALA A CA 1
ATOM 2921 C C . ALA A 1 383 ? -7.298 -26.840 9.889 1.00 25.80 383 ALA A C 1
ATOM 2923 O O . ALA A 1 383 ? -6.126 -27.127 9.671 1.00 25.80 383 ALA A O 1
ATOM 2924 N N . SER A 1 384 ? -7.739 -25.610 10.167 1.00 28.84 384 SER A N 1
ATOM 2925 C CA . SER A 1 384 ? -6.985 -24.522 10.802 1.00 28.84 384 SER A CA 1
ATOM 2926 C C . SER A 1 384 ? -5.699 -24.029 10.116 1.00 28.84 384 SER A C 1
ATOM 2928 O O . SER A 1 384 ? -4.599 -24.483 10.419 1.00 28.84 384 SER A O 1
ATOM 2930 N N . LEU A 1 385 ? -5.831 -22.976 9.305 1.00 26.84 385 LEU A N 1
ATOM 2931 C CA . LEU A 1 385 ? -4.749 -22.036 8.996 1.00 26.84 385 LEU A CA 1
ATOM 2932 C C . LEU A 1 385 ? -5.046 -20.720 9.728 1.00 26.84 385 LEU A C 1
ATOM 2934 O O . LEU A 1 385 ? -5.817 -19.898 9.249 1.00 26.84 385 LEU A O 1
ATOM 2938 N N . MET A 1 386 ? -4.462 -20.562 10.917 1.00 29.77 386 MET A N 1
ATOM 2939 C CA . MET A 1 386 ? -4.313 -19.268 11.586 1.00 29.77 386 MET A CA 1
ATOM 2940 C C . MET A 1 386 ? -2.857 -18.811 11.420 1.00 29.77 386 MET A C 1
ATOM 2942 O O . MET A 1 386 ? -1.960 -19.644 11.585 1.00 29.77 386 MET A O 1
ATOM 2946 N N . PRO A 1 387 ? -2.594 -17.535 11.096 1.00 31.50 387 PRO A N 1
ATOM 2947 C CA . PRO A 1 387 ? -1.236 -17.010 11.008 1.00 31.50 387 PRO A CA 1
ATOM 2948 C C . PRO A 1 387 ? -0.619 -16.891 12.411 1.00 31.50 387 PRO A C 1
ATOM 2950 O O . PRO A 1 387 ? -1.268 -16.429 13.350 1.00 31.50 387 PRO A O 1
ATOM 2953 N N . ARG A 1 388 ? 0.627 -17.351 12.572 1.00 30.77 388 ARG A N 1
ATOM 2954 C CA . ARG A 1 388 ? 1.400 -17.216 13.817 1.00 30.77 388 ARG A CA 1
ATOM 2955 C C . ARG A 1 388 ? 2.202 -15.913 13.782 1.00 30.77 388 ARG A C 1
ATOM 2957 O O . ARG A 1 388 ? 2.751 -15.552 12.753 1.00 30.77 388 ARG A O 1
ATOM 2964 N N . ALA A 1 389 ? 2.229 -15.218 14.915 1.00 34.34 389 ALA A N 1
ATOM 2965 C CA . ALA A 1 389 ? 2.790 -13.881 15.080 1.00 34.34 389 ALA A CA 1
ATOM 2966 C C . ALA A 1 389 ? 4.328 -13.817 14.982 1.00 34.34 389 ALA A C 1
ATOM 2968 O O . ALA A 1 389 ? 5.035 -14.787 15.258 1.00 34.34 389 ALA A O 1
ATOM 2969 N N . PHE A 1 390 ? 4.814 -12.626 14.620 1.00 32.16 390 PHE A N 1
ATOM 2970 C CA . PHE A 1 390 ? 6.218 -12.243 14.476 1.00 32.16 390 PHE A CA 1
ATOM 2971 C C . PHE A 1 390 ? 6.699 -11.463 15.714 1.00 32.16 390 PHE A C 1
ATOM 2973 O O . PHE A 1 390 ? 6.005 -10.545 16.159 1.00 32.16 390 PHE A O 1
ATOM 2980 N N . ALA A 1 391 ? 7.911 -11.768 16.185 1.00 26.81 391 ALA A N 1
ATOM 2981 C CA . ALA A 1 391 ? 8.626 -11.042 17.237 1.00 26.81 391 ALA A CA 1
ATOM 2982 C C . ALA A 1 391 ? 9.723 -10.141 16.627 1.00 26.81 391 ALA A C 1
ATOM 2984 O O . ALA A 1 391 ? 10.524 -10.639 15.829 1.00 26.81 391 ALA A O 1
ATOM 2985 N N . PRO A 1 392 ? 9.841 -8.850 16.993 1.00 30.92 392 PRO A N 1
ATOM 2986 C CA . PRO A 1 392 ? 10.999 -8.038 16.637 1.00 30.92 392 PRO A CA 1
ATOM 2987 C C . PRO A 1 392 ? 12.089 -8.123 17.720 1.00 30.92 392 PRO A C 1
ATOM 2989 O O . PRO A 1 392 ? 11.832 -7.939 18.910 1.00 30.92 392 PRO A O 1
ATOM 2992 N N . ALA A 1 393 ? 13.334 -8.366 17.305 1.00 28.75 393 ALA A N 1
ATOM 2993 C CA . ALA A 1 393 ? 14.504 -8.271 18.174 1.00 28.75 393 ALA A CA 1
ATOM 2994 C C . ALA A 1 393 ? 14.913 -6.798 18.355 1.00 28.75 393 ALA A C 1
ATOM 2996 O O . ALA A 1 393 ? 15.304 -6.126 17.402 1.00 28.75 393 ALA A O 1
ATOM 2997 N N . LEU A 1 394 ? 14.827 -6.306 19.593 1.00 29.73 394 LEU A N 1
ATOM 2998 C CA . LEU A 1 394 ? 15.333 -5.001 20.022 1.00 29.73 394 LEU A CA 1
ATOM 2999 C C . LEU A 1 394 ? 16.869 -4.972 19.979 1.00 29.73 394 LEU A C 1
ATOM 3001 O O . LEU A 1 394 ? 17.537 -5.789 20.615 1.00 29.73 394 LEU A O 1
ATOM 3005 N N . ALA A 1 395 ? 17.428 -3.996 19.263 1.00 30.47 395 ALA A N 1
ATOM 3006 C CA . ALA A 1 395 ? 18.850 -3.683 19.285 1.00 30.47 395 ALA A CA 1
ATOM 3007 C C . ALA A 1 395 ? 19.209 -2.956 20.592 1.00 30.47 395 ALA A C 1
ATOM 3009 O O . ALA A 1 395 ? 18.763 -1.837 20.843 1.00 30.47 395 ALA A O 1
ATOM 3010 N N . ALA A 1 396 ? 20.034 -3.592 21.424 1.00 30.03 396 ALA A N 1
ATOM 3011 C CA . ALA A 1 396 ? 20.687 -2.946 22.554 1.00 30.03 396 ALA A CA 1
ATOM 3012 C C . ALA A 1 396 ? 21.935 -2.204 22.057 1.00 30.03 396 ALA A C 1
ATOM 3014 O O . ALA A 1 396 ? 22.879 -2.820 21.559 1.00 30.03 396 ALA A O 1
ATOM 3015 N N . GLY A 1 397 ? 21.938 -0.880 22.206 1.00 27.58 397 GLY A N 1
ATOM 3016 C CA . GLY A 1 397 ? 23.130 -0.062 22.027 1.00 27.58 397 GLY A CA 1
ATOM 3017 C C . GLY A 1 397 ? 24.184 -0.392 23.084 1.00 27.58 397 GLY A C 1
ATOM 3018 O O . GLY A 1 397 ? 23.879 -0.503 24.272 1.00 27.58 397 GLY A O 1
ATOM 3019 N N . LYS A 1 398 ? 25.437 -0.518 22.650 1.00 32.31 398 LYS A N 1
ATOM 3020 C CA . LYS A 1 398 ? 26.603 -0.384 23.521 1.00 32.31 398 LYS A CA 1
ATOM 3021 C C . LYS A 1 398 ? 27.623 0.527 22.859 1.00 32.31 398 LYS A C 1
ATOM 3023 O O . LYS A 1 398 ? 28.072 0.267 21.747 1.00 32.31 398 LYS A O 1
ATOM 3028 N N . GLU A 1 399 ? 27.932 1.591 23.591 1.00 32.59 399 GLU A N 1
ATOM 3029 C CA . GLU A 1 399 ? 29.087 2.461 23.427 1.00 32.59 399 GLU A CA 1
ATOM 3030 C C . GLU A 1 399 ? 30.372 1.661 23.202 1.00 32.59 399 GLU A C 1
ATOM 3032 O O . GLU A 1 399 ? 30.614 0.668 23.890 1.00 32.59 399 GLU A O 1
ATOM 3037 N N . LEU A 1 400 ? 31.248 2.174 22.339 1.00 32.34 400 LEU A N 1
ATOM 3038 C CA . LEU A 1 400 ? 32.684 1.980 22.487 1.00 32.34 400 LEU A CA 1
ATOM 3039 C C . LEU A 1 400 ? 33.388 3.324 22.294 1.00 32.34 400 LEU A C 1
ATOM 3041 O O . LEU A 1 400 ? 33.420 3.902 21.210 1.00 32.34 400 LEU A O 1
ATOM 3045 N N . GLN A 1 401 ? 33.901 3.809 23.420 1.00 29.36 401 GLN A N 1
ATOM 3046 C CA . GLN A 1 401 ? 34.857 4.892 23.567 1.00 29.36 401 GLN A CA 1
ATOM 3047 C C . GLN A 1 401 ? 36.255 4.474 23.071 1.00 29.36 401 GLN A C 1
ATOM 3049 O O . GLN A 1 401 ? 36.641 3.319 23.220 1.00 29.36 401 GLN A O 1
ATOM 3054 N N . HIS A 1 402 ? 37.000 5.471 22.581 1.00 37.62 402 HIS A N 1
ATOM 3055 C CA . HIS A 1 402 ? 38.466 5.626 22.580 1.00 37.62 402 HIS A CA 1
ATOM 3056 C C . HIS A 1 402 ? 39.370 4.466 22.113 1.00 37.62 402 HIS A C 1
ATOM 3058 O O . HIS A 1 402 ? 39.648 3.541 22.872 1.00 37.62 402 HIS A O 1
ATOM 3064 N N . ALA A 1 403 ? 39.999 4.644 20.943 1.00 35.81 403 ALA A N 1
ATOM 3065 C CA . ALA A 1 403 ? 41.442 4.919 20.789 1.00 35.81 403 ALA A CA 1
ATOM 3066 C C . ALA A 1 403 ? 41.770 5.242 19.324 1.00 35.81 403 ALA A C 1
ATOM 3068 O O . ALA A 1 403 ? 41.295 4.488 18.445 1.00 35.81 403 ALA A O 1
#

Secondary structure (DSSP, 8-state):
-------------------SS-HHHHHHHHHHHHHHHHHHH-B---HHHHHHHHHHHHHHHTT-S-TTS--EEEEE---S--EEEETTTEEEEEHHHHHH--SHHHHHHHHHHHHHHHHTTHHHHHHHHHHHHHHHHHTTTTTS--TTHHHHHHHHHHHHHHH---HHHHHHHHHHHHHHHHHHT--TTHHHHHHHHHHHHHHHTT-TTSTHHHHS--HHHHHHHHHHHHGGG----EEEE-TTS-EEEEETTEEEEE-S-BTTB-HHHHHHHHHHHHHHHHHTT--GGGEEEEE-SS-EEEEETTEEEEEE-GGG-TTTS-HHHHHHHHHHHHHHHHHHHHHTS-TTGGGSSS----PPP---------PPPP-----------PPPPPPPPP---------

pLDDT: mean 78.88, std 24.55, range [25.8, 98.62]

Foldseek 3Di:
DDDDDPPPDPDPDPPPPPQPQDLVLQQLLLVLLVVVQCVVFNFDPDPVVLVLQCVLLVLLLVQFPCVVADAHETEGADLAQEKAARGRHYIYGYPNVVVLDPDSLLSLLRSQLRSLCNSVVQLSVLLVVVVVVCVVVCVPPDDDPDPCVSVVSSVVSNVSQQQAGDQVSLLSSNVRSLVSCVVSLGQLCSNLLNLVLVCVVCVVVVHCLGYPCVRRPDSPVSSVVSVVVCVVLPQQWDKDADPLQKIKIDHDHDIDIDRDADRSRGNRSLNSLLSSLVSSCVVVPHALVQWDWDDAPFWIFIDRNPRTNGIFGQVSPPPGSGHRVVSVVVSVSVSVVSVVVVVPPPPPPPPPPPPDDDDDDDDDDDDDDDDDDDDDDDDDDDDDDDDDHDDDDDDDDDDDDDD

Radius of gyration: 26.61 Å; Cα contacts (8 Å, |Δi|>4): 525; chains: 1; bounding box: 79×72×98 Å

Sequence (403 aa):
MLCFFCLFCLLPLPKAQAAMISEKQEIEMGQKVAQQQEAQYGLYQNDEVQARVDRIGQSLVKYSDRKNLTYTFKVLNTQDVNALSCPGGFIYVYKGLLDFMTSDDELAAVIGHEIGHVEKRHTVHQLEKQMALSFLSILAGAAAGDPGAGIALATTASQALMAGYSRADEREADQEGFRMCNEAGYNPYGIYVTMAKLDDMSKEMGNPGYGLFSSHPEPEVRMAKALQWVKPLHIGAAVTVNAEGSATVSQNGWSYTITETAGYDKPAYRVYLMAGALYLSQKRGLDESHFLTMDGDNWSDVYYEDIRILRVYPQDNQQDGRPGELARQIAGKLQDWARAVKGTAPAGAAASAAADQTPAAGQSVTRTAAPAPSQTTTKKSAASLMPRAFAPALAAGKELQHA

Mean predicted aligned error: 12.7 Å